Protein AF-A0A512B0L9-F1 (afdb_monomer)

Secondary structure (DSSP, 8-state):
-HHHHHH-TTPPPHHHHHHH--HHHHHHTTT-EE-TTS-SSS-EEEETTTTEEEEEESTT-GGG-EEE-SS-TTSEESHHHHHHHTBTTTB---TTS-HHHHHHHHHHHHHTS-HHHHHHHHHTS-HHHH--S------GGGGT-EES---HHHHHTT--HHHHHSTTTTTS-EEEEE--TTS-SPPEEEEEEEEEETTEEEEEEEEEEETTEEEE-TT--TTT-BEEPPPPSS--EEEEESSHHHHHHHHHHH--SSEEEEE-SSS--HHHHHHHHHHHHHS---TT-EEEE---SSHHHHHHHHHHHHHHHTTTS-EEEPP--TTEEEEEE--SS-PPTTPPPPHHHHHHHHHHHHHHHHHHHHHHHHHTSTT--HHHHHHHHHTS-EEEEETTEEEEEEESSHHHHHHHHHHHHHHHT-TTTEEE---SSSSHHHHHHHHHHHHH-HHHHHHHIIIII---TTPPPPHHHHHHHHTSTTHHHHHHHHHT-----HHHHHHHHHHHHHS----------------------------------

Structure (mmCIF, N/CA/C/O backbone):
data_AF-A0A512B0L9-F1
#
_entry.id   AF-A0A512B0L9-F1
#
loop_
_atom_site.group_PDB
_atom_site.id
_atom_site.type_symbol
_atom_site.label_atom_id
_atom_site.label_alt_id
_atom_site.label_comp_id
_atom_site.label_asym_id
_atom_site.label_entity_id
_atom_site.label_seq_id
_atom_site.pdbx_PDB_ins_code
_atom_site.Cartn_x
_atom_site.Cartn_y
_atom_site.Cartn_z
_atom_site.occupancy
_atom_site.B_iso_or_equiv
_atom_site.auth_seq_id
_atom_site.auth_comp_id
_atom_site.auth_asym_id
_atom_site.auth_atom_id
_atom_site.pdbx_PDB_model_num
ATOM 1 N N . MET A 1 1 ? -22.865 30.894 -20.272 1.00 49.97 1 MET A N 1
ATOM 2 C CA . MET A 1 1 ? -21.426 30.969 -20.637 1.00 49.97 1 MET A CA 1
ATOM 3 C C . MET A 1 1 ? -21.224 31.675 -21.973 1.00 49.97 1 MET A C 1
ATOM 5 O O . MET A 1 1 ? -20.306 32.483 -22.053 1.00 49.97 1 MET A O 1
ATOM 9 N N . GLU A 1 2 ? -22.095 31.464 -22.968 1.00 47.41 2 GLU A N 1
ATOM 10 C CA . GLU A 1 2 ? -22.137 32.279 -24.202 1.00 47.41 2 GLU A CA 1
ATOM 11 C C . GLU A 1 2 ? -22.220 33.789 -23.927 1.00 47.41 2 GLU A C 1
ATOM 13 O O . GLU A 1 2 ? -21.488 34.557 -24.539 1.00 47.41 2 GLU A O 1
ATOM 18 N N . ASP A 1 3 ? -22.974 34.211 -22.907 1.00 50.38 3 ASP A N 1
ATOM 19 C CA . ASP A 1 3 ? -23.111 35.629 -22.529 1.00 50.38 3 ASP A CA 1
ATOM 20 C C . ASP A 1 3 ? -21.803 36.345 -22.135 1.00 50.38 3 ASP A C 1
ATOM 22 O O . ASP A 1 3 ? -21.661 37.548 -22.354 1.00 50.38 3 ASP A O 1
ATOM 26 N N . ILE A 1 4 ? -20.820 35.632 -21.568 1.00 54.34 4 ILE A N 1
ATOM 27 C CA . ILE A 1 4 ? -19.539 36.237 -21.155 1.00 54.34 4 ILE A CA 1
ATOM 28 C C . ILE A 1 4 ? -18.563 36.302 -22.334 1.00 54.34 4 ILE A C 1
ATOM 30 O O . ILE A 1 4 ? -17.888 37.318 -22.486 1.00 54.34 4 ILE A O 1
ATOM 34 N N . LYS A 1 5 ? -18.515 35.274 -23.196 1.00 53.09 5 LYS A N 1
ATOM 35 C CA . LYS A 1 5 ? -17.700 35.301 -24.427 1.00 53.09 5 LYS A CA 1
ATOM 36 C C . LYS A 1 5 ? -18.230 36.333 -25.433 1.00 53.09 5 LYS A C 1
ATOM 38 O O . LYS A 1 5 ? -17.428 36.983 -26.093 1.00 53.09 5 LYS A O 1
ATOM 43 N N . ASN A 1 6 ? -19.546 36.565 -25.465 1.00 57.16 6 ASN A N 1
ATOM 44 C CA . ASN A 1 6 ? -20.160 37.617 -26.283 1.00 57.16 6 ASN A CA 1
ATOM 45 C C . ASN A 1 6 ? -19.832 39.035 -25.779 1.00 57.16 6 ASN A C 1
ATOM 47 O O . ASN A 1 6 ? -19.614 39.932 -26.589 1.00 57.16 6 ASN A O 1
ATOM 51 N N . LYS A 1 7 ? -19.751 39.251 -24.455 1.00 49.06 7 LYS A N 1
ATOM 52 C CA . LYS A 1 7 ? -19.350 40.549 -23.868 1.00 49.06 7 LYS A CA 1
ATOM 53 C C . LYS A 1 7 ? -17.838 40.782 -23.839 1.00 49.06 7 LYS A C 1
ATOM 55 O O . LYS A 1 7 ? -17.401 41.927 -23.907 1.00 49.06 7 LYS A O 1
ATOM 60 N N . PHE A 1 8 ? -17.040 39.723 -23.733 1.00 62.81 8 PHE A N 1
ATOM 61 C CA . PHE A 1 8 ? -15.581 39.787 -23.660 1.00 62.81 8 PHE A CA 1
ATOM 62 C C . PHE A 1 8 ? -14.972 38.711 -24.571 1.00 62.81 8 PHE A C 1
ATOM 64 O O . PHE A 1 8 ? -14.622 37.630 -24.095 1.00 62.81 8 PHE A O 1
ATOM 71 N N . PRO A 1 9 ? -14.783 39.004 -25.870 1.00 58.91 9 PRO A N 1
ATOM 72 C CA . PRO A 1 9 ? -14.313 38.027 -26.862 1.00 58.91 9 PRO A CA 1
ATOM 73 C C . PRO A 1 9 ? -12.939 37.421 -26.546 1.00 58.91 9 PRO A C 1
ATOM 75 O O . PRO A 1 9 ? -12.589 36.357 -27.041 1.00 58.91 9 PRO A O 1
ATOM 78 N N . GLN A 1 10 ? -12.153 38.107 -25.712 1.00 65.69 10 GLN A N 1
ATOM 79 C CA . GLN A 1 10 ? -10.810 37.703 -25.291 1.00 65.69 10 GLN A CA 1
ATOM 80 C C . GLN A 1 10 ? -10.796 36.940 -23.952 1.00 65.69 10 GLN A C 1
ATOM 82 O O . GLN A 1 10 ? -9.725 36.573 -23.466 1.00 65.69 10 GLN A O 1
ATOM 87 N N . ALA A 1 11 ? -11.958 36.727 -23.319 1.00 73.94 11 ALA A N 1
ATOM 88 C CA . ALA A 1 11 ? -12.053 36.035 -22.040 1.00 73.94 11 ALA A CA 1
ATOM 89 C C . ALA A 1 11 ? -11.874 34.521 -22.221 1.00 73.94 11 ALA A C 1
ATOM 91 O O . ALA A 1 11 ? -12.686 33.839 -22.848 1.00 73.94 11 ALA A O 1
ATOM 92 N N . ARG A 1 12 ? -10.803 33.997 -21.627 1.00 81.12 12 ARG A N 1
ATOM 93 C CA . ARG A 1 12 ? -10.446 32.578 -21.617 1.00 81.12 12 ARG A CA 1
ATOM 94 C C . ARG A 1 12 ? -10.885 31.906 -20.324 1.00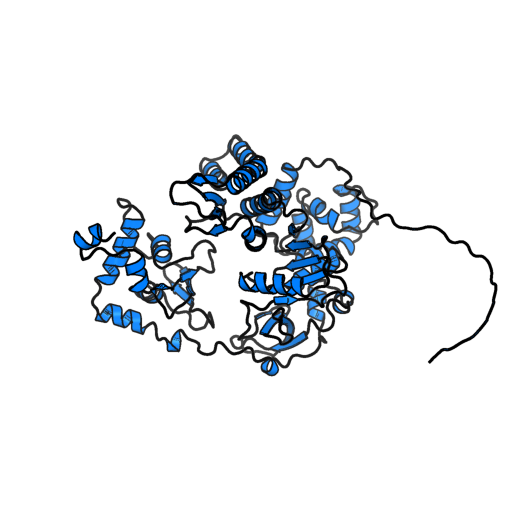 81.12 12 ARG A C 1
ATOM 96 O O . ARG A 1 12 ? -10.722 32.456 -19.234 1.00 81.12 12 ARG A O 1
ATOM 103 N N . THR A 1 13 ? -11.418 30.699 -20.453 1.00 86.88 13 THR A N 1
ATOM 104 C CA . THR A 1 13 ? -11.676 29.793 -19.331 1.00 86.88 13 THR A CA 1
ATOM 105 C C . THR A 1 13 ? -10.400 29.044 -18.939 1.00 86.88 13 THR A C 1
ATOM 107 O O . THR A 1 13 ? -9.437 28.978 -19.702 1.00 86.88 13 THR A O 1
ATOM 110 N N . PHE A 1 14 ? -10.385 28.423 -17.756 1.00 86.25 14 PHE A N 1
ATOM 111 C CA . PHE A 1 14 ? -9.288 27.523 -17.380 1.00 86.25 14 PHE A CA 1
ATOM 112 C C . PHE A 1 14 ? -9.139 26.331 -18.326 1.00 86.25 14 PHE A C 1
ATOM 114 O O . PHE A 1 14 ? -8.024 25.857 -18.515 1.00 86.25 14 PHE A O 1
ATOM 121 N N . GLU A 1 15 ? -10.227 25.879 -18.947 1.00 86.25 15 GLU A N 1
ATOM 122 C CA . GLU A 1 15 ? -10.161 24.823 -19.953 1.00 86.25 15 GLU A CA 1
ATOM 123 C C . GLU A 1 15 ? -9.513 25.327 -21.250 1.00 86.25 15 GLU A C 1
ATOM 125 O O . GLU A 1 15 ? -8.639 24.656 -21.793 1.00 86.25 15 GLU A O 1
ATOM 130 N N . ASP A 1 16 ? -9.842 26.550 -21.689 1.00 89.38 16 ASP A N 1
ATOM 131 C CA . ASP A 1 16 ? -9.174 27.188 -22.835 1.00 89.38 16 ASP A CA 1
ATOM 132 C C . ASP A 1 16 ? -7.658 27.308 -22.576 1.00 89.38 16 ASP A C 1
ATOM 134 O O . ASP A 1 16 ? -6.846 26.970 -23.433 1.00 89.38 16 ASP A O 1
ATOM 138 N N . PHE A 1 17 ? -7.257 27.713 -21.364 1.00 92.06 17 PHE A N 1
ATOM 139 C CA . PHE A 1 17 ? -5.841 27.762 -20.993 1.00 92.06 17 PHE A CA 1
ATOM 140 C C . PHE A 1 17 ? -5.167 26.394 -21.006 1.00 92.06 17 PHE A C 1
ATOM 142 O O . PHE A 1 17 ? -4.056 26.282 -21.509 1.00 92.06 17 PHE A O 1
ATOM 149 N N . ARG A 1 18 ? -5.812 25.358 -20.462 1.00 91.69 18 ARG A N 1
ATOM 150 C CA . ARG A 1 18 ? -5.246 24.002 -20.442 1.00 91.69 18 ARG A CA 1
ATOM 151 C C . ARG A 1 18 ? -5.049 23.440 -21.845 1.00 91.69 18 ARG A C 1
ATOM 153 O O . ARG A 1 18 ? -4.073 22.742 -22.078 1.00 91.69 18 ARG A O 1
ATOM 160 N N . ASN A 1 19 ? -5.952 23.749 -22.769 1.00 88.50 19 ASN A N 1
ATOM 161 C CA . ASN A 1 19 ? -5.841 23.288 -24.150 1.00 88.50 19 ASN A CA 1
ATOM 162 C C . ASN A 1 19 ? -4.757 24.034 -24.944 1.00 88.50 19 ASN A C 1
ATOM 164 O O . ASN A 1 19 ? -4.210 23.469 -25.888 1.00 88.50 19 ASN A O 1
ATOM 168 N N . GLU A 1 20 ? -4.417 25.268 -24.559 1.00 88.31 20 GLU A N 1
ATOM 169 C CA . GLU A 1 20 ? -3.460 26.108 -25.294 1.00 88.31 20 GLU A CA 1
ATOM 170 C C . GLU A 1 20 ? -2.066 26.208 -24.675 1.00 88.31 20 GLU A C 1
ATOM 172 O O . GLU A 1 20 ? -1.114 26.509 -25.405 1.00 88.31 20 GLU A O 1
ATOM 177 N N . ILE A 1 21 ? -1.953 25.993 -23.361 1.00 90.25 21 ILE A N 1
ATOM 178 C CA . ILE A 1 21 ? -0.710 26.142 -22.607 1.00 90.25 21 ILE A CA 1
ATOM 179 C C . ILE A 1 21 ? -0.272 24.796 -22.038 1.00 90.25 21 ILE A C 1
ATOM 181 O O . ILE A 1 21 ? -0.975 24.179 -21.237 1.00 90.25 21 ILE A O 1
ATOM 185 N N . SER A 1 22 ? 0.929 24.359 -22.405 1.00 88.75 22 SER A N 1
ATOM 186 C CA . SER A 1 22 ? 1.543 23.167 -21.816 1.00 88.75 22 SER A CA 1
ATOM 187 C C . SER A 1 22 ? 2.152 23.474 -20.435 1.00 88.75 22 SER A C 1
ATOM 189 O O . SER A 1 22 ? 2.729 24.531 -20.190 1.00 88.75 22 SER A O 1
ATOM 191 N N . ILE A 1 23 ? 2.079 22.519 -19.504 1.00 92.69 23 ILE A N 1
ATOM 192 C CA . ILE A 1 23 ? 2.835 22.592 -18.245 1.00 92.69 23 ILE A CA 1
ATOM 193 C C . ILE A 1 23 ? 4.337 22.626 -18.538 1.00 92.69 23 ILE A C 1
ATOM 195 O O . ILE A 1 23 ? 5.060 23.380 -17.898 1.00 92.69 23 ILE A O 1
ATOM 199 N N . ILE A 1 24 ? 4.794 21.847 -19.523 1.00 87.94 24 ILE A N 1
ATOM 200 C CA . ILE A 1 24 ? 6.208 21.761 -19.897 1.00 87.94 24 ILE A CA 1
ATOM 201 C C . ILE A 1 24 ? 6.706 23.113 -20.407 1.00 87.94 24 ILE A C 1
ATOM 203 O O . ILE A 1 24 ? 7.678 23.640 -19.874 1.00 87.94 24 ILE A O 1
ATOM 207 N N . GLU A 1 25 ? 6.013 23.703 -21.387 1.00 87.12 25 GLU A N 1
ATOM 208 C CA . GLU A 1 25 ? 6.439 24.981 -21.980 1.00 87.12 25 GLU A CA 1
ATOM 209 C C . GLU A 1 25 ? 6.473 26.106 -20.931 1.00 87.12 25 GLU A C 1
ATOM 211 O O . GLU A 1 25 ? 7.375 26.946 -20.944 1.00 87.12 25 GLU A O 1
ATOM 216 N N . LEU A 1 26 ? 5.514 26.111 -19.996 1.00 91.81 26 LEU A N 1
ATOM 217 C CA . LEU A 1 26 ? 5.441 27.118 -18.948 1.00 91.81 26 LEU A CA 1
ATOM 218 C C . LEU A 1 26 ? 6.514 26.884 -17.879 1.00 91.81 26 LEU A C 1
ATOM 220 O O . LEU A 1 26 ? 7.124 27.844 -17.413 1.00 91.81 26 LEU A O 1
ATOM 224 N N . ALA A 1 27 ? 6.772 25.632 -17.499 1.00 91.62 27 ALA A N 1
ATOM 225 C CA . ALA A 1 27 ? 7.819 25.283 -16.546 1.00 91.62 27 ALA A CA 1
ATOM 226 C C . ALA A 1 27 ? 9.204 25.658 -17.091 1.00 91.62 27 ALA A C 1
ATOM 228 O O . ALA A 1 27 ? 9.973 26.340 -16.413 1.00 91.62 27 ALA A O 1
ATOM 229 N N . THR A 1 28 ? 9.518 25.281 -18.330 1.00 86.81 28 THR A N 1
ATOM 230 C CA . THR A 1 28 ? 10.821 25.573 -18.942 1.00 86.81 28 THR A CA 1
ATOM 231 C C . THR A 1 28 ? 11.063 27.070 -19.099 1.00 86.81 28 THR A C 1
ATOM 233 O O . THR A 1 28 ? 12.139 27.551 -18.743 1.00 86.81 28 THR A O 1
ATOM 236 N N . ALA A 1 29 ? 10.040 27.834 -19.499 1.00 87.31 29 ALA A N 1
ATOM 237 C CA . ALA A 1 29 ? 10.114 29.296 -19.547 1.00 87.31 29 ALA A CA 1
ATOM 238 C C . ALA A 1 29 ? 10.416 29.945 -18.180 1.00 87.31 29 ALA A C 1
ATOM 240 O O . ALA A 1 29 ? 10.810 31.106 -18.127 1.00 87.31 29 ALA A O 1
ATOM 241 N N . ASN A 1 30 ? 10.237 29.206 -17.081 1.00 90.19 30 ASN A N 1
ATOM 242 C CA . ASN A 1 30 ? 10.464 29.668 -15.714 1.00 90.19 30 ASN A CA 1
ATOM 243 C C . ASN A 1 30 ? 11.555 28.851 -14.993 1.00 90.19 30 ASN A C 1
ATOM 245 O O . ASN A 1 30 ? 11.500 28.653 -13.779 1.00 90.19 30 ASN A O 1
ATOM 249 N N . GLY A 1 31 ? 12.559 28.377 -15.739 1.00 88.31 31 GLY A N 1
ATOM 250 C CA . GLY A 1 31 ? 13.809 27.852 -15.178 1.00 88.31 31 GLY A CA 1
ATOM 251 C C . GLY A 1 31 ? 13.827 26.355 -14.867 1.00 88.31 31 GLY A C 1
ATOM 252 O O . GLY A 1 31 ? 14.811 25.872 -14.309 1.00 88.31 31 GLY A O 1
ATOM 253 N N . TYR A 1 32 ? 12.785 25.605 -15.236 1.00 91.06 32 TYR A N 1
ATOM 254 C CA . TYR A 1 32 ? 12.811 24.146 -15.127 1.00 91.06 32 TYR A CA 1
ATOM 255 C C . TYR A 1 32 ? 13.616 23.509 -16.259 1.00 91.06 32 TYR A C 1
ATOM 257 O O . TYR A 1 32 ? 13.423 23.812 -17.436 1.00 91.06 32 TYR A O 1
ATOM 265 N N . GLN A 1 33 ? 14.466 22.557 -15.895 1.00 87.94 33 GLN A N 1
ATOM 266 C CA . GLN A 1 33 ? 15.336 21.811 -16.796 1.00 87.94 33 GLN A CA 1
ATOM 267 C C . GLN A 1 33 ? 14.905 20.343 -16.844 1.00 87.94 33 GLN A C 1
ATOM 269 O O . GLN A 1 33 ? 14.604 19.750 -15.809 1.00 87.94 33 GLN A O 1
ATOM 274 N N . HIS A 1 34 ? 14.869 19.753 -18.040 1.00 82.25 34 HIS A N 1
ATOM 275 C CA . HIS A 1 34 ? 14.519 18.344 -18.223 1.00 82.25 34 HIS A CA 1
ATOM 276 C C . HIS A 1 34 ? 15.654 17.435 -17.708 1.00 82.25 34 HIS A C 1
ATOM 278 O O . HIS A 1 34 ? 16.769 17.461 -18.229 1.00 82.25 34 HIS A O 1
ATOM 284 N N . GLU A 1 35 ? 15.380 16.604 -16.700 1.00 77.31 35 GLU A N 1
ATOM 285 C CA . GLU A 1 35 ? 16.300 15.584 -16.185 1.00 77.31 35 GLU A CA 1
ATOM 286 C C . GLU A 1 35 ? 16.236 14.316 -17.065 1.00 77.31 35 GLU A C 1
ATOM 288 O O . GLU A 1 35 ? 15.704 13.294 -16.644 1.00 77.31 35 GLU A O 1
ATOM 293 N N . ILE A 1 36 ? 16.816 14.356 -18.273 1.00 62.53 36 ILE A N 1
ATOM 294 C CA . ILE A 1 36 ? 16.735 13.292 -19.310 1.00 62.53 36 ILE A CA 1
ATOM 295 C C . ILE A 1 36 ? 17.040 11.872 -18.780 1.00 62.53 36 ILE A C 1
ATOM 297 O O . ILE A 1 36 ? 16.483 10.886 -19.254 1.00 62.53 36 ILE A O 1
ATOM 301 N N . LYS A 1 37 ? 17.916 11.743 -17.774 1.00 56.91 37 LYS A N 1
ATOM 302 C CA . LYS A 1 37 ? 18.311 10.448 -17.183 1.00 56.91 37 LYS A CA 1
ATOM 303 C C . LYS A 1 37 ? 17.301 9.878 -16.172 1.00 56.91 37 LYS A C 1
ATOM 305 O O . LYS A 1 37 ? 17.524 8.787 -15.653 1.00 56.91 37 LYS A O 1
ATOM 310 N N . LYS A 1 38 ? 16.225 10.599 -15.841 1.00 50.16 38 LYS A N 1
ATOM 311 C CA . LYS A 1 38 ? 15.201 10.186 -14.872 1.00 50.16 38 LYS A CA 1
ATOM 312 C C . LYS A 1 38 ? 13.826 10.176 -15.539 1.00 50.16 38 LYS A C 1
ATOM 314 O O . LYS A 1 38 ? 13.394 11.180 -16.082 1.00 50.16 38 LYS A O 1
ATOM 319 N N . GLY A 1 39 ? 13.118 9.050 -15.419 1.00 49.00 39 GLY A N 1
ATOM 320 C CA . GLY A 1 39 ? 11.742 8.887 -15.904 1.00 49.00 39 GLY A CA 1
ATOM 321 C C . GLY A 1 39 ? 11.662 8.347 -17.333 1.00 49.00 39 GLY A C 1
ATOM 322 O O . GLY A 1 39 ? 11.565 9.103 -18.288 1.00 49.00 39 GLY A O 1
ATOM 323 N N . SER A 1 40 ? 11.630 7.020 -17.482 1.00 50.50 40 SER A N 1
ATOM 324 C CA . SER A 1 40 ? 11.564 6.357 -18.796 1.00 50.50 40 SER A CA 1
ATOM 325 C C . SER A 1 40 ? 10.216 6.501 -19.519 1.00 50.50 40 SER A C 1
ATOM 327 O O . SER A 1 40 ? 10.158 6.310 -20.724 1.00 50.50 40 SER A O 1
ATOM 329 N N . ARG A 1 41 ? 9.127 6.852 -18.813 1.00 53.53 41 ARG A N 1
ATOM 330 C CA . ARG A 1 41 ? 7.767 7.010 -19.386 1.00 53.53 41 ARG A CA 1
ATOM 331 C C . ARG A 1 41 ? 7.143 8.397 -19.205 1.00 53.53 41 ARG A C 1
ATOM 333 O O . ARG A 1 41 ? 6.172 8.723 -19.881 1.00 53.53 41 ARG A O 1
ATOM 340 N N . THR A 1 42 ? 7.647 9.188 -18.263 1.00 68.19 42 THR A N 1
ATOM 341 C CA . THR A 1 42 ? 7.095 10.499 -17.892 1.00 68.19 42 THR A CA 1
ATOM 342 C C . THR A 1 42 ? 8.254 11.452 -17.633 1.00 68.19 42 THR A C 1
ATOM 344 O O . THR A 1 42 ? 9.058 11.153 -16.744 1.00 68.19 42 THR A O 1
ATOM 347 N N . PRO A 1 43 ? 8.358 12.567 -18.370 1.00 78.12 43 PRO A N 1
ATOM 348 C CA . PRO A 1 43 ? 9.518 13.438 -18.293 1.00 78.12 43 PRO A CA 1
ATOM 349 C C . PRO A 1 43 ? 9.560 14.159 -16.944 1.00 78.12 43 PRO A C 1
ATOM 351 O O . PRO A 1 43 ? 8.531 14.596 -16.410 1.00 78.12 43 PRO A O 1
ATOM 354 N N . VAL A 1 44 ? 10.767 14.251 -16.392 1.00 85.50 44 VAL A N 1
ATOM 355 C CA . VAL A 1 44 ? 11.043 14.836 -15.078 1.00 85.50 44 VAL A CA 1
ATOM 356 C C . VAL A 1 44 ? 11.705 16.189 -15.271 1.00 85.50 44 VAL A C 1
ATOM 358 O O . VAL A 1 44 ? 12.705 16.299 -15.969 1.00 85.50 44 VAL A O 1
ATOM 361 N N . PHE A 1 45 ? 11.169 17.222 -14.639 1.00 88.25 45 PHE A N 1
ATOM 362 C CA . PHE A 1 45 ? 11.689 18.578 -14.721 1.00 88.25 45 PHE A CA 1
ATOM 363 C C . PHE A 1 45 ? 12.118 19.061 -13.340 1.00 88.25 45 PHE A C 1
ATOM 365 O O . PHE A 1 45 ? 11.388 18.887 -12.365 1.00 88.25 45 PHE A O 1
ATOM 372 N N . PHE A 1 46 ? 13.286 19.690 -13.266 1.00 91.19 46 PHE A N 1
ATOM 373 C CA . PHE A 1 46 ? 13.868 20.205 -12.032 1.00 91.19 46 PHE A CA 1
ATOM 374 C C . PHE A 1 46 ? 14.208 21.689 -12.167 1.00 91.19 46 PHE A C 1
ATOM 376 O O . PHE A 1 46 ? 14.824 22.100 -13.150 1.00 91.19 46 PHE A O 1
ATOM 383 N N . ASN A 1 47 ? 13.820 22.493 -11.181 1.00 92.94 47 ASN A N 1
ATOM 384 C CA . ASN A 1 47 ? 14.195 23.896 -11.080 1.00 92.94 47 ASN A CA 1
ATOM 385 C C . ASN A 1 47 ? 15.301 24.058 -10.022 1.00 92.94 47 ASN A C 1
ATOM 387 O O . ASN A 1 47 ? 15.020 23.911 -8.830 1.00 92.94 47 ASN A O 1
ATOM 391 N N . PRO A 1 48 ? 16.544 24.388 -10.418 1.00 89.19 48 PRO A N 1
ATOM 392 C CA . PRO A 1 48 ? 17.666 24.491 -9.488 1.00 89.19 48 PRO A CA 1
ATOM 393 C C . PRO A 1 48 ? 17.579 25.702 -8.551 1.00 89.19 48 PRO A C 1
ATOM 395 O O . PRO A 1 48 ? 18.188 25.676 -7.487 1.00 89.19 48 PRO A O 1
ATOM 398 N N . GLN A 1 49 ? 16.832 26.752 -8.909 1.00 90.94 49 GLN A N 1
ATOM 399 C CA . GLN A 1 49 ? 16.706 27.953 -8.076 1.00 90.94 49 GLN A CA 1
ATOM 400 C C . GLN A 1 49 ? 15.750 27.731 -6.905 1.00 90.94 49 GLN A C 1
ATOM 402 O O . GLN A 1 49 ? 16.002 28.199 -5.799 1.00 90.94 49 GLN A O 1
ATOM 407 N N . THR A 1 50 ? 14.656 27.008 -7.145 1.00 89.88 50 THR A N 1
ATOM 408 C CA . THR A 1 50 ? 13.653 26.707 -6.114 1.00 89.88 50 THR A CA 1
ATOM 409 C C . THR A 1 50 ? 13.822 25.319 -5.502 1.00 89.88 50 THR A C 1
ATOM 411 O O . THR A 1 50 ? 13.065 24.970 -4.600 1.00 89.88 50 THR A O 1
ATOM 414 N N . ASN A 1 51 ? 14.780 24.525 -5.995 1.00 88.75 51 ASN A N 1
ATOM 415 C CA . ASN A 1 51 ? 14.953 23.108 -5.670 1.00 88.75 51 ASN A CA 1
ATOM 416 C C . ASN A 1 51 ? 13.640 22.306 -5.811 1.00 88.75 51 ASN A C 1
ATOM 418 O O . ASN A 1 51 ? 13.310 21.480 -4.965 1.00 88.75 51 ASN A O 1
ATOM 422 N N . ASP A 1 52 ? 12.868 22.590 -6.864 1.00 90.00 52 ASP A N 1
ATOM 423 C CA . ASP A 1 52 ? 11.543 21.999 -7.092 1.00 90.00 52 ASP A CA 1
ATOM 424 C C . ASP A 1 52 ? 11.593 20.973 -8.227 1.00 90.00 52 ASP A C 1
ATOM 426 O O . ASP A 1 52 ? 12.208 21.225 -9.267 1.00 90.00 52 ASP A O 1
ATOM 430 N N . ARG A 1 53 ? 10.943 19.820 -8.044 1.00 91.62 53 ARG A N 1
ATOM 431 C CA . ARG A 1 53 ? 10.892 18.733 -9.025 1.00 91.62 53 ARG A CA 1
ATOM 432 C C . ARG A 1 53 ? 9.446 18.405 -9.380 1.00 91.62 53 ARG A C 1
ATOM 434 O O . ARG A 1 53 ? 8.599 18.227 -8.513 1.00 91.62 53 ARG A O 1
ATOM 441 N N . ILE A 1 54 ? 9.175 18.255 -10.671 1.00 91.50 54 ILE A N 1
ATOM 442 C CA . ILE A 1 54 ? 7.866 17.851 -11.188 1.00 91.50 54 ILE A CA 1
ATOM 443 C C . ILE A 1 54 ? 8.006 16.736 -12.214 1.00 91.50 54 ILE A C 1
ATOM 445 O O . ILE A 1 54 ? 8.974 16.671 -12.968 1.00 91.50 54 ILE A O 1
ATOM 449 N N . ILE A 1 55 ? 7.006 15.868 -12.266 1.00 87.12 55 ILE A N 1
ATOM 450 C CA . ILE A 1 55 ? 6.907 14.770 -13.222 1.00 87.12 55 ILE A CA 1
ATOM 451 C C . ILE A 1 55 ? 5.636 14.978 -14.032 1.00 87.12 55 ILE A C 1
ATOM 453 O O . ILE A 1 55 ? 4.555 15.117 -13.457 1.00 87.12 55 ILE A O 1
ATOM 457 N N . ILE A 1 56 ? 5.758 15.013 -15.360 1.00 86.38 56 ILE A N 1
ATOM 458 C CA . ILE A 1 56 ? 4.647 15.362 -16.251 1.00 86.38 56 ILE A CA 1
ATOM 459 C C . ILE A 1 56 ? 3.949 14.106 -16.772 1.00 86.38 56 ILE A C 1
ATOM 461 O O . ILE A 1 56 ? 4.559 13.214 -17.358 1.00 86.38 56 ILE A O 1
ATOM 465 N N . MET A 1 57 ? 2.635 14.061 -16.586 1.00 83.12 57 MET A N 1
ATOM 466 C CA . MET A 1 57 ? 1.735 13.052 -17.136 1.00 83.12 57 MET A CA 1
ATOM 467 C C . MET A 1 57 ? 1.148 13.548 -18.457 1.00 83.12 57 MET A C 1
ATOM 469 O O . MET A 1 57 ? 0.856 14.736 -18.596 1.00 83.12 57 MET A O 1
ATOM 473 N N . ASN A 1 58 ? 0.917 12.632 -19.401 1.00 80.50 58 ASN A N 1
ATOM 474 C CA . ASN A 1 58 ? 0.402 12.932 -20.744 1.00 80.50 58 ASN A CA 1
ATOM 475 C C . ASN A 1 58 ? 1.197 14.044 -21.464 1.00 80.50 58 ASN A C 1
ATOM 477 O O . ASN A 1 58 ? 0.596 14.996 -21.965 1.00 80.50 58 ASN A O 1
ATOM 481 N N . PRO A 1 59 ? 2.542 13.960 -21.520 1.00 80.19 59 PRO A N 1
ATOM 482 C CA . PRO A 1 59 ? 3.400 15.064 -21.956 1.00 80.19 59 PRO A CA 1
ATOM 483 C C . PRO A 1 59 ? 3.138 15.527 -23.397 1.00 80.19 59 PRO A C 1
ATOM 485 O O . PRO A 1 59 ? 3.477 16.654 -23.732 1.00 80.19 59 PRO A O 1
ATOM 488 N N . THR A 1 60 ? 2.487 14.713 -24.229 1.00 76.94 60 THR A N 1
ATOM 489 C CA . THR A 1 60 ? 2.175 15.022 -25.632 1.00 76.94 60 THR A CA 1
ATOM 490 C C . THR A 1 60 ? 0.829 15.727 -25.846 1.00 76.94 60 THR A C 1
ATOM 492 O O . THR A 1 60 ? 0.523 16.102 -26.974 1.00 76.94 60 THR A O 1
ATOM 495 N N . ASN A 1 61 ? 0.002 15.914 -24.809 1.00 81.19 61 ASN A N 1
ATOM 496 C CA . ASN A 1 61 ? -1.326 16.527 -24.943 1.00 81.19 61 ASN A CA 1
ATOM 497 C C . ASN A 1 61 ? -1.559 17.610 -23.871 1.00 81.19 61 ASN A C 1
ATOM 499 O O . ASN A 1 61 ? -1.933 17.254 -22.752 1.00 81.19 61 ASN A O 1
ATOM 503 N N . PRO A 1 62 ? -1.402 18.910 -24.195 1.00 82.31 62 PRO A N 1
ATOM 504 C CA . PRO A 1 62 ? -1.553 20.014 -23.240 1.00 82.31 62 PRO A CA 1
ATOM 505 C C . PRO A 1 62 ? -2.865 19.987 -22.438 1.00 82.31 62 PRO A C 1
ATOM 507 O O . PRO A 1 62 ? -2.830 20.040 -21.209 1.00 82.31 62 PRO A O 1
ATOM 510 N N . GLY A 1 63 ? -4.013 19.769 -23.093 1.00 82.69 63 GLY A N 1
ATOM 511 C CA . GLY A 1 63 ? -5.326 19.730 -22.428 1.00 82.69 63 GLY A CA 1
ATOM 512 C C . GLY A 1 63 ? -5.438 18.649 -21.349 1.00 82.69 63 GLY A C 1
ATOM 513 O O . GLY A 1 63 ? -6.074 18.829 -20.301 1.00 82.69 63 GLY A O 1
ATOM 514 N N . LYS A 1 64 ? -4.750 17.524 -21.568 1.00 83.62 64 LYS A N 1
ATOM 515 C CA . LYS A 1 64 ? -4.707 16.375 -20.654 1.00 83.62 64 LYS A CA 1
ATOM 516 C C . LYS A 1 64 ? -3.442 16.321 -19.798 1.00 83.62 64 LYS A C 1
ATOM 518 O O . LYS A 1 64 ? -3.309 15.377 -19.014 1.00 83.62 64 LYS A O 1
ATOM 523 N N . GLN A 1 65 ? -2.533 17.291 -19.920 1.00 88.56 65 GLN A N 1
ATOM 524 C CA . GLN A 1 65 ? -1.318 17.308 -19.119 1.00 88.56 65 GLN A CA 1
ATOM 525 C C . GLN A 1 65 ? -1.665 17.472 -17.645 1.00 88.56 65 GLN A C 1
ATOM 527 O O . GLN A 1 65 ? -2.454 18.329 -17.232 1.00 88.56 65 GLN A O 1
ATOM 532 N N . GLY A 1 66 ? -1.027 16.629 -16.849 1.00 89.38 66 GLY A N 1
ATOM 533 C CA . GLY A 1 66 ? -0.976 16.783 -15.411 1.00 89.38 66 GLY A CA 1
ATOM 534 C C . GLY A 1 66 ? 0.465 16.758 -14.944 1.00 89.38 66 GLY A C 1
ATOM 535 O O . GLY A 1 66 ? 1.362 16.370 -15.687 1.00 89.38 66 GLY A O 1
ATOM 536 N N . TYR A 1 67 ? 0.687 17.140 -13.700 1.00 92.88 67 TYR A N 1
ATOM 537 C CA . TYR A 1 67 ? 1.973 16.968 -13.043 1.00 92.88 67 TYR A CA 1
ATOM 538 C C . TYR A 1 67 ? 1.779 16.386 -11.648 1.00 92.88 67 TYR A C 1
ATOM 540 O O . TYR A 1 67 ? 0.687 16.469 -11.076 1.00 92.88 67 TYR A O 1
ATOM 548 N N . TRP A 1 68 ? 2.848 15.828 -11.098 1.00 89.25 68 TRP A N 1
ATOM 549 C CA . TRP A 1 68 ? 2.979 15.571 -9.671 1.00 89.25 68 TRP A CA 1
ATOM 550 C C . TRP A 1 68 ? 4.410 15.833 -9.210 1.00 89.25 68 TRP A C 1
ATOM 552 O O . TRP A 1 68 ? 5.356 15.678 -9.982 1.00 89.25 68 TRP A O 1
ATOM 562 N N . ASN A 1 69 ? 4.548 16.252 -7.961 1.00 85.75 69 ASN A N 1
ATOM 563 C CA . ASN A 1 69 ? 5.818 16.453 -7.290 1.00 85.75 69 ASN A CA 1
ATOM 564 C C . ASN A 1 69 ? 6.205 15.166 -6.544 1.00 85.75 69 ASN A C 1
ATOM 566 O O . ASN A 1 69 ? 5.405 14.683 -5.739 1.00 85.75 69 ASN A O 1
ATOM 570 N N . PRO A 1 70 ? 7.388 14.583 -6.800 1.00 76.00 70 PRO A N 1
ATOM 571 C CA . PRO A 1 70 ? 7.814 13.368 -6.119 1.00 76.00 70 PRO A CA 1
ATOM 572 C C . PRO A 1 70 ? 8.144 13.553 -4.642 1.00 76.00 70 PRO A C 1
ATOM 574 O O . PRO A 1 70 ? 8.132 12.568 -3.905 1.00 76.00 70 PRO A O 1
ATOM 577 N N . ASP A 1 71 ? 8.390 14.791 -4.222 1.00 75.19 71 ASP A N 1
ATOM 578 C CA . 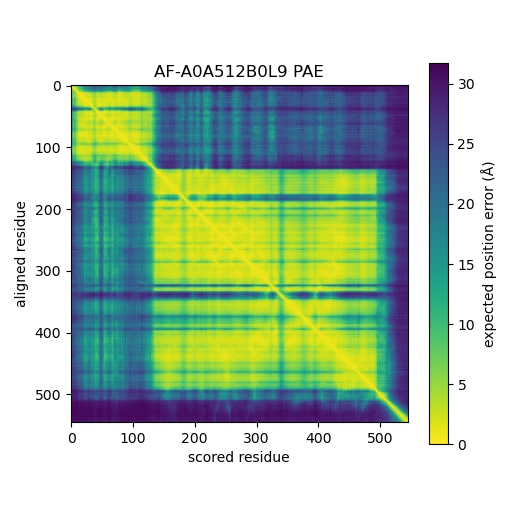ASP A 1 71 ? 8.787 15.139 -2.864 1.00 75.19 71 ASP A CA 1
ATOM 579 C C . ASP A 1 71 ? 7.588 15.665 -2.027 1.00 75.19 71 ASP A C 1
ATOM 581 O O . ASP A 1 71 ? 7.667 15.733 -0.803 1.00 75.19 71 ASP A O 1
ATOM 585 N N . ASP A 1 72 ? 6.438 15.973 -2.655 1.00 74.94 72 ASP A N 1
ATOM 586 C CA . ASP A 1 72 ? 5.172 16.357 -1.995 1.00 74.94 72 ASP A CA 1
ATOM 587 C C . ASP A 1 72 ? 3.958 15.730 -2.709 1.00 74.94 72 ASP A C 1
ATOM 589 O O . ASP A 1 72 ? 3.438 16.258 -3.695 1.00 74.94 72 ASP A O 1
ATOM 593 N N . ASP A 1 73 ? 3.417 14.641 -2.150 1.00 65.50 73 ASP A N 1
ATOM 594 C CA . ASP A 1 73 ? 2.259 13.912 -2.701 1.00 65.50 73 ASP A CA 1
ATOM 595 C C . ASP A 1 73 ? 0.966 14.749 -2.824 1.00 65.50 73 ASP A C 1
ATOM 597 O O . ASP A 1 73 ? -0.015 14.309 -3.455 1.00 65.50 73 ASP A O 1
ATOM 601 N N . THR A 1 74 ? 0.921 15.933 -2.203 1.00 73.69 74 THR A N 1
ATOM 602 C CA . THR A 1 74 ? -0.191 16.884 -2.301 1.00 73.69 74 THR A CA 1
ATOM 603 C C . THR A 1 74 ? -0.019 17.889 -3.440 1.00 73.69 74 THR A C 1
ATOM 605 O O . THR A 1 74 ? -1.016 18.508 -3.827 1.00 73.69 74 THR A O 1
ATOM 608 N N . ASP A 1 75 ? 1.193 18.067 -3.970 1.00 84.56 75 ASP A N 1
ATOM 609 C CA . ASP A 1 75 ? 1.525 18.975 -5.070 1.00 84.56 75 ASP A CA 1
ATOM 610 C C . ASP A 1 75 ? 1.409 18.250 -6.416 1.00 84.56 75 ASP A C 1
ATOM 612 O O . ASP A 1 75 ? 2.363 17.718 -6.977 1.00 84.56 75 ASP A O 1
ATOM 616 N N . LYS A 1 76 ? 0.179 18.189 -6.922 1.00 88.94 76 LYS A N 1
ATOM 617 C CA . LYS A 1 76 ? -0.151 17.566 -8.204 1.00 88.94 76 LYS A CA 1
ATOM 618 C C . LYS A 1 76 ? -1.432 18.136 -8.786 1.00 88.94 76 LYS A C 1
ATOM 620 O O . LYS A 1 76 ? -2.262 18.693 -8.062 1.00 88.94 76 LYS A O 1
ATOM 625 N N . GLY A 1 77 ? -1.631 17.948 -10.083 1.00 88.25 77 GLY A N 1
ATOM 626 C CA . GLY A 1 77 ? -2.872 18.308 -10.759 1.00 88.25 77 GLY A CA 1
ATOM 627 C C . GLY A 1 77 ? -2.647 18.842 -12.163 1.00 88.25 77 GLY A C 1
ATOM 628 O O . GLY A 1 77 ? -1.726 18.424 -12.853 1.00 88.25 77 GLY A O 1
ATOM 629 N N . SER A 1 78 ? -3.525 19.743 -12.589 1.00 93.88 78 SER A N 1
ATOM 630 C CA . SER A 1 78 ? -3.489 20.372 -13.915 1.00 93.88 78 SER A CA 1
ATOM 631 C C . SER A 1 78 ? -2.503 21.546 -13.982 1.00 93.88 78 SER A C 1
ATOM 633 O O . SER A 1 78 ? -1.932 21.947 -12.966 1.00 93.88 78 SER A O 1
ATOM 635 N N . LEU A 1 79 ? -2.392 22.176 -15.157 1.00 95.25 79 LEU A N 1
ATOM 636 C CA . LEU A 1 79 ? -1.719 23.468 -15.355 1.00 95.25 79 LEU A CA 1
ATOM 637 C C . LEU A 1 79 ? -2.104 24.517 -14.301 1.00 95.25 79 LEU A C 1
ATOM 639 O O . LEU A 1 79 ? -1.252 25.236 -13.784 1.00 95.25 79 LEU A O 1
ATOM 643 N N . ILE A 1 80 ? -3.387 24.580 -13.944 1.00 95.25 80 ILE A N 1
ATOM 644 C CA . ILE A 1 80 ? -3.895 25.553 -12.972 1.00 95.25 80 ILE A CA 1
ATOM 645 C C . ILE A 1 80 ? -3.307 25.271 -11.588 1.00 95.25 80 ILE A C 1
ATOM 647 O O . ILE A 1 80 ? -2.885 26.191 -10.891 1.00 95.25 80 ILE A O 1
ATOM 651 N N . ASN A 1 81 ? -3.236 23.992 -11.201 1.00 95.19 81 ASN A N 1
ATOM 652 C CA . ASN A 1 81 ? -2.627 23.576 -9.940 1.00 95.19 81 ASN A CA 1
ATOM 653 C C . ASN A 1 81 ? -1.126 23.875 -9.931 1.00 95.19 81 ASN A C 1
ATOM 655 O O . ASN A 1 81 ? -0.637 24.378 -8.925 1.00 95.19 81 ASN A O 1
ATOM 659 N N . PHE A 1 82 ? -0.441 23.634 -11.053 1.00 96.19 82 PHE A N 1
ATOM 660 C CA . PHE A 1 82 ? 0.991 23.879 -11.203 1.00 96.19 82 PHE A CA 1
ATOM 661 C C . PHE A 1 82 ? 1.334 25.341 -10.922 1.00 96.19 82 PHE A C 1
ATOM 663 O O . PHE A 1 82 ? 2.167 25.615 -10.057 1.00 96.19 82 PHE A O 1
ATOM 670 N N . VAL A 1 83 ? 0.628 26.266 -11.584 1.00 97.00 83 VAL A N 1
ATOM 671 C CA . VAL A 1 83 ? 0.805 27.709 -11.376 1.00 97.00 83 VAL A CA 1
ATOM 672 C C . VAL A 1 83 ? 0.450 28.095 -9.950 1.00 97.00 83 VAL A C 1
ATOM 674 O O . VAL A 1 83 ? 1.250 28.720 -9.260 1.00 97.00 83 VAL A O 1
ATOM 677 N N . LYS A 1 84 ? -0.731 27.679 -9.484 1.00 94.25 84 LYS A N 1
ATOM 678 C CA . LYS A 1 84 ? -1.236 27.998 -8.146 1.00 94.25 84 LYS A CA 1
ATOM 679 C C . LYS A 1 84 ? -0.257 27.597 -7.041 1.00 94.25 84 LYS A C 1
ATOM 681 O O . LYS A 1 84 ? -0.015 28.375 -6.128 1.00 94.25 84 LYS A O 1
ATOM 686 N N . ARG A 1 85 ? 0.328 26.401 -7.133 1.00 93.62 85 ARG A N 1
ATOM 687 C CA . ARG A 1 85 ? 1.261 25.854 -6.132 1.00 93.62 85 ARG A CA 1
ATOM 688 C C . ARG A 1 85 ? 2.627 26.533 -6.122 1.00 93.62 85 ARG A C 1
ATOM 690 O O . ARG A 1 85 ? 3.382 26.322 -5.179 1.00 93.62 85 ARG A O 1
ATOM 697 N N . ARG A 1 86 ? 2.923 27.338 -7.140 1.00 94.69 86 ARG A N 1
ATOM 698 C CA . ARG A 1 86 ? 4.208 28.015 -7.336 1.00 94.69 86 ARG A CA 1
ATOM 699 C C . ARG A 1 86 ? 4.084 29.540 -7.368 1.00 94.69 86 ARG A C 1
ATOM 701 O O . ARG A 1 86 ? 5.037 30.225 -7.732 1.00 94.69 86 ARG A O 1
ATOM 708 N N . LEU A 1 87 ? 2.926 30.085 -6.988 1.00 93.69 87 LEU A N 1
ATOM 709 C CA . LEU A 1 87 ? 2.776 31.512 -6.707 1.00 93.69 87 LEU A CA 1
ATOM 710 C C . LEU A 1 87 ? 3.667 31.895 -5.515 1.00 93.69 87 LEU A C 1
ATOM 712 O O . LEU A 1 87 ? 3.713 31.188 -4.512 1.00 93.69 87 LEU A O 1
ATOM 716 N N . GLY A 1 88 ? 4.401 32.996 -5.650 1.00 89.62 88 GLY A N 1
ATOM 717 C CA . GLY A 1 88 ? 5.344 33.490 -4.647 1.00 89.62 88 GLY A CA 1
ATOM 718 C C . GLY A 1 88 ? 6.712 32.801 -4.665 1.00 89.62 88 GLY A C 1
ATOM 719 O O . GLY A 1 88 ? 7.623 33.288 -4.002 1.00 89.62 88 GLY A O 1
ATOM 720 N N . THR A 1 89 ? 6.881 31.715 -5.427 1.00 91.00 89 THR A N 1
ATOM 721 C CA . THR A 1 89 ? 8.170 31.027 -5.599 1.00 91.00 89 THR A CA 1
ATOM 722 C C . THR A 1 89 ? 8.664 31.134 -7.038 1.00 91.00 89 THR A C 1
ATOM 724 O O . THR A 1 89 ? 9.562 31.918 -7.321 1.00 91.00 89 THR A O 1
ATOM 727 N N . THR A 1 90 ? 8.062 30.387 -7.965 1.00 92.06 90 THR A N 1
ATOM 728 C CA . THR A 1 90 ? 8.391 30.437 -9.399 1.00 92.06 90 THR A CA 1
ATOM 729 C C . THR A 1 90 ? 7.632 31.557 -10.107 1.00 92.06 90 THR A C 1
ATOM 731 O O . THR A 1 90 ? 8.165 32.200 -11.005 1.00 92.06 90 THR A O 1
ATOM 734 N N . PHE A 1 91 ? 6.378 31.793 -9.718 1.00 94.25 91 PHE A N 1
ATOM 735 C CA . PHE A 1 91 ? 5.501 32.773 -10.348 1.00 94.25 91 PHE A CA 1
ATOM 736 C C . PHE A 1 91 ? 5.239 33.962 -9.423 1.00 94.25 91 PHE A C 1
ATOM 738 O O . PHE A 1 91 ? 5.113 33.783 -8.211 1.00 94.25 91 PHE A O 1
ATOM 745 N N . PRO A 1 92 ? 5.080 35.178 -9.966 1.00 89.25 92 PRO A N 1
ATOM 746 C CA . PRO A 1 92 ? 4.769 36.346 -9.156 1.00 89.25 92 PRO A CA 1
ATOM 747 C C . PRO A 1 92 ? 3.397 36.209 -8.484 1.00 89.25 92 PRO A C 1
ATOM 749 O O . PRO A 1 92 ? 2.425 35.770 -9.100 1.00 89.25 92 PRO A O 1
ATOM 752 N N . GLN A 1 93 ? 3.310 36.645 -7.227 1.00 90.81 93 GLN A N 1
ATOM 753 C CA . GLN A 1 93 ? 2.068 36.706 -6.464 1.00 90.81 93 GLN A CA 1
ATOM 754 C C . GLN A 1 93 ? 1.781 38.142 -6.032 1.00 90.81 93 GLN A C 1
ATOM 756 O O . GLN A 1 93 ? 2.613 38.801 -5.414 1.00 90.81 93 GLN A O 1
ATOM 761 N N . ASN A 1 94 ? 0.574 38.617 -6.327 1.00 89.31 94 ASN A N 1
ATOM 762 C CA . ASN A 1 94 ? 0.048 39.875 -5.827 1.00 89.31 94 ASN A CA 1
ATOM 763 C C . ASN A 1 94 ? -0.972 39.604 -4.711 1.00 89.31 94 ASN A C 1
ATOM 765 O O . ASN A 1 94 ? -2.074 39.115 -4.972 1.00 89.31 94 ASN A O 1
ATOM 769 N N . ASN A 1 95 ? -0.618 39.982 -3.481 1.00 87.12 95 ASN A N 1
ATOM 770 C CA . ASN A 1 95 ? -1.425 39.747 -2.277 1.00 87.12 95 ASN A CA 1
ATOM 771 C C . ASN A 1 95 ? -2.722 40.572 -2.215 1.00 87.12 95 ASN A C 1
ATOM 773 O O . ASN A 1 95 ? -3.588 40.282 -1.399 1.00 87.12 95 ASN A O 1
ATOM 777 N N . THR A 1 96 ? -2.888 41.570 -3.089 1.00 86.19 96 THR A N 1
ATOM 778 C CA . THR A 1 96 ? -4.138 42.346 -3.213 1.00 86.19 96 THR A CA 1
ATOM 779 C C . THR A 1 96 ? -5.182 41.667 -4.104 1.00 86.19 96 THR A C 1
ATOM 781 O O . THR A 1 96 ? -6.315 42.132 -4.206 1.00 86.19 96 THR A O 1
ATOM 784 N N . ARG A 1 97 ? -4.817 40.566 -4.774 1.00 82.62 97 ARG A N 1
ATOM 785 C CA . ARG A 1 97 ? -5.692 39.800 -5.667 1.00 82.62 97 ARG A CA 1
ATOM 786 C C . ARG A 1 97 ? -5.944 38.414 -5.096 1.00 82.62 97 ARG A C 1
ATOM 788 O O . ARG A 1 97 ? -5.070 37.822 -4.469 1.00 82.62 97 ARG A O 1
ATOM 795 N N . ASN A 1 98 ? -7.121 37.856 -5.382 1.00 86.44 98 ASN A N 1
ATOM 796 C CA . ASN A 1 98 ? -7.372 36.454 -5.065 1.00 86.44 98 ASN A CA 1
ATOM 797 C C . ASN A 1 98 ? -6.465 35.527 -5.899 1.00 86.44 98 ASN A C 1
ATOM 799 O O . ASN A 1 98 ? -5.909 35.899 -6.934 1.00 86.44 98 ASN A O 1
ATOM 803 N N . GLU A 1 99 ? -6.303 34.298 -5.429 1.00 86.00 99 GLU A N 1
ATOM 804 C CA . GLU A 1 99 ? -5.382 33.320 -6.007 1.00 86.00 99 GLU A CA 1
ATOM 805 C C . GLU A 1 99 ? -5.701 32.991 -7.476 1.00 86.00 99 GLU A C 1
ATOM 807 O O . GLU A 1 99 ? -4.803 32.973 -8.313 1.00 86.00 99 GLU A O 1
ATOM 812 N N . ASN A 1 100 ? -6.980 32.833 -7.830 1.00 87.62 100 ASN A N 1
ATOM 813 C CA . ASN A 1 100 ? -7.393 32.577 -9.214 1.00 87.62 100 ASN A CA 1
ATOM 814 C C . ASN A 1 100 ? -7.062 33.753 -10.144 1.00 87.62 100 ASN A C 1
ATOM 816 O O . ASN A 1 100 ? -6.691 33.546 -11.297 1.00 87.62 100 ASN A O 1
ATOM 820 N N . ALA A 1 101 ? -7.160 34.989 -9.653 1.00 86.25 101 ALA A N 1
ATOM 821 C CA . ALA A 1 101 ? -6.761 36.175 -10.400 1.00 86.25 101 ALA A CA 1
ATOM 822 C C . ALA A 1 101 ? -5.239 36.237 -10.607 1.00 86.25 101 ALA A C 1
ATOM 824 O O . ALA A 1 101 ? -4.791 36.668 -11.669 1.00 86.25 101 ALA A O 1
ATOM 825 N N . ASN A 1 102 ? -4.448 35.766 -9.637 1.00 91.56 102 ASN A N 1
ATOM 826 C CA . ASN A 1 102 ? -3.002 35.602 -9.802 1.00 91.56 102 ASN A CA 1
ATOM 827 C C . ASN A 1 102 ? -2.675 34.525 -10.847 1.00 91.56 102 ASN A C 1
ATOM 829 O O . ASN A 1 102 ? -1.901 34.790 -11.764 1.00 91.56 102 ASN A O 1
ATOM 833 N N . VAL A 1 103 ? -3.328 33.359 -10.780 1.00 91.38 103 VAL A N 1
ATOM 834 C CA . VAL A 1 103 ? -3.163 32.293 -11.784 1.00 91.38 103 VAL A CA 1
ATOM 835 C C . VAL A 1 103 ? -3.510 32.799 -13.185 1.00 91.38 103 VAL A C 1
ATOM 837 O O . VAL A 1 103 ? -2.710 32.658 -14.105 1.00 91.38 103 VAL A O 1
ATOM 840 N N . ASN A 1 104 ? -4.661 33.457 -13.347 1.00 91.56 104 ASN A N 1
ATOM 841 C CA . ASN A 1 104 ? -5.055 34.052 -14.623 1.00 91.56 104 ASN A CA 1
ATOM 842 C C . ASN A 1 104 ? -4.010 35.048 -15.135 1.00 91.56 104 ASN A C 1
ATOM 844 O O . ASN A 1 104 ? -3.677 35.018 -16.316 1.00 91.56 104 ASN A O 1
ATOM 848 N N . ALA A 1 105 ? -3.474 35.913 -14.269 1.00 90.88 105 ALA A N 1
ATOM 849 C CA . ALA A 1 105 ? -2.460 36.884 -14.669 1.00 90.88 105 ALA A CA 1
ATOM 850 C C . ALA A 1 105 ? -1.201 36.202 -15.225 1.00 90.88 105 ALA A C 1
ATOM 852 O O . ALA A 1 105 ? -0.712 36.612 -16.275 1.00 90.88 105 ALA A O 1
ATOM 853 N N . VAL A 1 106 ? -0.721 35.137 -14.575 1.00 93.94 106 VAL A N 1
ATOM 854 C CA . VAL A 1 106 ? 0.421 34.345 -15.058 1.00 93.94 106 VAL A CA 1
ATOM 855 C C . VAL A 1 106 ? 0.132 33.757 -16.441 1.00 93.94 106 VAL A C 1
ATOM 857 O O . VAL A 1 106 ? 0.919 33.951 -17.366 1.00 93.94 106 VAL A O 1
ATOM 860 N N . LEU A 1 107 ? -1.017 33.097 -16.609 1.00 94.00 107 LEU A N 1
ATOM 861 C CA . LEU A 1 107 ? -1.376 32.427 -17.863 1.00 94.00 107 LEU A CA 1
ATOM 862 C C . LEU A 1 107 ? -1.586 33.422 -19.016 1.00 94.00 107 LEU A C 1
ATOM 864 O O . LEU A 1 107 ? -1.081 33.211 -20.117 1.00 94.00 107 LEU A O 1
ATOM 868 N N . TYR A 1 108 ? -2.261 34.549 -18.771 1.00 91.75 108 TYR A N 1
ATOM 869 C CA . TYR A 1 108 ? -2.401 35.611 -19.772 1.00 91.75 108 TYR A CA 1
ATOM 870 C C . TYR A 1 108 ? -1.059 36.249 -20.133 1.00 91.75 108 TYR A C 1
ATOM 872 O O . TYR A 1 108 ? -0.827 36.533 -21.306 1.00 91.75 108 TYR A O 1
ATOM 880 N N . ASN A 1 109 ? -0.176 36.483 -19.159 1.00 89.31 109 ASN A N 1
ATOM 881 C CA . ASN A 1 109 ? 1.150 37.039 -19.430 1.00 89.31 109 ASN A CA 1
ATOM 882 C C . ASN A 1 109 ? 1.978 36.095 -20.300 1.00 89.31 109 ASN A C 1
ATOM 884 O O . ASN A 1 109 ? 2.634 36.555 -21.230 1.00 89.31 109 ASN A O 1
ATOM 888 N N . TYR A 1 110 ? 1.880 34.787 -20.061 1.00 88.06 110 TYR A N 1
ATOM 889 C CA . TYR A 1 110 ? 2.510 33.802 -20.929 1.00 88.06 110 TYR A CA 1
ATOM 890 C C . TYR A 1 110 ? 1.961 33.870 -22.361 1.00 88.06 110 TYR A C 1
ATOM 892 O O . TYR A 1 110 ? 2.734 33.945 -23.310 1.00 88.06 110 TYR A O 1
ATOM 900 N N . LEU A 1 111 ? 0.636 33.939 -22.548 1.00 87.06 111 LEU A N 1
ATOM 901 C CA . LEU A 1 111 ? 0.038 34.057 -23.889 1.00 87.06 111 LEU A CA 1
ATOM 902 C C . LEU A 1 111 ? 0.397 35.355 -24.625 1.00 87.06 111 LEU A C 1
ATOM 904 O O . LEU A 1 111 ? 0.336 35.381 -25.855 1.00 87.06 111 LEU A O 1
ATOM 908 N N . LYS A 1 112 ? 0.767 36.416 -23.897 1.00 87.06 112 LYS A N 1
ATOM 909 C CA . LYS A 1 112 ? 1.246 37.683 -24.470 1.00 87.06 112 LYS A CA 1
ATOM 910 C C . LYS A 1 112 ? 2.684 37.612 -24.978 1.00 87.06 112 LYS A C 1
ATOM 912 O O . LYS A 1 112 ? 3.110 38.537 -25.667 1.00 87.06 112 LYS A O 1
ATOM 917 N N . LEU A 1 113 ? 3.432 36.555 -24.656 1.00 81.88 113 LEU A N 1
ATOM 918 C CA . LEU A 1 113 ? 4.766 36.371 -25.212 1.00 81.88 113 LEU A CA 1
ATOM 919 C C . LEU A 1 113 ? 4.693 36.271 -26.748 1.00 81.88 113 LEU A C 1
ATOM 921 O O . LEU A 1 113 ? 3.763 35.642 -27.281 1.00 81.88 113 LEU A O 1
ATOM 925 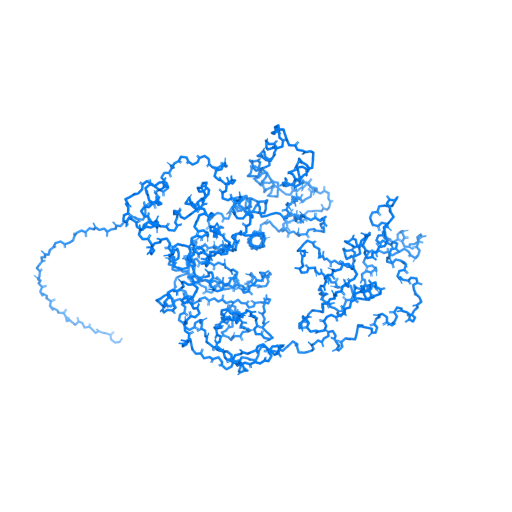N N . PRO A 1 114 ? 5.677 36.847 -27.468 1.00 81.31 114 PRO A N 1
ATOM 926 C CA . PRO A 1 114 ? 5.751 36.738 -28.919 1.00 81.31 114 PRO A CA 1
ATOM 927 C C . PRO A 1 114 ? 5.666 35.278 -29.379 1.00 81.31 114 PRO A C 1
ATOM 929 O O . PRO A 1 114 ? 6.243 34.389 -28.749 1.00 81.31 114 PRO A O 1
ATOM 932 N N . GLN A 1 115 ? 4.968 35.035 -30.494 1.00 77.94 115 GLN A N 1
ATOM 933 C CA . GLN A 1 115 ? 4.831 33.703 -31.108 1.00 77.94 115 GLN A CA 1
ATOM 934 C C . GLN A 1 115 ? 6.177 32.959 -31.224 1.00 77.94 115 GLN A C 1
ATOM 936 O O . GLN A 1 115 ? 6.233 31.831 -30.747 1.00 77.94 115 GLN A O 1
ATOM 941 N N . PRO A 1 116 ? 7.278 33.577 -31.705 1.00 78.50 116 PRO A N 1
ATOM 942 C CA . PRO A 1 116 ? 8.575 32.899 -31.794 1.00 78.50 116 PRO A CA 1
ATOM 943 C C . PRO A 1 116 ? 9.108 32.391 -30.448 1.00 78.50 116 PRO A C 1
ATOM 945 O O . PRO A 1 116 ? 9.655 31.299 -30.376 1.00 78.50 116 PRO A O 1
ATOM 948 N N . VAL A 1 117 ? 8.895 33.141 -29.362 1.00 75.31 117 VAL A N 1
ATOM 949 C CA . VAL A 1 117 ? 9.331 32.749 -28.009 1.00 75.31 117 VAL A CA 1
ATOM 950 C C . VAL A 1 117 ? 8.494 31.578 -27.493 1.00 75.31 117 VAL A C 1
ATOM 952 O O . VAL A 1 117 ? 9.022 30.631 -26.915 1.00 75.31 117 VAL A O 1
ATOM 955 N N . ARG A 1 118 ? 7.176 31.605 -27.728 1.00 76.88 118 ARG A N 1
ATOM 956 C CA . ARG A 1 118 ? 6.296 30.482 -27.369 1.00 76.88 118 ARG A CA 1
ATOM 957 C C . ARG A 1 118 ? 6.570 29.247 -28.222 1.00 76.88 118 ARG A C 1
ATOM 959 O O . ARG A 1 118 ? 6.544 28.143 -27.696 1.00 76.88 118 ARG A O 1
ATOM 966 N N . GLN A 1 119 ? 6.872 29.425 -29.504 1.00 72.81 119 GLN A N 1
ATOM 967 C CA . GLN A 1 119 ? 7.263 28.346 -30.402 1.00 72.81 119 GLN A CA 1
ATOM 968 C C . GLN A 1 119 ? 8.592 27.720 -29.970 1.00 72.81 119 GLN A C 1
ATOM 970 O O . GLN A 1 119 ? 8.651 26.506 -29.839 1.00 72.81 119 GLN A O 1
ATOM 975 N N . GLN A 1 120 ? 9.601 28.519 -29.619 1.00 72.75 120 GLN A N 1
ATOM 976 C CA . GLN A 1 120 ? 10.856 28.012 -29.061 1.00 72.75 120 GLN A CA 1
ATOM 977 C C . GLN A 1 120 ? 10.615 27.191 -27.783 1.00 72.75 120 GLN A C 1
ATOM 979 O O . GLN A 1 120 ? 11.127 26.084 -27.655 1.00 72.75 120 GLN A O 1
ATOM 984 N N . ASN A 1 121 ? 9.772 27.676 -26.863 1.00 70.88 121 ASN A N 1
ATOM 985 C CA . ASN A 1 121 ? 9.409 26.923 -25.655 1.00 70.88 121 ASN A CA 1
ATOM 986 C C . ASN A 1 121 ? 8.672 25.608 -25.965 1.00 70.88 121 ASN A C 1
ATOM 988 O O . ASN A 1 121 ? 8.831 24.635 -25.230 1.00 70.88 121 ASN A O 1
ATOM 992 N N . ARG A 1 122 ? 7.885 25.565 -27.047 1.00 69.88 122 ARG A N 1
ATOM 993 C CA . ARG A 1 122 ? 7.227 24.350 -27.555 1.00 69.88 122 ARG A CA 1
ATOM 994 C C . ARG A 1 122 ? 8.192 23.415 -28.272 1.00 69.88 122 ARG A C 1
ATOM 996 O O . ARG A 1 122 ? 8.000 22.215 -28.229 1.00 69.88 122 ARG A O 1
ATOM 1003 N N . GLU A 1 123 ? 9.236 23.920 -28.909 1.00 65.38 123 GLU A N 1
ATOM 1004 C CA . GLU A 1 123 ? 10.239 23.094 -29.592 1.00 65.38 123 GLU A CA 1
ATOM 1005 C C . GLU A 1 123 ? 11.222 22.443 -28.606 1.00 65.38 123 GLU A C 1
ATOM 1007 O O . GLU A 1 123 ? 11.753 21.368 -28.880 1.00 65.38 123 GLU A O 1
ATOM 1012 N N . LEU A 1 124 ? 11.375 23.008 -27.399 1.00 58.69 124 LEU A N 1
ATOM 1013 C CA . LEU A 1 124 ? 12.024 22.331 -26.263 1.00 58.69 124 LEU A CA 1
ATOM 1014 C C . LEU A 1 124 ? 11.256 21.066 -25.818 1.00 58.69 124 LEU A C 1
ATOM 1016 O O . LEU A 1 124 ? 11.809 20.206 -25.132 1.00 58.69 124 LEU A O 1
ATOM 1020 N N . VAL A 1 125 ? 9.997 20.930 -26.252 1.00 58.84 125 VAL A N 1
ATOM 1021 C CA . VAL A 1 125 ? 9.126 19.752 -26.132 1.00 58.84 125 VAL A CA 1
ATOM 1022 C C . VAL A 1 125 ? 9.310 18.893 -27.391 1.00 58.84 125 VAL A C 1
ATOM 1024 O O . VAL A 1 125 ? 8.353 18.621 -28.113 1.00 58.84 125 VAL A O 1
ATOM 1027 N N . ASN A 1 126 ? 10.543 18.475 -27.712 1.00 57.50 126 ASN A N 1
ATOM 1028 C CA . ASN A 1 126 ? 10.724 17.529 -28.814 1.00 57.50 126 ASN A CA 1
ATOM 1029 C C . ASN A 1 126 ? 9.999 16.227 -28.438 1.00 57.50 126 ASN A C 1
ATOM 1031 O O . ASN A 1 126 ? 10.346 15.555 -27.465 1.00 57.50 126 ASN A O 1
ATOM 1035 N N . SER A 1 127 ? 8.964 15.889 -29.205 1.00 54.00 127 SER A N 1
ATOM 1036 C CA . SER A 1 127 ? 8.131 14.709 -28.976 1.00 54.00 127 SER A CA 1
ATOM 1037 C C . SER A 1 127 ? 8.956 13.423 -29.011 1.00 54.00 127 SER A C 1
ATOM 1039 O O . SER A 1 127 ? 8.645 12.512 -28.260 1.00 54.00 127 SER A O 1
ATOM 1041 N N . GLU A 1 128 ? 10.039 13.380 -29.790 1.00 53.97 128 GLU A N 1
ATOM 1042 C CA . GLU A 1 128 ? 10.999 12.268 -29.856 1.00 53.97 128 GLU A CA 1
ATOM 1043 C C . GLU A 1 128 ? 11.968 12.230 -28.661 1.00 53.97 128 GLU A C 1
ATOM 1045 O O . GLU A 1 128 ? 12.555 11.196 -28.380 1.00 53.97 128 GLU A O 1
ATOM 1050 N N . VAL A 1 129 ? 12.140 13.342 -27.935 1.00 54.38 129 VAL A N 1
ATOM 1051 C CA . VAL A 1 129 ? 12.974 13.426 -26.715 1.00 54.38 129 VAL A CA 1
ATOM 1052 C C . VAL A 1 129 ? 12.139 13.189 -25.450 1.00 54.38 129 VAL A C 1
ATOM 1054 O O . VAL A 1 129 ? 12.650 12.705 -24.443 1.00 54.38 129 VAL A O 1
ATOM 1057 N N . LEU A 1 130 ? 10.845 13.530 -25.481 1.00 52.72 130 LEU A N 1
ATOM 1058 C CA . LEU A 1 130 ? 9.891 13.258 -24.397 1.00 52.72 130 LEU A CA 1
ATOM 1059 C C . LEU A 1 130 ? 9.276 11.867 -24.493 1.00 52.72 130 LEU A C 1
ATOM 1061 O O . LEU A 1 130 ? 8.894 11.285 -23.477 1.00 52.72 130 LEU A O 1
ATOM 1065 N N . GLN A 1 131 ? 9.176 11.337 -25.708 1.00 44.94 131 GLN A N 1
ATOM 1066 C CA . GLN A 1 131 ? 9.021 9.919 -25.917 1.00 44.94 131 GLN A CA 1
ATOM 1067 C C . GLN A 1 131 ? 10.423 9.311 -25.901 1.00 44.94 131 GLN A C 1
ATOM 1069 O O . GLN A 1 131 ? 11.074 9.203 -26.930 1.00 44.94 131 GLN A O 1
ATOM 1074 N N . ASN A 1 132 ? 10.851 8.785 -24.756 1.00 44.25 132 ASN A N 1
ATOM 1075 C CA . ASN A 1 132 ? 11.557 7.512 -24.852 1.00 44.25 132 ASN A CA 1
ATOM 1076 C C . ASN A 1 132 ? 10.533 6.530 -25.454 1.00 44.25 132 ASN A C 1
ATOM 1078 O O . ASN A 1 132 ? 9.741 5.927 -24.732 1.00 44.25 132 ASN A O 1
ATOM 1082 N N . ILE A 1 133 ? 10.477 6.459 -26.795 1.00 42.06 133 ILE A N 1
ATOM 1083 C CA . ILE A 1 133 ? 9.616 5.552 -27.581 1.00 42.06 133 ILE A CA 1
ATOM 1084 C C . ILE A 1 133 ? 9.910 4.095 -27.235 1.00 42.06 133 ILE A C 1
ATOM 1086 O O . ILE A 1 133 ? 9.120 3.211 -27.531 1.00 42.06 133 ILE A O 1
ATOM 1090 N N . GLU A 1 134 ? 10.960 3.820 -26.480 1.00 42.38 134 GLU A N 1
ATOM 1091 C CA . GLU A 1 134 ? 11.020 2.600 -25.713 1.00 42.38 134 GLU A CA 1
ATOM 1092 C C . GLU A 1 134 ? 10.274 2.789 -24.382 1.00 42.38 134 GLU A C 1
ATOM 1094 O O . GLU A 1 134 ? 10.827 2.725 -23.282 1.00 42.38 134 GLU A O 1
ATOM 1099 N N . ALA A 1 135 ? 8.939 2.809 -24.464 1.00 43.41 135 ALA A N 1
ATOM 1100 C CA . ALA A 1 135 ? 8.205 1.905 -23.593 1.00 43.41 135 ALA A CA 1
ATOM 1101 C C . ALA A 1 135 ? 8.708 0.507 -23.960 1.00 43.41 135 ALA A C 1
ATOM 1103 O O . ALA A 1 135 ? 8.054 -0.192 -24.730 1.00 43.41 135 ALA A O 1
ATOM 1104 N N . HIS A 1 136 ? 9.915 0.157 -23.494 1.00 51.72 136 HIS A N 1
ATOM 1105 C CA . HIS A 1 136 ? 10.522 -1.136 -23.712 1.00 51.72 136 HIS A CA 1
ATOM 1106 C C . HIS A 1 136 ? 9.407 -2.117 -23.411 1.00 51.72 136 HIS A C 1
ATOM 1108 O O . HIS A 1 136 ? 8.828 -2.106 -22.324 1.00 51.72 136 HIS A O 1
ATOM 1114 N N . LYS A 1 137 ? 8.972 -2.880 -24.408 1.00 65.88 137 LYS A N 1
ATOM 1115 C CA . LYS A 1 137 ? 8.112 -4.013 -24.110 1.00 65.88 137 LYS A CA 1
ATOM 1116 C C . LYS A 1 137 ? 8.887 -4.807 -23.068 1.00 65.88 137 LYS A C 1
ATOM 1118 O O . LYS A 1 137 ? 10.080 -5.006 -23.262 1.00 65.88 137 LYS A O 1
ATOM 1123 N N . PHE A 1 138 ? 8.276 -5.192 -21.952 1.00 82.75 138 PHE A N 1
ATOM 1124 C CA . PHE A 1 138 ? 8.995 -6.013 -20.985 1.00 82.75 138 PHE A CA 1
ATOM 1125 C C . PHE A 1 138 ? 9.514 -7.271 -21.705 1.00 82.75 138 PHE A C 1
ATOM 1127 O O . PHE A 1 138 ? 8.730 -8.107 -22.162 1.00 82.75 138 PHE A O 1
ATOM 1134 N N . LEU A 1 139 ? 10.835 -7.353 -21.881 1.00 80.75 139 LEU A N 1
ATOM 1135 C CA . LEU A 1 139 ? 11.495 -8.432 -22.608 1.00 80.75 139 LEU A CA 1
ATOM 1136 C C . LEU A 1 139 ? 11.944 -9.475 -21.595 1.00 80.75 139 LEU A C 1
ATOM 1138 O O . LEU A 1 139 ? 13.067 -9.433 -21.102 1.00 80.75 139 LEU A O 1
ATOM 1142 N N . VAL A 1 140 ? 11.056 -10.409 -21.268 1.00 83.81 140 VAL A N 1
ATOM 1143 C CA . VAL A 1 140 ? 11.325 -11.460 -20.274 1.00 83.81 140 VAL A CA 1
ATOM 1144 C C . VAL A 1 140 ? 12.644 -12.206 -20.544 1.00 83.81 140 VAL A C 1
ATOM 1146 O O . VAL A 1 140 ? 13.421 -12.432 -19.616 1.00 83.81 140 VAL A O 1
ATOM 1149 N N . ASP A 1 141 ? 12.951 -12.481 -21.817 1.00 82.38 141 ASP A N 1
ATOM 1150 C CA . ASP A 1 141 ? 14.157 -13.205 -22.239 1.00 82.38 141 ASP A CA 1
ATOM 1151 C C . ASP A 1 141 ? 15.451 -12.423 -21.973 1.00 82.38 141 ASP A C 1
ATOM 1153 O O . ASP A 1 141 ? 16.489 -13.020 -21.679 1.00 82.38 141 ASP A O 1
ATOM 1157 N N . TYR A 1 142 ? 15.392 -11.084 -21.995 1.00 83.06 142 TYR A N 1
ATOM 1158 C CA . TYR A 1 142 ? 16.537 -10.224 -21.683 1.00 83.06 142 TYR A CA 1
ATOM 1159 C C . TYR A 1 142 ? 17.035 -10.448 -20.249 1.00 83.06 142 TYR A C 1
ATOM 1161 O O . TYR A 1 142 ? 18.239 -10.463 -19.993 1.00 83.06 142 TYR A O 1
ATOM 1169 N N . TYR A 1 143 ? 16.113 -10.694 -19.315 1.00 85.19 143 TYR A N 1
ATOM 1170 C CA . TYR A 1 143 ? 16.424 -10.838 -17.893 1.00 85.19 143 TYR A CA 1
ATOM 1171 C C . TYR A 1 143 ? 16.984 -12.212 -17.507 1.00 85.19 143 TYR A C 1
ATOM 1173 O O . TYR A 1 143 ? 17.404 -12.380 -16.359 1.00 85.19 143 TYR A O 1
ATOM 1181 N N . LYS A 1 144 ? 17.011 -13.182 -18.439 1.00 85.31 144 LYS A N 1
ATOM 1182 C CA . LYS A 1 144 ? 17.562 -14.539 -18.244 1.00 85.31 144 LYS A CA 1
ATOM 1183 C C . LYS A 1 144 ? 17.158 -15.137 -16.891 1.00 85.31 144 LYS A C 1
ATOM 1185 O O . LYS A 1 144 ? 18.008 -15.558 -16.102 1.00 85.31 144 LYS A O 1
ATOM 1190 N N . ILE A 1 145 ? 15.856 -15.099 -16.610 1.00 92.62 145 ILE A N 1
ATOM 1191 C CA . ILE A 1 145 ? 15.270 -15.486 -15.325 1.00 92.62 145 ILE A CA 1
ATOM 1192 C C . ILE A 1 145 ? 15.604 -16.950 -15.023 1.00 92.62 145 ILE A C 1
ATOM 1194 O O . ILE A 1 145 ? 15.431 -17.826 -15.869 1.00 92.62 145 ILE A O 1
ATOM 1198 N N . LYS A 1 146 ? 16.072 -17.222 -13.804 1.00 95.06 146 LYS A N 1
ATOM 1199 C CA . LYS A 1 146 ? 16.386 -18.571 -13.316 1.00 95.06 146 LYS A CA 1
ATOM 1200 C C . LYS A 1 146 ? 15.563 -18.900 -12.071 1.00 95.06 146 LYS A C 1
ATOM 1202 O O . LYS A 1 146 ? 15.243 -17.980 -11.313 1.00 95.06 146 LYS A O 1
ATOM 1207 N N . PRO A 1 147 ? 15.256 -20.185 -11.809 1.00 96.19 147 PRO A N 1
ATOM 1208 C CA . PRO A 1 147 ? 14.697 -20.607 -10.526 1.00 96.19 147 PRO A CA 1
ATOM 1209 C C . PRO A 1 147 ? 15.504 -20.048 -9.349 1.00 96.19 147 PRO A C 1
ATOM 1211 O O . PRO A 1 147 ? 16.711 -19.848 -9.473 1.00 96.19 147 PRO A O 1
ATOM 1214 N N . LEU A 1 148 ? 14.854 -19.787 -8.215 1.00 96.62 148 LEU A N 1
ATOM 1215 C CA . LEU A 1 148 ? 15.525 -19.247 -7.033 1.00 96.62 148 LEU A CA 1
ATOM 1216 C C . LEU A 1 148 ? 16.581 -20.231 -6.492 1.00 96.62 148 LEU A C 1
ATOM 1218 O O . LEU A 1 148 ? 16.244 -21.216 -5.840 1.00 96.62 148 LEU A O 1
ATOM 1222 N N . PHE A 1 149 ? 17.860 -19.934 -6.722 1.00 93.94 149 PHE A N 1
ATOM 1223 C CA . PHE A 1 149 ? 19.006 -20.702 -6.222 1.00 93.94 149 PHE A CA 1
ATOM 1224 C C . PHE A 1 149 ? 19.820 -19.925 -5.177 1.00 93.94 149 PHE A C 1
ATOM 1226 O O . PHE A 1 149 ? 20.359 -20.521 -4.248 1.00 93.94 149 PHE A O 1
ATOM 1233 N N . LYS A 1 150 ? 19.888 -18.590 -5.279 1.00 92.31 150 LYS A N 1
ATOM 1234 C CA . LYS A 1 150 ? 20.581 -17.729 -4.312 1.00 92.31 150 LYS A CA 1
ATOM 1235 C C . LYS A 1 150 ? 19.575 -17.130 -3.332 1.00 92.31 150 LYS A C 1
ATOM 1237 O O . LYS A 1 150 ? 18.826 -16.221 -3.691 1.00 92.31 150 LYS A O 1
ATOM 1242 N N . LYS A 1 151 ? 19.578 -17.642 -2.095 1.00 93.31 151 LYS A N 1
ATOM 1243 C CA . LYS A 1 151 ? 18.584 -17.320 -1.053 1.00 93.31 151 LYS A CA 1
ATOM 1244 C C . LYS A 1 151 ? 19.105 -16.402 0.073 1.00 93.31 151 LYS A C 1
ATOM 1246 O O . LYS A 1 151 ? 18.322 -16.034 0.942 1.00 93.31 151 LYS A O 1
ATOM 1251 N N . ASP A 1 152 ? 20.381 -16.001 0.066 1.00 89.94 152 ASP A N 1
ATOM 1252 C CA . ASP A 1 152 ? 21.000 -15.245 1.180 1.00 89.94 152 ASP A CA 1
ATOM 1253 C C . ASP A 1 152 ? 20.300 -13.919 1.491 1.00 89.94 152 ASP A C 1
ATOM 1255 O O . ASP A 1 152 ? 20.103 -13.587 2.658 1.00 89.94 152 ASP A O 1
ATOM 1259 N N . PHE A 1 153 ? 19.806 -13.235 0.456 1.00 92.25 153 PHE A N 1
ATOM 1260 C CA . PHE A 1 153 ? 19.006 -12.020 0.600 1.00 92.25 153 PHE A CA 1
ATOM 1261 C C . PHE A 1 153 ? 17.836 -12.194 1.582 1.00 92.25 153 PHE A C 1
ATOM 1263 O O . PHE A 1 153 ? 17.558 -11.308 2.381 1.00 92.25 153 PHE A O 1
ATOM 1270 N N . PHE A 1 154 ? 17.164 -13.348 1.576 1.00 95.38 154 PHE A N 1
ATOM 1271 C CA . PHE A 1 154 ? 16.038 -13.603 2.475 1.00 95.38 154 PHE A CA 1
ATOM 1272 C C . PHE A 1 154 ? 16.479 -13.800 3.925 1.00 95.38 154 PHE A C 1
ATOM 1274 O O . PHE A 1 154 ? 15.792 -13.330 4.830 1.00 95.38 154 PHE A O 1
ATOM 1281 N N . ARG A 1 155 ? 17.653 -14.405 4.151 1.00 91.06 155 ARG A N 1
ATOM 1282 C CA . ARG A 1 155 ? 18.227 -14.571 5.496 1.00 91.06 155 ARG A CA 1
ATOM 1283 C C . ARG A 1 155 ? 18.537 -13.216 6.130 1.00 91.06 155 ARG A C 1
ATOM 1285 O O . ARG A 1 155 ? 18.190 -13.003 7.286 1.00 91.06 155 ARG A O 1
ATOM 1292 N N . GLU A 1 156 ? 19.098 -12.285 5.358 1.00 89.75 156 GLU A N 1
ATOM 1293 C CA . GLU A 1 156 ? 19.327 -10.892 5.783 1.00 89.75 156 GLU A CA 1
ATOM 1294 C C . GLU A 1 156 ? 18.016 -10.147 6.085 1.00 89.75 156 GLU A C 1
ATOM 1296 O O . GLU A 1 156 ? 17.960 -9.247 6.923 1.00 89.75 156 GLU A O 1
ATOM 1301 N N . ARG A 1 157 ? 16.926 -10.536 5.416 1.00 93.06 157 ARG A N 1
ATOM 1302 C CA . ARG A 1 157 ? 15.569 -10.038 5.679 1.00 93.06 157 ARG A CA 1
ATOM 1303 C C . ARG A 1 157 ? 14.828 -10.830 6.751 1.00 93.06 157 ARG A C 1
ATOM 1305 O O . ARG A 1 157 ? 13.630 -10.626 6.917 1.00 93.06 157 ARG A O 1
ATOM 1312 N N . SER A 1 158 ? 15.515 -11.705 7.485 1.00 95.06 158 SER A N 1
ATOM 1313 C CA . SER A 1 158 ? 14.933 -12.565 8.517 1.00 95.06 158 SER A CA 1
ATOM 1314 C C . SER A 1 158 ? 13.808 -13.481 8.021 1.00 95.06 158 SER A C 1
ATOM 1316 O O . SER A 1 158 ? 13.090 -14.042 8.843 1.00 95.06 158 SER A O 1
ATOM 1318 N N . ILE A 1 159 ? 13.678 -13.697 6.712 1.00 97.19 159 ILE A N 1
ATOM 1319 C CA . ILE A 1 159 ? 12.730 -14.638 6.107 1.00 97.19 159 ILE A CA 1
ATOM 1320 C C . ILE A 1 159 ? 13.396 -16.017 6.050 1.00 97.19 159 ILE A C 1
ATOM 1322 O O . ILE A 1 159 ? 14.515 -16.174 5.555 1.00 97.19 159 ILE A O 1
ATOM 1326 N N . SER A 1 160 ? 12.725 -17.019 6.615 1.00 96.31 160 SER A N 1
ATOM 1327 C CA . SER A 1 160 ? 13.207 -18.401 6.654 1.00 96.31 160 SER A CA 1
ATOM 1328 C C . SER A 1 160 ? 13.174 -19.053 5.272 1.00 96.31 160 SER A C 1
ATOM 1330 O O . SER A 1 160 ? 12.367 -18.699 4.412 1.00 96.31 160 SER A O 1
ATOM 1332 N N . LEU A 1 161 ? 14.057 -20.032 5.061 1.00 95.06 161 LEU A N 1
ATOM 1333 C CA . LEU A 1 161 ? 14.059 -20.810 3.823 1.00 95.06 161 LEU A CA 1
ATOM 1334 C C . LEU A 1 161 ? 12.806 -21.681 3.708 1.00 95.06 161 LEU A C 1
ATOM 1336 O O . LEU A 1 161 ? 12.248 -21.764 2.619 1.00 95.06 161 LEU A O 1
ATOM 1340 N N . ASP A 1 162 ? 12.320 -22.214 4.831 1.00 96.44 162 ASP A N 1
ATOM 1341 C CA . ASP A 1 162 ? 11.078 -22.986 4.915 1.00 96.44 162 ASP A CA 1
ATOM 1342 C C . ASP A 1 162 ? 9.892 -22.201 4.349 1.00 96.44 162 ASP A C 1
ATOM 1344 O O . ASP A 1 162 ? 9.078 -22.754 3.616 1.00 96.44 162 ASP A O 1
ATOM 1348 N N . THR A 1 163 ? 9.809 -20.890 4.616 1.00 97.31 163 THR A N 1
ATOM 1349 C CA . THR A 1 163 ? 8.773 -20.032 4.022 1.00 97.31 163 THR A CA 1
ATOM 1350 C C . THR A 1 163 ? 8.862 -19.999 2.501 1.00 97.31 163 THR A C 1
ATOM 1352 O O . THR A 1 163 ? 7.830 -20.065 1.844 1.00 97.31 163 THR A O 1
ATOM 1355 N N . LEU A 1 164 ? 10.062 -19.945 1.921 1.00 96.69 164 LEU A N 1
ATOM 1356 C CA . LEU A 1 164 ? 10.249 -19.923 0.463 1.00 96.69 164 LEU A CA 1
ATOM 1357 C C . LEU A 1 164 ? 9.871 -21.256 -0.202 1.00 96.69 164 LEU A C 1
ATOM 1359 O O . LEU A 1 164 ? 9.568 -21.280 -1.393 1.00 96.69 164 LEU A O 1
ATOM 1363 N N . GLU A 1 165 ? 9.907 -22.346 0.561 1.00 95.56 165 GLU A N 1
ATOM 1364 C CA . GLU A 1 165 ? 9.597 -23.710 0.117 1.00 95.56 165 GLU A CA 1
ATOM 1365 C C . GLU A 1 165 ? 8.123 -24.076 0.319 1.00 95.56 165 GLU A C 1
ATOM 1367 O O . GLU A 1 165 ? 7.674 -25.130 -0.133 1.00 95.56 165 GLU A O 1
ATOM 1372 N N . LYS A 1 166 ? 7.332 -23.188 0.936 1.00 96.50 166 LYS A N 1
ATOM 1373 C CA . LYS A 1 166 ? 5.891 -23.397 1.051 1.00 96.50 166 LYS A CA 1
ATOM 1374 C C . LYS A 1 166 ? 5.224 -23.424 -0.338 1.00 96.50 166 LYS A C 1
ATOM 1376 O O . LYS A 1 166 ? 5.660 -22.700 -1.250 1.00 96.50 166 LYS A O 1
ATOM 1381 N N . PRO A 1 167 ? 4.145 -24.213 -0.519 1.00 96.56 167 PRO A N 1
ATOM 1382 C CA . PRO A 1 167 ? 3.412 -24.290 -1.783 1.00 96.56 167 PRO A CA 1
ATOM 1383 C C . PRO A 1 167 ? 2.962 -22.926 -2.313 1.00 96.56 167 PRO A C 1
ATOM 1385 O O . PRO A 1 167 ? 2.924 -22.720 -3.521 1.00 96.56 167 PRO A O 1
ATOM 1388 N N . GLU A 1 168 ? 2.678 -21.967 -1.432 1.00 97.06 168 GLU A N 1
ATOM 1389 C CA . GLU A 1 168 ? 2.281 -20.608 -1.790 1.00 97.06 168 GLU A CA 1
ATOM 1390 C C . GLU A 1 168 ? 3.378 -19.855 -2.564 1.00 97.06 168 GLU A C 1
ATOM 1392 O O . GLU A 1 168 ? 3.062 -19.065 -3.449 1.00 97.06 168 GLU A O 1
ATOM 1397 N N . PHE A 1 169 ? 4.664 -20.090 -2.287 1.00 97.75 169 PHE A N 1
ATOM 1398 C CA . PHE A 1 169 ? 5.759 -19.276 -2.845 1.00 97.75 169 PHE A CA 1
ATOM 1399 C C . PHE A 1 169 ? 6.664 -20.022 -3.827 1.00 97.75 169 PHE A C 1
ATOM 1401 O O . PHE A 1 169 ? 7.413 -19.392 -4.582 1.00 97.75 169 PHE A O 1
ATOM 1408 N N . THR A 1 170 ? 6.562 -21.349 -3.880 1.00 95.69 170 THR A N 1
ATOM 1409 C CA . THR A 1 170 ? 7.313 -22.162 -4.840 1.00 95.69 170 THR A CA 1
ATOM 1410 C C . THR A 1 170 ? 6.989 -21.742 -6.279 1.00 95.69 170 THR A C 1
ATOM 1412 O O . THR A 1 170 ? 5.827 -21.641 -6.673 1.00 95.69 170 THR A O 1
ATOM 1415 N N . GLY A 1 171 ? 8.027 -21.461 -7.074 1.00 95.25 171 GLY A N 1
ATOM 1416 C CA . GLY A 1 171 ? 7.876 -21.003 -8.461 1.00 95.25 171 GLY A CA 1
ATOM 1417 C C . GLY A 1 171 ? 7.350 -19.568 -8.615 1.00 95.25 171 GLY A C 1
ATOM 1418 O O . GLY A 1 171 ? 6.965 -19.180 -9.715 1.00 95.25 171 GLY A O 1
ATOM 1419 N N . ARG A 1 172 ? 7.323 -18.768 -7.539 1.00 96.94 172 ARG A N 1
ATOM 1420 C CA . ARG A 1 172 ? 6.885 -17.355 -7.564 1.00 96.94 172 ARG A CA 1
ATOM 1421 C C . ARG A 1 172 ? 7.998 -16.350 -7.313 1.00 96.94 172 ARG A C 1
ATOM 1423 O O . ARG A 1 172 ? 7.757 -15.146 -7.361 1.00 96.94 172 ARG A O 1
ATOM 1430 N N . ILE A 1 173 ? 9.204 -16.831 -7.055 1.00 98.06 173 ILE A N 1
ATOM 1431 C CA . ILE A 1 173 ? 10.385 -16.029 -6.758 1.00 98.06 173 ILE A CA 1
ATOM 1432 C C . ILE A 1 173 ? 11.532 -16.603 -7.582 1.00 98.06 173 ILE A C 1
ATOM 1434 O O . ILE A 1 173 ? 11.690 -17.822 -7.672 1.00 98.06 173 ILE A O 1
ATOM 1438 N N . PHE A 1 174 ? 12.322 -15.727 -8.189 1.00 97.75 174 PHE A N 1
ATOM 1439 C CA . PHE A 1 174 ? 13.359 -16.105 -9.142 1.00 97.75 174 PHE A CA 1
ATOM 1440 C C . PHE A 1 174 ? 14.670 -15.383 -8.849 1.00 97.75 174 PHE A C 1
ATOM 1442 O O . PHE A 1 174 ? 14.717 -14.446 -8.051 1.00 97.75 174 PHE A O 1
ATOM 1449 N N . ASN A 1 175 ? 15.740 -15.799 -9.522 1.00 96.44 175 ASN A N 1
ATOM 1450 C CA . ASN A 1 175 ? 16.959 -15.013 -9.622 1.00 96.44 175 ASN A CA 1
ATOM 1451 C C . ASN A 1 175 ? 17.130 -14.426 -11.026 1.00 96.44 175 ASN A C 1
ATOM 1453 O O . ASN A 1 175 ? 16.843 -15.089 -12.021 1.00 96.44 175 ASN A O 1
ATOM 1457 N N . VAL A 1 176 ? 17.663 -13.204 -11.099 1.00 93.31 176 VAL A N 1
ATOM 1458 C CA . VAL A 1 176 ? 18.057 -12.545 -12.356 1.00 93.31 176 VAL A CA 1
ATOM 1459 C C . VAL A 1 176 ? 19.474 -12.000 -12.254 1.00 93.31 176 VAL A C 1
ATOM 1461 O O . VAL A 1 176 ? 19.871 -11.449 -11.223 1.00 93.31 176 VAL A O 1
ATOM 1464 N N . GLN A 1 177 ? 20.242 -12.150 -13.330 1.00 86.12 177 GLN A N 1
ATOM 1465 C CA . GLN A 1 177 ? 21.546 -11.512 -13.476 1.00 86.12 177 GLN A CA 1
ATOM 1466 C C . GLN A 1 177 ? 21.332 -10.172 -14.162 1.00 86.12 177 GLN A C 1
ATOM 1468 O O . GLN A 1 177 ? 21.172 -10.104 -15.376 1.00 86.12 177 GLN A O 1
ATOM 1473 N N . TYR A 1 178 ? 21.247 -9.120 -13.357 1.00 76.94 178 TYR A N 1
ATOM 1474 C CA . TYR A 1 178 ? 20.913 -7.787 -13.832 1.00 76.94 178 TYR A CA 1
ATOM 1475 C C . TYR A 1 178 ? 21.780 -6.756 -13.131 1.00 76.94 178 TYR A C 1
ATOM 1477 O O . TYR A 1 178 ? 22.110 -6.886 -11.947 1.00 76.94 178 TYR A O 1
ATOM 1485 N N . GLN A 1 179 ? 22.120 -5.724 -13.882 1.00 72.00 179 GLN A N 1
ATOM 1486 C CA . GLN A 1 179 ? 22.878 -4.590 -13.419 1.00 72.00 179 GLN A CA 1
ATOM 1487 C C . GLN A 1 179 ? 22.177 -3.314 -13.861 1.00 72.00 179 GLN A C 1
ATOM 1489 O O . GLN A 1 179 ? 21.688 -3.233 -14.983 1.00 72.00 179 GLN A O 1
ATOM 1494 N N . ASP A 1 180 ? 22.171 -2.321 -12.977 1.00 66.19 180 ASP A N 1
ATOM 1495 C CA . ASP A 1 180 ? 21.747 -0.969 -13.306 1.00 66.19 180 ASP A CA 1
ATOM 1496 C C . ASP A 1 180 ? 22.625 -0.393 -14.438 1.00 66.19 180 ASP A C 1
ATOM 1498 O O . ASP A 1 180 ? 23.821 -0.174 -14.215 1.00 66.19 180 ASP A O 1
ATOM 1502 N N . PRO A 1 181 ? 22.064 -0.109 -15.629 1.00 64.44 181 PRO A N 1
ATOM 1503 C CA . PRO A 1 181 ? 22.824 0.443 -16.752 1.00 64.44 181 PRO A CA 1
ATOM 1504 C C . PRO A 1 181 ? 23.468 1.796 -16.427 1.00 64.44 181 PRO A C 1
ATOM 1506 O O . PRO A 1 181 ? 24.466 2.176 -17.035 1.00 64.44 181 PRO A O 1
ATOM 1509 N N . THR A 1 182 ? 22.921 2.524 -15.447 1.00 59.94 182 THR A N 1
ATOM 1510 C CA . THR A 1 182 ? 23.433 3.828 -15.007 1.00 59.94 182 THR A CA 1
ATOM 1511 C C . THR A 1 182 ? 24.579 3.717 -13.997 1.00 59.94 182 THR A C 1
ATOM 1513 O O . THR A 1 182 ? 25.245 4.716 -13.720 1.00 59.94 182 THR A O 1
ATOM 1516 N N . LYS A 1 183 ? 24.837 2.512 -13.464 1.00 65.62 183 LYS A N 1
ATOM 1517 C CA . LYS A 1 183 ? 25.914 2.208 -12.509 1.00 65.62 183 LYS A CA 1
ATOM 1518 C C . LYS A 1 183 ? 26.729 0.993 -12.988 1.00 65.62 183 LYS A C 1
ATOM 1520 O O . LYS A 1 183 ? 26.595 -0.102 -12.426 1.00 65.62 183 LYS A O 1
ATOM 1525 N N . PRO A 1 184 ? 27.567 1.165 -14.030 1.00 62.94 184 PRO A N 1
ATOM 1526 C CA . PRO A 1 184 ? 28.466 0.115 -14.510 1.00 62.94 184 PRO A CA 1
ATOM 1527 C C . PRO A 1 184 ? 29.415 -0.375 -13.394 1.00 62.94 184 PRO A C 1
ATOM 1529 O O . PRO A 1 184 ? 29.742 0.362 -12.468 1.00 62.94 184 PRO A O 1
ATOM 1532 N N . GLY A 1 185 ? 29.811 -1.649 -13.441 1.00 70.06 185 GLY A N 1
ATOM 1533 C CA . GLY A 1 185 ? 30.203 -2.450 -12.264 1.00 70.06 185 GLY A CA 1
ATOM 1534 C C . GLY A 1 185 ? 29.937 -3.956 -12.475 1.00 70.06 185 GLY A C 1
ATOM 1535 O O . GLY A 1 185 ? 29.648 -4.344 -13.605 1.00 70.06 185 GLY A O 1
ATOM 1536 N N . PRO A 1 186 ? 30.015 -4.820 -11.450 1.00 72.94 186 PRO A N 1
ATOM 1537 C CA . PRO A 1 186 ? 29.781 -6.253 -11.623 1.00 72.94 186 PRO A CA 1
ATOM 1538 C C . PRO A 1 186 ? 28.288 -6.598 -11.762 1.00 72.94 186 PRO A C 1
ATOM 1540 O O . PRO A 1 186 ? 27.424 -5.991 -11.130 1.00 72.94 186 PRO A O 1
ATOM 1543 N N . ILE A 1 187 ? 27.984 -7.630 -12.557 1.00 76.00 187 ILE A N 1
ATOM 1544 C CA . ILE A 1 187 ? 26.627 -8.175 -12.676 1.00 76.00 187 ILE A CA 1
ATOM 1545 C C . ILE A 1 187 ? 26.283 -8.928 -11.392 1.00 76.00 187 ILE A C 1
ATOM 1547 O O . ILE A 1 187 ? 26.885 -9.954 -11.065 1.00 76.00 187 ILE A O 1
ATOM 1551 N N . TYR A 1 188 ? 25.277 -8.442 -10.671 1.00 81.38 188 TYR A N 1
ATOM 1552 C CA . TYR A 1 188 ? 24.807 -9.082 -9.450 1.00 81.38 188 TYR A CA 1
ATOM 1553 C C . TYR A 1 188 ? 23.730 -10.127 -9.752 1.00 81.38 188 TYR A C 1
ATOM 1555 O O . TYR A 1 188 ? 22.920 -9.989 -10.669 1.00 81.38 188 TYR A O 1
ATOM 1563 N N . THR A 1 189 ? 23.699 -11.181 -8.934 1.00 89.31 189 THR A N 1
ATOM 1564 C CA . THR A 1 189 ? 22.539 -12.077 -8.860 1.00 89.31 189 THR A CA 1
ATOM 1565 C C . THR A 1 189 ? 21.527 -11.458 -7.908 1.00 89.31 189 THR A C 1
ATOM 1567 O O . THR A 1 189 ? 21.774 -11.384 -6.705 1.00 89.31 189 THR A O 1
ATOM 1570 N N . ASN A 1 190 ? 20.404 -11.017 -8.459 1.00 92.88 190 ASN A N 1
ATOM 1571 C CA . ASN A 1 190 ? 19.307 -10.401 -7.729 1.00 92.88 190 ASN A CA 1
ATOM 1572 C C . ASN A 1 190 ? 18.184 -11.410 -7.516 1.00 92.88 190 ASN A C 1
ATOM 1574 O O . ASN A 1 190 ? 18.063 -12.386 -8.256 1.00 92.88 190 ASN A O 1
ATOM 1578 N N . VAL A 1 191 ? 17.340 -11.148 -6.530 1.00 96.50 191 VAL A N 1
ATOM 1579 C CA . VAL A 1 191 ? 16.017 -11.754 -6.408 1.00 96.50 191 VAL A CA 1
ATOM 1580 C C . VAL A 1 191 ? 15.051 -10.988 -7.307 1.00 96.50 191 VAL A C 1
ATOM 1582 O O . VAL A 1 191 ? 15.125 -9.763 -7.398 1.00 96.50 191 VAL A O 1
ATOM 1585 N N . ALA A 1 192 ? 14.156 -11.707 -7.975 1.00 97.00 192 ALA A N 1
ATOM 1586 C CA . ALA A 1 192 ? 13.118 -11.138 -8.816 1.00 97.00 192 ALA A CA 1
ATOM 1587 C C . ALA A 1 192 ? 11.732 -11.648 -8.412 1.00 97.00 192 ALA A C 1
ATOM 1589 O O . ALA A 1 192 ? 11.526 -12.854 -8.243 1.00 97.00 192 ALA A O 1
ATOM 1590 N N . PHE A 1 193 ? 10.785 -10.717 -8.312 1.00 98.12 193 PHE A N 1
ATOM 1591 C CA . PHE A 1 193 ? 9.369 -10.975 -8.077 1.00 98.12 193 PHE A CA 1
ATOM 1592 C C . PHE A 1 193 ? 8.587 -10.593 -9.343 1.00 98.12 193 PHE A C 1
ATOM 1594 O O . PHE A 1 193 ? 8.527 -9.413 -9.689 1.00 98.12 193 PHE A O 1
ATOM 1601 N N . PRO A 1 194 ? 8.036 -11.564 -10.086 1.0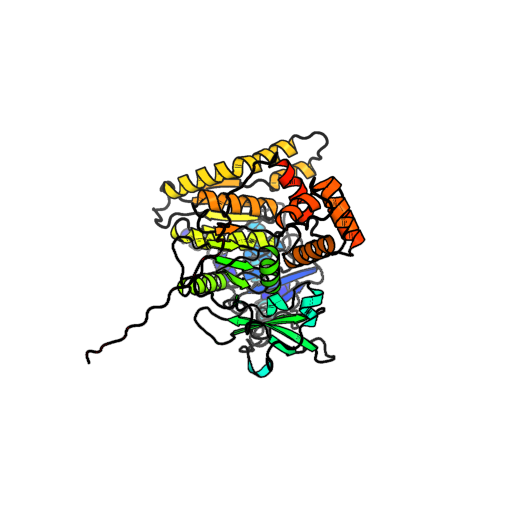0 97.31 194 PRO A N 1
ATOM 1602 C CA . PRO A 1 194 ? 7.389 -11.301 -11.363 1.00 97.31 194 PRO A CA 1
ATOM 1603 C C . PRO A 1 194 ? 5.978 -10.740 -11.227 1.00 97.31 194 PRO A C 1
ATOM 1605 O O . PRO A 1 194 ? 5.173 -11.223 -10.430 1.00 97.31 194 PRO A O 1
ATOM 1608 N N . TYR A 1 195 ? 5.662 -9.769 -12.077 1.00 97.81 195 TYR A N 1
ATOM 1609 C CA . TYR A 1 195 ? 4.324 -9.214 -12.208 1.00 97.81 195 TYR A CA 1
ATOM 1610 C C . TYR A 1 195 ? 3.510 -9.977 -13.241 1.00 97.81 195 TYR A C 1
ATOM 1612 O O . TYR A 1 195 ? 4.005 -10.286 -14.325 1.00 97.81 195 TYR A O 1
ATOM 1620 N N . HIS A 1 196 ? 2.248 -10.219 -12.912 1.00 96.19 196 HIS A N 1
ATOM 1621 C CA . HIS A 1 196 ? 1.270 -10.883 -13.761 1.00 96.19 196 HIS A CA 1
ATOM 1622 C C . HIS A 1 196 ? -0.031 -10.083 -13.789 1.00 96.19 196 HIS A C 1
ATOM 1624 O O . HIS A 1 196 ? -0.330 -9.312 -12.871 1.00 96.19 196 HIS A O 1
ATOM 1630 N N . LEU A 1 197 ? -0.809 -10.292 -14.846 1.00 95.12 197 LEU A N 1
ATOM 1631 C CA . LEU A 1 197 ? -2.213 -9.898 -14.891 1.00 95.12 197 LEU A CA 1
ATOM 1632 C C . LEU A 1 197 ? -3.059 -11.074 -14.405 1.00 95.12 197 LEU A C 1
ATOM 1634 O O . LEU A 1 197 ? -2.656 -12.227 -14.527 1.00 95.12 197 LEU A O 1
ATOM 1638 N N . ALA A 1 198 ? -4.272 -10.813 -13.923 1.00 92.25 198 ALA A N 1
ATOM 1639 C CA . ALA A 1 198 ? -5.145 -11.877 -13.432 1.00 92.25 198 ALA A CA 1
ATOM 1640 C C . ALA A 1 198 ? -5.419 -12.938 -14.507 1.00 92.25 198 ALA A C 1
ATOM 1642 O O . ALA A 1 198 ? -5.473 -14.134 -14.221 1.00 92.25 198 ALA A O 1
ATOM 1643 N N . ASN A 1 199 ? -5.583 -12.488 -15.754 1.00 86.38 199 ASN A N 1
ATOM 1644 C CA . ASN A 1 199 ? -5.939 -13.288 -16.923 1.00 86.38 199 ASN A CA 1
ATOM 1645 C C . ASN A 1 199 ? -4.763 -13.754 -17.780 1.00 86.38 199 ASN A C 1
ATOM 1647 O O . ASN A 1 199 ? -4.996 -14.350 -18.827 1.00 86.38 199 ASN A O 1
ATOM 1651 N N . ASP A 1 200 ? -3.527 -13.538 -17.333 1.00 85.81 200 ASP A N 1
ATOM 1652 C CA . ASP A 1 200 ? -2.344 -13.836 -18.131 1.00 85.81 200 ASP A CA 1
ATOM 1653 C C . ASP A 1 200 ? -1.259 -14.499 -17.282 1.00 85.81 200 ASP A C 1
ATOM 1655 O O . ASP A 1 200 ? -0.803 -13.952 -16.280 1.00 85.81 200 ASP A O 1
ATOM 1659 N N . THR A 1 201 ? -0.828 -15.688 -17.695 1.00 84.75 201 THR A N 1
ATOM 1660 C CA . THR A 1 201 ? 0.271 -16.407 -17.041 1.00 84.75 201 THR A CA 1
ATOM 1661 C C . THR A 1 201 ? 1.641 -15.873 -17.446 1.00 84.75 201 THR A C 1
ATOM 1663 O O . THR A 1 201 ? 2.646 -16.283 -16.869 1.00 84.75 201 THR A O 1
ATOM 1666 N N . ARG A 1 202 ? 1.718 -14.991 -18.449 1.00 90.00 202 ARG A N 1
ATOM 1667 C CA . ARG A 1 202 ? 2.968 -14.356 -18.868 1.00 90.00 202 ARG A CA 1
ATOM 1668 C C . ARG A 1 202 ? 3.386 -13.294 -17.858 1.00 90.00 202 ARG A C 1
ATOM 1670 O O . ARG A 1 202 ? 2.565 -12.536 -17.343 1.00 90.00 202 ARG A O 1
ATOM 1677 N N . MET A 1 203 ? 4.692 -13.203 -17.637 1.00 94.25 203 MET A N 1
ATOM 1678 C CA . MET A 1 203 ? 5.275 -12.118 -16.858 1.00 94.25 203 MET A CA 1
ATOM 1679 C C . MET A 1 203 ? 5.177 -10.816 -17.660 1.00 94.25 203 MET A C 1
ATOM 1681 O O . MET A 1 203 ? 5.639 -10.755 -18.799 1.00 94.25 203 MET A O 1
ATOM 1685 N N . VAL A 1 204 ? 4.598 -9.776 -17.062 1.00 92.31 204 VAL A N 1
ATOM 1686 C CA . VAL A 1 204 ? 4.480 -8.427 -17.652 1.00 92.31 204 VAL A CA 1
ATOM 1687 C C . VAL A 1 204 ? 5.456 -7.426 -17.030 1.00 92.31 204 VAL A C 1
ATOM 1689 O O . VAL A 1 204 ? 5.475 -6.252 -17.394 1.00 92.31 204 VAL A O 1
ATOM 1692 N N . GLY A 1 205 ? 6.278 -7.876 -16.085 1.00 93.69 205 GLY A N 1
ATOM 1693 C CA . GLY A 1 205 ? 7.299 -7.074 -15.426 1.00 93.69 205 GLY A CA 1
ATOM 1694 C C . GLY A 1 205 ? 7.990 -7.832 -14.300 1.00 93.69 205 GLY A C 1
ATOM 1695 O O . GLY A 1 205 ? 7.607 -8.956 -13.979 1.00 93.69 205 GLY A O 1
ATOM 1696 N N . LEU A 1 206 ? 8.990 -7.203 -13.683 1.00 94.56 206 LEU A N 1
ATOM 1697 C CA . LEU A 1 206 ? 9.692 -7.731 -12.509 1.00 94.56 206 LEU A CA 1
ATOM 1698 C C . LEU A 1 206 ? 9.957 -6.615 -11.502 1.00 94.56 206 LEU A C 1
ATOM 1700 O O . LEU A 1 206 ? 10.428 -5.538 -11.867 1.00 94.56 206 LEU A O 1
ATOM 1704 N N . GLU A 1 207 ? 9.764 -6.902 -10.225 1.00 96.12 207 GLU A N 1
ATOM 1705 C CA . GLU A 1 207 ? 10.484 -6.227 -9.150 1.00 96.12 207 GLU A CA 1
ATOM 1706 C C . GLU A 1 207 ? 11.837 -6.918 -8.951 1.00 96.12 207 GLU A C 1
ATOM 1708 O O . GLU A 1 207 ? 11.891 -8.141 -8.846 1.00 96.12 207 GLU A O 1
ATOM 1713 N N . ILE A 1 208 ? 12.931 -6.158 -8.890 1.00 93.75 208 ILE A N 1
ATOM 1714 C CA . ILE A 1 208 ? 14.297 -6.671 -8.735 1.00 93.75 208 ILE A CA 1
ATOM 1715 C C . ILE A 1 208 ? 14.878 -6.152 -7.421 1.00 93.75 208 ILE A C 1
ATOM 1717 O O . ILE A 1 208 ? 14.868 -4.946 -7.153 1.00 93.75 208 ILE A O 1
ATOM 1721 N N . ARG A 1 209 ? 15.399 -7.068 -6.601 1.00 92.62 209 ARG A N 1
ATOM 1722 C CA . ARG A 1 209 ? 15.907 -6.787 -5.257 1.00 92.62 209 ARG A CA 1
ATOM 1723 C C . ARG A 1 209 ? 17.235 -7.486 -4.977 1.00 92.62 209 ARG A C 1
ATOM 1725 O O . ARG A 1 209 ? 17.409 -8.667 -5.266 1.00 92.62 209 ARG A O 1
ATOM 1732 N N . ASN A 1 210 ? 18.142 -6.772 -4.329 1.00 89.00 210 ASN A N 1
ATOM 1733 C CA . ASN A 1 210 ? 19.216 -7.342 -3.520 1.00 89.00 210 ASN A CA 1
ATOM 1734 C C . ASN A 1 210 ? 19.444 -6.432 -2.295 1.00 89.00 210 ASN A C 1
ATOM 1736 O O . ASN A 1 210 ? 18.679 -5.489 -2.076 1.00 89.00 210 ASN A O 1
ATOM 1740 N N . SER A 1 211 ? 20.461 -6.703 -1.479 1.00 85.75 211 SER A N 1
ATOM 1741 C CA . SER A 1 211 ? 20.743 -5.949 -0.247 1.00 85.75 211 SER A CA 1
ATOM 1742 C C . SER A 1 211 ? 20.964 -4.448 -0.487 1.00 85.75 211 SER A C 1
ATOM 1744 O O . SER A 1 211 ? 20.550 -3.635 0.332 1.00 85.75 211 SER A O 1
ATOM 1746 N N . ASN A 1 212 ? 21.516 -4.082 -1.647 1.00 82.38 212 ASN A N 1
ATOM 1747 C CA . ASN A 1 212 ? 21.898 -2.720 -2.032 1.00 82.38 212 ASN A CA 1
ATOM 1748 C C . ASN A 1 212 ? 21.159 -2.207 -3.283 1.00 82.38 212 ASN A C 1
ATOM 1750 O O . ASN A 1 212 ? 21.505 -1.156 -3.824 1.00 82.38 212 ASN A O 1
ATOM 1754 N N . TYR A 1 213 ? 20.167 -2.949 -3.781 1.00 84.56 213 TYR A N 1
ATOM 1755 C CA . TYR A 1 213 ? 19.491 -2.643 -5.037 1.00 84.56 213 TYR A CA 1
ATOM 1756 C C . TYR A 1 213 ? 17.986 -2.881 -4.949 1.00 84.56 213 TYR A C 1
ATOM 1758 O O . TYR A 1 213 ? 17.525 -3.943 -4.527 1.00 84.56 213 TYR A O 1
ATOM 1766 N N . LYS A 1 214 ? 17.220 -1.888 -5.402 1.00 89.00 214 LYS A N 1
ATOM 1767 C CA . LYS A 1 214 ? 15.770 -1.948 -5.584 1.00 89.00 214 LYS A CA 1
ATOM 1768 C C . LYS A 1 214 ? 15.437 -1.278 -6.906 1.00 89.00 214 LYS A C 1
ATOM 1770 O O . LYS A 1 214 ? 15.708 -0.092 -7.071 1.00 89.00 214 LYS A O 1
ATOM 1775 N N . ALA A 1 215 ? 14.809 -2.017 -7.809 1.00 88.12 215 ALA A N 1
ATOM 1776 C CA . ALA A 1 215 ? 14.282 -1.461 -9.043 1.00 88.12 215 ALA A CA 1
ATOM 1777 C C . ALA A 1 215 ? 13.120 -2.293 -9.574 1.00 88.12 215 ALA A C 1
ATOM 1779 O O . ALA A 1 215 ? 12.789 -3.357 -9.052 1.00 88.12 215 ALA A O 1
ATOM 1780 N N . HIS A 1 216 ? 12.533 -1.805 -10.656 1.00 90.50 216 HIS A N 1
ATOM 1781 C CA . HIS A 1 216 ? 11.685 -2.607 -11.518 1.00 90.50 216 HIS A CA 1
ATOM 1782 C C . HIS A 1 216 ? 12.430 -2.848 -12.821 1.00 90.50 216 HIS A C 1
ATOM 1784 O O . HIS A 1 216 ? 13.151 -1.960 -13.279 1.00 90.50 216 HIS A O 1
ATOM 1790 N N . ALA A 1 217 ? 12.242 -4.024 -13.414 1.00 88.25 217 ALA A N 1
ATOM 1791 C CA . ALA A 1 217 ? 12.695 -4.279 -14.768 1.00 88.25 217 ALA A CA 1
ATOM 1792 C C . ALA A 1 217 ? 12.150 -3.197 -15.705 1.00 88.25 217 ALA A C 1
ATOM 1794 O O . ALA A 1 217 ? 10.983 -2.793 -15.619 1.00 88.25 217 ALA A O 1
ATOM 1795 N N . GLU A 1 218 ? 13.004 -2.743 -16.604 1.00 83.81 218 GLU A N 1
ATOM 1796 C CA . GLU A 1 218 ? 12.636 -1.841 -17.670 1.00 83.81 218 GLU A CA 1
ATOM 1797 C C . GLU A 1 218 ? 11.487 -2.434 -18.493 1.00 83.81 218 GLU A C 1
ATOM 1799 O O . GLU A 1 218 ? 11.385 -3.644 -18.709 1.00 83.81 218 GLU A O 1
ATOM 1804 N N . GLY A 1 219 ? 10.541 -1.573 -18.858 1.00 77.81 219 GLY A N 1
ATOM 1805 C CA . GLY A 1 219 ? 9.354 -1.992 -19.586 1.00 77.81 219 GLY A CA 1
ATOM 1806 C C . GLY A 1 219 ? 8.229 -2.624 -18.772 1.00 77.81 219 GLY A C 1
ATOM 1807 O O . GLY A 1 219 ? 7.135 -2.801 -19.308 1.00 77.81 219 GLY A O 1
ATOM 1808 N N . SER A 1 220 ? 8.447 -2.903 -17.481 1.00 88.56 220 SER A N 1
ATOM 1809 C CA . SER A 1 220 ? 7.431 -3.516 -16.615 1.00 88.56 220 SER A CA 1
ATOM 1810 C C . SER A 1 220 ? 6.089 -2.772 -16.659 1.00 88.56 220 SER A C 1
ATOM 1812 O O . SER A 1 220 ? 6.021 -1.544 -16.500 1.00 88.56 220 SER A O 1
ATOM 1814 N N . ASP A 1 221 ? 4.995 -3.515 -16.807 1.00 87.88 221 ASP A N 1
ATOM 1815 C CA . ASP A 1 221 ? 3.638 -3.007 -16.625 1.00 87.88 221 ASP A CA 1
ATOM 1816 C C . ASP A 1 221 ? 3.294 -2.915 -15.133 1.00 87.88 221 ASP A C 1
ATOM 1818 O O . ASP A 1 221 ? 2.648 -3.779 -14.546 1.00 87.88 221 ASP A O 1
ATOM 1822 N N . ARG A 1 222 ? 3.761 -1.832 -14.511 1.00 89.62 222 ARG A N 1
ATOM 1823 C CA . ARG A 1 222 ? 3.524 -1.511 -13.096 1.00 89.62 222 ARG A CA 1
ATOM 1824 C C . ARG A 1 222 ? 2.142 -0.916 -12.833 1.00 89.62 222 ARG A C 1
ATOM 1826 O O . ARG A 1 222 ? 1.793 -0.694 -11.682 1.00 89.62 222 ARG A O 1
ATOM 1833 N N . SER A 1 223 ? 1.401 -0.580 -13.885 1.00 86.38 223 SER A N 1
ATOM 1834 C CA . SER A 1 223 ? 0.070 0.005 -13.755 1.00 86.38 223 SER A CA 1
ATOM 1835 C C . SER A 1 223 ? -0.998 -1.073 -13.703 1.00 86.38 223 SER A C 1
ATOM 1837 O O . SER A 1 223 ? -2.018 -0.851 -13.078 1.00 86.38 223 SER A O 1
ATOM 1839 N N . ASN A 1 224 ? -0.784 -2.235 -14.317 1.00 90.19 224 ASN A N 1
ATOM 1840 C CA . ASN A 1 224 ? -1.765 -3.321 -14.293 1.00 90.19 224 ASN A CA 1
ATOM 1841 C C . ASN A 1 224 ? -1.237 -4.570 -13.573 1.00 90.19 224 ASN A C 1
ATOM 1843 O O . ASN A 1 224 ? -2.011 -5.286 -12.935 1.00 90.19 224 ASN A O 1
ATOM 1847 N N . GLY A 1 225 ? 0.068 -4.834 -13.664 1.00 95.62 225 GLY A N 1
ATOM 1848 C CA . GLY A 1 225 ? 0.694 -6.033 -13.121 1.00 95.62 225 GLY A CA 1
ATOM 1849 C C . GLY A 1 225 ? 0.853 -6.004 -11.602 1.00 95.62 225 GLY A C 1
ATOM 1850 O O . GLY A 1 225 ? 1.187 -4.975 -11.012 1.00 95.62 225 GLY A O 1
ATOM 1851 N N . VAL A 1 226 ? 0.657 -7.165 -10.978 1.00 98.44 226 VAL A N 1
ATOM 1852 C CA . VAL A 1 226 ? 0.917 -7.409 -9.551 1.00 98.44 226 VAL A CA 1
ATOM 1853 C C . VAL A 1 226 ? 1.769 -8.662 -9.390 1.00 98.44 226 VAL A C 1
ATOM 1855 O O . VAL A 1 226 ? 1.674 -9.593 -10.192 1.00 98.44 226 VAL A O 1
ATOM 1858 N N . TRP A 1 227 ? 2.596 -8.716 -8.352 1.00 98.62 227 TRP A N 1
ATOM 1859 C CA . TRP A 1 227 ? 3.148 -9.989 -7.901 1.00 98.62 227 TRP A CA 1
ATOM 1860 C C . TRP A 1 227 ? 2.109 -10.693 -7.033 1.00 98.62 227 TRP A C 1
ATOM 1862 O O . TRP A 1 227 ? 1.427 -10.046 -6.241 1.00 98.62 227 TRP A O 1
ATOM 1872 N N . HIS A 1 228 ? 1.993 -12.012 -7.144 1.00 98.50 228 HIS A N 1
ATOM 1873 C CA . HIS A 1 228 ? 1.137 -12.782 -6.251 1.00 98.50 228 HIS A CA 1
ATOM 1874 C C . HIS A 1 228 ? 1.705 -14.177 -5.968 1.00 98.50 228 HIS A C 1
ATOM 1876 O O . HIS A 1 228 ? 2.427 -14.752 -6.789 1.00 98.50 228 HIS A O 1
ATOM 1882 N N . SER A 1 229 ? 1.354 -14.734 -4.808 1.00 98.44 229 SER A N 1
ATOM 1883 C CA . SER A 1 229 ? 1.631 -16.129 -4.455 1.00 98.44 229 SER A CA 1
ATOM 1884 C C . SER A 1 229 ? 0.807 -17.097 -5.318 1.00 98.44 229 SER A C 1
ATOM 1886 O O . SER A 1 229 ? -0.060 -16.694 -6.097 1.00 98.44 229 SER A O 1
ATOM 1888 N N . ASN A 1 230 ? 1.048 -18.400 -5.203 1.00 97.81 230 ASN A N 1
ATOM 1889 C CA . ASN A 1 230 ? 0.166 -19.401 -5.793 1.00 97.81 230 ASN A CA 1
ATOM 1890 C C . ASN A 1 230 ? -1.246 -19.280 -5.209 1.00 97.81 230 ASN A C 1
ATOM 1892 O O . ASN A 1 230 ? -1.417 -19.040 -4.012 1.00 97.81 230 ASN A O 1
ATOM 1896 N N . MET A 1 231 ? -2.244 -19.440 -6.081 1.00 97.12 231 MET A N 1
ATOM 1897 C CA . MET A 1 231 ? -3.649 -19.476 -5.693 1.00 97.12 231 MET A CA 1
ATOM 1898 C C . MET A 1 231 ? -3.904 -20.739 -4.858 1.00 97.12 231 MET A C 1
ATOM 1900 O O . MET A 1 231 ? -3.598 -21.833 -5.340 1.00 97.12 231 MET A O 1
ATOM 1904 N N . PRO A 1 232 ? -4.439 -20.623 -3.632 1.00 97.19 232 PRO A N 1
ATOM 1905 C CA . PRO A 1 232 ? -4.804 -21.793 -2.843 1.00 97.19 232 PRO A CA 1
ATOM 1906 C C . PRO A 1 232 ? -6.036 -22.507 -3.445 1.00 97.19 232 PRO A C 1
ATOM 1908 O O . PRO A 1 232 ? -6.844 -21.862 -4.118 1.00 97.19 232 PRO A O 1
ATOM 1911 N N . PRO A 1 233 ? -6.232 -23.818 -3.189 1.00 96.81 233 PRO A N 1
ATOM 1912 C CA . PRO A 1 233 ? -7.398 -24.565 -3.685 1.00 96.81 233 PRO A CA 1
ATOM 1913 C C . PRO A 1 233 ? -8.747 -24.006 -3.214 1.00 96.81 233 PRO A C 1
ATOM 1915 O O . PRO A 1 233 ? -9.737 -24.052 -3.944 1.00 96.81 233 PRO A O 1
ATOM 1918 N N . LYS A 1 234 ? -8.773 -23.473 -1.989 1.00 97.50 234 LYS A N 1
ATOM 1919 C CA . LYS A 1 234 ? -9.843 -22.641 -1.445 1.00 97.50 234 LYS A CA 1
ATOM 1920 C C . LYS A 1 234 ? -9.244 -21.283 -1.115 1.00 97.50 234 LYS A C 1
ATOM 1922 O O . LYS A 1 234 ? -8.193 -21.218 -0.480 1.00 97.50 234 LYS A O 1
ATOM 1927 N N . LEU A 1 235 ? -9.896 -20.216 -1.547 1.00 98.25 235 LEU A N 1
ATOM 1928 C CA . LEU A 1 235 ? -9.466 -18.853 -1.303 1.00 98.25 235 LEU A CA 1
ATOM 1929 C C . LEU A 1 235 ? -10.390 -18.204 -0.269 1.00 98.25 235 LEU A C 1
ATOM 1931 O O . LEU A 1 235 ? -11.467 -17.719 -0.604 1.00 98.25 235 LEU A O 1
ATOM 1935 N N . ASP A 1 236 ? -9.928 -18.152 0.977 1.00 97.81 236 ASP A N 1
ATOM 1936 C CA . ASP A 1 236 ? -10.640 -17.490 2.077 1.00 97.81 236 ASP A CA 1
ATOM 1937 C C . ASP A 1 236 ? -10.204 -16.028 2.224 1.00 97.81 236 ASP A C 1
ATOM 1939 O O . ASP A 1 236 ? -10.931 -15.195 2.770 1.00 97.81 236 ASP A O 1
ATOM 1943 N N . LYS A 1 237 ? -8.988 -15.698 1.771 1.00 98.00 237 LYS A N 1
ATOM 1944 C CA . LYS A 1 237 ? -8.393 -14.392 2.040 1.00 98.00 237 LYS A CA 1
ATOM 1945 C C . LYS A 1 237 ? -7.438 -13.917 0.959 1.00 98.00 237 LYS A C 1
ATOM 1947 O O . LYS A 1 237 ? -6.638 -14.692 0.441 1.00 98.00 237 LYS A O 1
ATOM 1952 N N . MET A 1 238 ? -7.446 -12.613 0.703 1.00 98.81 238 MET A N 1
ATOM 1953 C CA . MET A 1 238 ? -6.365 -11.928 -0.006 1.00 98.81 238 MET A CA 1
ATOM 1954 C C . MET A 1 238 ? -5.649 -10.946 0.906 1.00 98.81 238 MET A C 1
ATOM 1956 O O . MET A 1 238 ? -6.280 -10.024 1.410 1.00 98.81 238 MET A O 1
ATOM 1960 N N . VAL A 1 239 ? -4.341 -11.116 1.082 1.00 98.88 239 VAL A N 1
ATOM 1961 C CA . VAL A 1 239 ? -3.484 -10.166 1.806 1.00 98.88 239 VAL A CA 1
ATOM 1962 C C . VAL A 1 239 ? -2.793 -9.261 0.788 1.00 98.88 239 VAL A C 1
ATOM 1964 O O . VAL A 1 239 ? -2.062 -9.750 -0.072 1.00 98.88 239 VAL A O 1
ATOM 1967 N N . LEU A 1 240 ? -3.051 -7.956 0.875 1.00 98.81 240 LEU A N 1
ATOM 1968 C CA . LEU A 1 240 ? -2.589 -6.930 -0.061 1.00 98.81 240 LEU A CA 1
ATOM 1969 C C . LEU A 1 240 ? -1.473 -6.110 0.588 1.00 98.81 240 LEU A C 1
ATOM 1971 O O . LEU A 1 240 ? -1.705 -5.514 1.635 1.00 98.81 240 LEU A O 1
ATOM 1975 N N . VAL A 1 241 ? -0.290 -6.078 -0.021 1.00 98.62 241 VAL A N 1
ATOM 1976 C CA . VAL A 1 241 ? 0.923 -5.467 0.554 1.00 98.62 241 VAL A CA 1
ATOM 1977 C C . VAL A 1 241 ? 1.681 -4.610 -0.464 1.00 98.62 241 VAL A C 1
ATOM 1979 O O . VAL A 1 241 ? 1.576 -4.818 -1.676 1.00 98.62 241 VAL A O 1
ATOM 1982 N N . GLU A 1 242 ? 2.517 -3.687 0.012 1.00 96.88 242 GLU A N 1
ATOM 1983 C CA . GLU A 1 242 ? 3.343 -2.826 -0.850 1.00 96.88 242 GLU A CA 1
ATOM 1984 C C . GLU A 1 242 ? 4.454 -3.591 -1.568 1.00 96.88 242 GLU A C 1
ATOM 1986 O O . GLU A 1 242 ? 4.723 -3.340 -2.748 1.00 96.88 242 GLU A O 1
ATOM 1991 N N . SER A 1 243 ? 5.070 -4.568 -0.893 1.00 96.50 243 SER A N 1
ATOM 1992 C CA . SER A 1 243 ? 6.170 -5.362 -1.443 1.00 96.50 243 SER A CA 1
ATOM 1993 C C . SER A 1 243 ? 5.995 -6.866 -1.226 1.00 96.50 243 SER A C 1
ATOM 1995 O O . SER A 1 243 ? 5.369 -7.321 -0.270 1.00 96.50 243 SER A O 1
ATOM 1997 N N . ALA A 1 244 ? 6.590 -7.676 -2.104 1.00 97.44 244 ALA A N 1
ATOM 1998 C CA . ALA A 1 244 ? 6.571 -9.131 -1.947 1.00 97.44 244 ALA A CA 1
ATOM 1999 C C . ALA A 1 244 ? 7.313 -9.608 -0.680 1.00 97.44 244 ALA A C 1
ATOM 2001 O O . ALA A 1 244 ? 7.046 -10.700 -0.179 1.00 97.44 244 ALA A O 1
ATOM 2002 N N . LEU A 1 245 ? 8.224 -8.794 -0.130 1.00 96.88 245 LEU A N 1
ATOM 2003 C CA . LEU A 1 245 ? 8.869 -9.087 1.151 1.00 96.88 245 LEU A CA 1
ATOM 2004 C C . LEU A 1 245 ? 7.878 -9.001 2.308 1.00 96.88 245 LEU A C 1
ATOM 2006 O O . LEU A 1 245 ? 7.887 -9.884 3.161 1.00 96.88 245 LEU A O 1
ATOM 2010 N N . ASP A 1 246 ? 6.988 -8.011 2.294 1.00 98.19 246 ASP A N 1
ATOM 2011 C CA . ASP A 1 246 ? 5.957 -7.863 3.323 1.00 98.19 246 ASP A CA 1
ATOM 2012 C C . ASP A 1 246 ? 4.959 -9.014 3.278 1.00 98.19 246 ASP A C 1
ATOM 2014 O O . ASP A 1 246 ? 4.536 -9.493 4.322 1.00 98.19 246 ASP A O 1
ATOM 2018 N N . ALA A 1 247 ? 4.657 -9.554 2.094 1.00 98.44 247 ALA A N 1
ATOM 2019 C CA . ALA A 1 247 ? 3.851 -10.769 1.969 1.00 98.44 247 ALA A CA 1
ATOM 2020 C C . ALA A 1 247 ? 4.505 -11.977 2.662 1.00 98.44 247 ALA A C 1
ATOM 2022 O O . ALA A 1 247 ? 3.850 -12.699 3.419 1.00 98.44 247 ALA A O 1
ATOM 2023 N N . LEU A 1 248 ? 5.802 -12.195 2.421 1.00 98.56 248 LEU A N 1
ATOM 2024 C CA . LEU A 1 248 ? 6.560 -13.281 3.050 1.00 98.56 248 LEU A CA 1
ATOM 2025 C C . LEU A 1 248 ? 6.652 -13.080 4.566 1.00 98.56 248 LEU A C 1
ATOM 2027 O O . LEU A 1 248 ? 6.439 -14.022 5.332 1.00 98.56 248 LEU A O 1
ATOM 2031 N N . SER A 1 249 ? 6.914 -11.849 5.005 1.00 98.56 249 SER A N 1
ATOM 2032 C CA . SER A 1 249 ? 6.975 -11.509 6.421 1.00 98.56 249 SER A CA 1
ATOM 2033 C C . SER A 1 249 ? 5.620 -11.647 7.113 1.00 98.56 249 SER A C 1
ATOM 2035 O O . SER A 1 249 ? 5.551 -12.243 8.186 1.00 98.56 249 SER A O 1
ATOM 2037 N N . TYR A 1 250 ? 4.529 -11.231 6.467 1.00 98.50 250 TYR A N 1
ATOM 2038 C CA . TYR A 1 250 ? 3.168 -11.444 6.952 1.00 98.50 250 TYR A CA 1
ATOM 2039 C C . TYR A 1 250 ? 2.866 -12.937 7.119 1.00 98.50 250 TYR A C 1
ATOM 2041 O O . TYR A 1 250 ? 2.310 -13.337 8.144 1.00 98.50 250 TYR A O 1
ATOM 2049 N N . LYS A 1 251 ? 3.256 -13.794 6.158 1.00 98.00 251 LYS A N 1
ATOM 2050 C CA . LYS A 1 251 ? 3.077 -15.250 6.299 1.00 98.00 251 LYS A CA 1
ATOM 2051 C C . LYS A 1 251 ? 3.793 -15.789 7.535 1.00 98.00 251 LYS A C 1
ATOM 2053 O O . LYS A 1 251 ? 3.225 -16.639 8.211 1.00 98.00 251 LYS A O 1
ATOM 2058 N N . GLU A 1 252 ? 5.001 -15.336 7.850 1.00 97.69 252 GLU A N 1
ATOM 2059 C CA . GLU A 1 252 ? 5.707 -15.815 9.048 1.00 97.69 252 GLU A CA 1
ATOM 2060 C C . GLU A 1 252 ? 5.116 -15.286 10.352 1.00 97.69 252 GLU A C 1
ATOM 2062 O O . GLU A 1 252 ? 5.048 -16.019 11.335 1.00 97.69 252 GLU A O 1
ATOM 2067 N N . LEU A 1 253 ? 4.666 -14.035 10.350 1.00 97.62 253 LEU A N 1
ATOM 2068 C CA . LEU A 1 253 ? 4.132 -13.364 11.530 1.00 97.62 253 LEU A CA 1
ATOM 2069 C C . LEU A 1 253 ? 2.703 -13.799 11.884 1.00 97.62 253 LEU A C 1
ATOM 2071 O O . LEU A 1 253 ? 2.336 -13.836 13.058 1.00 97.62 253 LEU A O 1
ATOM 2075 N N . ARG A 1 254 ? 1.875 -14.095 10.875 1.00 95.94 254 ARG A N 1
ATOM 2076 C CA . ARG A 1 254 ? 0.438 -14.385 11.037 1.00 95.94 254 ARG A CA 1
ATOM 2077 C C . ARG A 1 254 ? 0.046 -15.810 10.645 1.00 95.94 254 ARG A C 1
ATOM 2079 O O . ARG A 1 254 ? -1.015 -16.262 11.054 1.00 95.94 254 ARG A O 1
ATOM 2086 N N . ASN A 1 255 ? 0.858 -16.483 9.827 1.00 94.94 255 ASN A N 1
ATOM 2087 C CA . ASN A 1 255 ? 0.637 -17.829 9.284 1.00 94.94 255 ASN A CA 1
ATOM 2088 C C . ASN A 1 255 ? -0.813 -18.136 8.849 1.00 94.94 255 ASN A C 1
ATOM 2090 O O . ASN A 1 255 ? -1.346 -19.179 9.224 1.00 94.94 255 ASN A O 1
ATOM 2094 N N . PRO A 1 256 ? -1.475 -17.267 8.057 1.00 95.31 256 PRO A N 1
ATOM 2095 C CA . PRO A 1 256 ? -2.845 -17.530 7.641 1.00 95.31 256 PRO A CA 1
ATOM 2096 C C . PRO A 1 256 ? -2.900 -18.690 6.634 1.00 95.31 256 PRO A C 1
ATOM 2098 O O . PRO A 1 256 ? -1.991 -18.865 5.811 1.00 95.31 256 PRO A O 1
ATOM 2101 N N . GLU A 1 257 ? -3.979 -19.463 6.688 1.00 94.75 257 GLU A N 1
ATOM 2102 C CA . GLU A 1 257 ? -4.307 -20.517 5.722 1.00 94.75 257 GLU A CA 1
ATOM 2103 C C . GLU A 1 257 ? -5.163 -19.966 4.572 1.00 94.75 257 GLU A C 1
ATOM 2105 O O . GLU A 1 257 ? -5.671 -18.845 4.662 1.00 94.75 257 GLU A O 1
ATOM 2110 N N . ASN A 1 258 ? -5.294 -20.727 3.476 1.00 97.38 258 ASN A N 1
ATOM 2111 C CA . ASN A 1 258 ? -6.186 -20.415 2.343 1.00 97.38 258 ASN A CA 1
ATOM 2112 C C . ASN A 1 258 ? -6.078 -18.963 1.841 1.00 97.38 258 ASN A C 1
ATOM 2114 O O . ASN A 1 258 ? -7.071 -18.301 1.529 1.00 97.38 258 ASN A O 1
ATOM 2118 N N . THR A 1 259 ? -4.848 -18.448 1.811 1.00 98.50 259 THR A N 1
ATOM 2119 C CA . THR A 1 259 ? -4.558 -17.033 1.575 1.00 98.50 259 THR A CA 1
ATOM 2120 C C . THR A 1 259 ? -3.765 -16.851 0.289 1.00 98.50 259 THR A C 1
ATOM 2122 O O . THR A 1 259 ? -2.718 -17.472 0.110 1.00 98.50 259 THR A O 1
ATOM 2125 N N . LEU A 1 260 ? -4.233 -15.953 -0.576 1.00 98.81 260 LEU A N 1
ATOM 2126 C CA . LEU A 1 260 ? -3.435 -15.405 -1.668 1.00 98.81 260 LEU A CA 1
ATOM 2127 C C . LEU A 1 260 ? -2.747 -14.124 -1.185 1.00 98.81 260 LEU A C 1
ATOM 2129 O O . LEU A 1 260 ? -3.403 -13.190 -0.726 1.00 98.81 260 LEU A O 1
ATOM 2133 N N . PHE A 1 261 ? -1.429 -14.063 -1.319 1.00 98.88 261 PHE A N 1
ATOM 2134 C CA . PHE A 1 261 ? -0.661 -12.849 -1.068 1.00 98.88 261 PHE A CA 1
ATOM 2135 C C . PHE A 1 261 ? -0.484 -12.088 -2.373 1.00 98.88 261 PHE A C 1
ATOM 2137 O O . PHE A 1 261 ? -0.104 -12.690 -3.376 1.00 98.88 261 PHE A O 1
ATOM 2144 N N . VAL A 1 262 ? -0.734 -10.781 -2.363 1.00 98.81 262 VAL A N 1
ATOM 2145 C CA . VAL A 1 262 ? -0.613 -9.922 -3.542 1.00 98.81 262 VAL A CA 1
ATOM 2146 C C . VAL A 1 262 ? 0.191 -8.680 -3.191 1.00 98.81 262 VAL A C 1
ATOM 2148 O O . VAL A 1 262 ? -0.149 -7.957 -2.259 1.00 98.81 262 VAL A O 1
ATOM 2151 N N . SER A 1 263 ? 1.236 -8.418 -3.971 1.00 98.62 263 SER A N 1
ATOM 2152 C CA . SER A 1 263 ? 2.008 -7.186 -3.906 1.00 98.62 263 SER A CA 1
ATOM 2153 C C . SER A 1 263 ? 1.821 -6.362 -5.170 1.00 98.62 263 SER A C 1
ATOM 2155 O O . SER A 1 263 ? 1.972 -6.865 -6.284 1.00 98.62 263 SER A O 1
ATOM 2157 N N . TYR A 1 264 ? 1.547 -5.073 -4.998 1.00 96.88 264 TYR A N 1
ATOM 2158 C CA . TYR A 1 264 ? 1.493 -4.117 -6.106 1.00 96.88 264 TYR A CA 1
ATOM 2159 C C . TYR A 1 264 ? 2.860 -3.487 -6.432 1.00 96.88 264 TYR A C 1
ATOM 2161 O O . TYR A 1 264 ? 2.962 -2.692 -7.368 1.00 96.88 264 TYR A O 1
ATOM 2169 N N . GLY A 1 265 ? 3.926 -3.878 -5.724 1.00 93.94 265 GLY A N 1
ATOM 2170 C CA . GLY A 1 265 ? 5.305 -3.572 -6.091 1.00 93.94 265 GLY A CA 1
ATOM 2171 C C . GLY A 1 265 ? 5.614 -2.074 -6.119 1.00 93.94 265 GLY A C 1
ATOM 2172 O O . GLY A 1 265 ? 6.171 -1.566 -7.097 1.00 93.94 265 GLY A O 1
ATOM 2173 N N . GLY A 1 266 ? 5.233 -1.349 -5.066 1.00 88.94 266 GLY A N 1
ATOM 2174 C CA . GLY A 1 266 ? 5.401 0.102 -4.962 1.00 88.94 266 GLY A CA 1
ATOM 2175 C C . GLY A 1 266 ? 4.072 0.832 -4.827 1.00 88.94 266 GLY A C 1
ATOM 2176 O O . GLY A 1 266 ? 3.358 0.596 -3.873 1.00 88.94 266 GLY A O 1
ATOM 2177 N N . ASN A 1 267 ? 3.744 1.749 -5.739 1.00 88.56 267 ASN A N 1
ATOM 2178 C CA . ASN A 1 267 ? 2.519 2.545 -5.617 1.00 88.56 267 ASN A CA 1
ATOM 2179 C C . ASN A 1 267 ? 1.298 1.774 -6.127 1.00 88.56 267 ASN A C 1
ATOM 2181 O O . ASN A 1 267 ? 1.308 1.330 -7.275 1.00 88.56 267 ASN A O 1
ATOM 2185 N N . LEU A 1 268 ? 0.228 1.708 -5.329 1.00 92.44 268 LEU A N 1
ATOM 2186 C CA . LEU A 1 268 ? -1.044 1.129 -5.759 1.00 92.44 268 LEU A CA 1
ATOM 2187 C C . LEU A 1 268 ? -1.713 1.997 -6.834 1.00 92.44 268 LEU A C 1
ATOM 2189 O O . LEU A 1 268 ? -1.844 3.216 -6.695 1.00 92.44 268 LEU A O 1
ATOM 2193 N N . THR A 1 269 ? -2.201 1.354 -7.890 1.00 87.69 269 THR A N 1
ATOM 2194 C CA . THR A 1 269 ? -2.965 1.989 -8.972 1.00 87.69 269 THR A CA 1
ATOM 2195 C C . THR A 1 269 ? -4.381 1.413 -9.073 1.00 87.69 269 THR A C 1
ATOM 2197 O O . THR A 1 269 ? -4.630 0.282 -8.664 1.00 87.69 269 THR A O 1
ATOM 2200 N N . ILE A 1 270 ? -5.322 2.169 -9.652 1.00 83.69 270 ILE A N 1
ATOM 2201 C CA . ILE A 1 270 ? -6.716 1.713 -9.843 1.00 83.69 270 ILE A CA 1
ATOM 2202 C C . ILE A 1 270 ? -6.772 0.443 -10.707 1.00 83.69 270 ILE A C 1
ATOM 2204 O O . ILE A 1 270 ? -7.520 -0.484 -10.410 1.00 83.69 270 ILE A O 1
ATOM 2208 N N . ASN A 1 271 ? -5.933 0.356 -11.736 1.00 88.38 271 ASN A N 1
ATOM 2209 C CA . ASN A 1 271 ? -5.894 -0.813 -12.607 1.00 88.38 271 ASN A CA 1
ATOM 2210 C C . ASN A 1 271 ? -5.366 -2.067 -11.882 1.00 88.38 271 ASN A C 1
ATOM 2212 O O . ASN A 1 271 ? -5.888 -3.155 -12.099 1.00 88.38 271 ASN A O 1
ATOM 2216 N N . GLN A 1 272 ? -4.401 -1.938 -10.963 1.00 96.81 272 GLN A N 1
ATOM 2217 C CA . GLN A 1 272 ? -4.003 -3.058 -10.099 1.00 96.81 272 GLN A CA 1
ATOM 2218 C C . GLN A 1 272 ? -5.127 -3.493 -9.151 1.00 96.81 272 GLN A C 1
ATOM 2220 O O . GLN A 1 272 ? -5.266 -4.688 -8.900 1.00 96.81 272 GLN A O 1
ATOM 2225 N N . ILE A 1 273 ? -5.957 -2.564 -8.654 1.00 96.56 273 ILE A N 1
ATOM 2226 C CA . ILE A 1 273 ? -7.161 -2.916 -7.878 1.00 96.56 273 ILE A CA 1
ATOM 2227 C C . ILE A 1 273 ? -8.094 -3.785 -8.728 1.00 96.56 273 ILE A C 1
ATOM 2229 O O . ILE A 1 273 ? -8.609 -4.788 -8.231 1.00 96.56 273 ILE A O 1
ATOM 2233 N N . GLN A 1 274 ? -8.260 -3.462 -10.015 1.00 94.31 274 GLN A N 1
ATOM 2234 C CA . GLN A 1 274 ? -9.029 -4.306 -10.928 1.00 94.31 274 GLN A CA 1
ATOM 2235 C C . GLN A 1 274 ? -8.381 -5.684 -11.113 1.00 94.31 274 GLN A C 1
ATOM 2237 O O . GLN A 1 274 ? -9.061 -6.693 -10.954 1.00 94.31 274 GLN A O 1
ATOM 2242 N N . THR A 1 275 ? -7.063 -5.755 -11.330 1.00 97.94 275 THR A N 1
ATOM 2243 C CA . THR A 1 275 ? -6.329 -7.031 -11.381 1.00 97.94 275 THR A CA 1
ATOM 2244 C C . THR A 1 275 ? -6.543 -7.869 -10.110 1.00 97.94 275 THR A C 1
ATOM 2246 O O . THR A 1 275 ? -6.742 -9.079 -10.190 1.00 97.94 275 THR A O 1
ATOM 2249 N N . ILE A 1 276 ? -6.553 -7.248 -8.928 1.00 98.50 276 ILE A N 1
ATOM 2250 C CA . ILE A 1 276 ? -6.823 -7.920 -7.646 1.00 98.50 276 ILE A CA 1
ATOM 2251 C C . ILE A 1 276 ? -8.263 -8.458 -7.588 1.00 98.50 276 ILE A C 1
ATOM 2253 O O . ILE A 1 276 ? -8.483 -9.595 -7.161 1.00 98.50 276 ILE A O 1
ATOM 2257 N N . LYS A 1 277 ? -9.254 -7.672 -8.028 1.00 97.50 277 LYS A N 1
ATOM 2258 C CA . LYS A 1 277 ? -10.659 -8.111 -8.115 1.00 97.50 277 LYS A CA 1
ATOM 2259 C C . LYS A 1 277 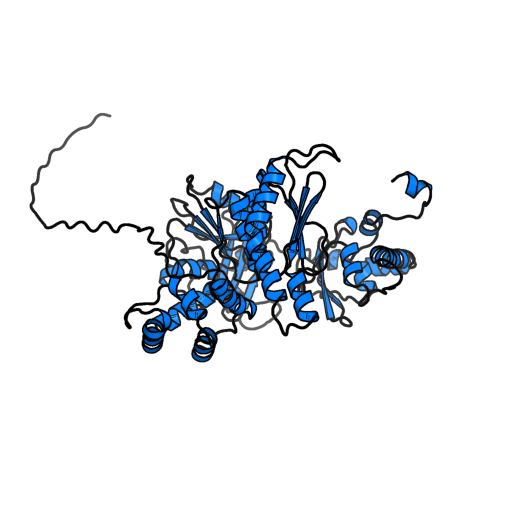? -10.824 -9.282 -9.090 1.00 97.50 277 LYS A C 1
ATOM 2261 O O . LYS A 1 277 ? -11.496 -10.258 -8.756 1.00 97.50 277 LYS A O 1
ATOM 2266 N N . ASP A 1 278 ? -10.146 -9.244 -10.231 1.00 97.75 278 ASP A N 1
ATOM 2267 C CA . ASP A 1 278 ? -10.159 -10.324 -11.220 1.00 97.75 278 ASP A CA 1
ATOM 2268 C C . ASP A 1 278 ? -9.493 -11.602 -10.678 1.00 97.75 278 ASP A C 1
ATOM 2270 O O . ASP A 1 278 ? -9.995 -12.705 -10.894 1.00 97.75 278 ASP A O 1
ATOM 2274 N N . LEU A 1 279 ? -8.396 -11.481 -9.915 1.00 98.06 279 LEU A N 1
ATOM 2275 C CA . LEU A 1 279 ? -7.790 -12.619 -9.212 1.00 98.06 279 LEU A CA 1
ATOM 2276 C C . LEU A 1 279 ? -8.776 -13.251 -8.218 1.00 98.06 279 LEU A C 1
ATOM 2278 O O . LEU A 1 279 ? -8.831 -14.477 -8.123 1.00 98.06 279 LEU A O 1
ATOM 2282 N N . LYS A 1 280 ? -9.582 -12.447 -7.507 1.00 97.75 280 LYS A N 1
ATOM 2283 C CA . LYS A 1 280 ? -10.640 -12.965 -6.619 1.00 97.75 280 LYS A CA 1
ATOM 2284 C C . LYS A 1 280 ? -11.701 -13.717 -7.398 1.00 97.75 280 LYS A C 1
ATOM 2286 O O . LYS A 1 280 ? -12.077 -14.802 -6.972 1.00 97.75 280 LYS A O 1
ATOM 2291 N N . ALA A 1 281 ? -12.157 -13.174 -8.524 1.00 96.56 281 ALA A N 1
ATOM 2292 C CA . ALA A 1 281 ? -13.171 -13.819 -9.355 1.00 96.56 281 ALA A CA 1
ATOM 2293 C C . ALA A 1 281 ? -12.727 -15.199 -9.880 1.00 96.56 281 ALA A C 1
ATOM 2295 O O . ALA A 1 281 ? -13.563 -16.065 -10.115 1.00 96.56 281 ALA A O 1
ATOM 2296 N N . LYS A 1 282 ? -11.415 -15.420 -10.032 1.00 95.56 282 LYS A N 1
ATOM 2297 C CA . LYS A 1 282 ? -10.836 -16.721 -10.405 1.00 95.56 282 LYS A CA 1
ATOM 2298 C C . LYS A 1 282 ? -10.673 -17.701 -9.257 1.00 95.56 282 LYS A C 1
ATOM 2300 O O . LYS A 1 282 ? -10.579 -18.903 -9.494 1.00 95.56 282 LYS A O 1
ATOM 2305 N N . GLY A 1 283 ? -10.516 -17.189 -8.042 1.00 95.88 283 GLY A N 1
ATOM 2306 C CA . GLY A 1 283 ? -10.330 -18.016 -6.866 1.00 95.88 283 GLY A CA 1
ATOM 2307 C C . GLY A 1 283 ? -11.616 -18.753 -6.509 1.00 95.88 283 GLY A C 1
ATOM 2308 O O . GLY A 1 283 ? -12.719 -18.230 -6.665 1.00 95.88 283 GLY A O 1
ATOM 2309 N N . ASN A 1 284 ? -11.470 -19.958 -5.969 1.00 96.94 284 ASN A N 1
ATOM 2310 C CA . ASN A 1 284 ? -12.574 -20.675 -5.345 1.00 96.94 284 ASN A CA 1
ATOM 2311 C C . ASN A 1 284 ? -12.911 -20.007 -4.001 1.00 96.94 284 ASN A C 1
ATOM 2313 O O . ASN A 1 284 ? -12.306 -20.332 -2.979 1.00 96.94 284 ASN A O 1
ATOM 2317 N N . THR A 1 285 ? -13.802 -19.016 -4.035 1.00 95.69 285 THR A N 1
ATOM 2318 C CA . THR A 1 285 ? -14.192 -18.190 -2.880 1.00 95.69 285 THR A CA 1
ATOM 2319 C C . THR A 1 285 ? -15.597 -18.537 -2.397 1.00 95.69 285 THR A C 1
ATOM 2321 O O . THR A 1 285 ? -16.434 -18.983 -3.180 1.00 95.69 285 THR A O 1
ATOM 2324 N N . ASP A 1 286 ? -15.868 -18.301 -1.113 1.00 91.81 286 ASP A N 1
ATOM 2325 C CA . ASP A 1 286 ? -17.210 -18.381 -0.530 1.00 91.81 286 ASP A CA 1
ATOM 2326 C C . ASP A 1 286 ? -17.655 -17.018 0.042 1.00 91.81 286 ASP A C 1
ATOM 2328 O O . ASP A 1 286 ? -16.969 -15.999 -0.102 1.00 91.81 286 ASP A O 1
ATOM 2332 N N . ALA A 1 287 ? -18.829 -16.988 0.678 1.00 89.88 287 ALA A N 1
ATOM 2333 C CA . ALA A 1 287 ? -19.394 -15.774 1.267 1.00 89.88 287 ALA A CA 1
ATOM 2334 C C . ALA A 1 287 ? -18.560 -15.191 2.429 1.00 89.88 287 ALA A C 1
ATOM 2336 O O . ALA A 1 287 ? -18.751 -14.029 2.778 1.00 89.88 287 ALA A O 1
ATOM 2337 N N . ASN A 1 288 ? -17.634 -15.963 3.010 1.00 93.06 288 ASN A N 1
ATOM 2338 C CA . ASN A 1 288 ? -16.770 -15.543 4.115 1.00 93.06 288 ASN A CA 1
ATOM 2339 C C . ASN A 1 288 ? -15.414 -14.994 3.644 1.00 93.06 288 ASN A C 1
ATOM 2341 O O . ASN A 1 288 ? -14.558 -14.699 4.482 1.00 93.06 288 ASN A O 1
ATOM 2345 N N . PHE A 1 289 ? -15.197 -14.865 2.329 1.00 97.94 289 PHE A N 1
ATOM 2346 C CA . PHE A 1 289 ? -13.966 -14.308 1.776 1.00 97.94 289 PHE A CA 1
ATOM 2347 C C . PHE A 1 289 ? -13.657 -12.912 2.343 1.00 97.94 289 PHE A C 1
ATOM 2349 O O . PHE A 1 289 ? -14.530 -12.043 2.372 1.00 97.94 289 PHE A O 1
ATOM 2356 N N . LYS A 1 290 ? -12.385 -12.656 2.688 1.00 98.06 290 LYS A N 1
ATOM 2357 C CA . LYS A 1 290 ? -11.925 -11.339 3.163 1.00 98.06 290 LYS A CA 1
ATOM 2358 C C . LYS A 1 290 ? -10.728 -10.785 2.397 1.00 98.06 290 LYS A C 1
ATOM 2360 O O . LYS A 1 290 ? -9.708 -11.450 2.223 1.00 98.06 290 LYS A O 1
ATOM 2365 N N . TYR A 1 291 ? -10.792 -9.505 2.053 1.00 98.69 291 TYR A N 1
ATOM 2366 C CA . TYR A 1 291 ? -9.599 -8.713 1.775 1.00 98.69 291 TYR A CA 1
ATOM 2367 C C . TYR A 1 291 ? -8.916 -8.317 3.089 1.00 98.69 291 TYR A C 1
ATOM 2369 O O . TYR A 1 291 ? -9.571 -7.992 4.078 1.00 98.69 291 TYR A O 1
ATOM 2377 N N . VAL A 1 292 ? -7.591 -8.314 3.105 1.00 98.69 292 VAL A N 1
ATOM 2378 C CA . VAL A 1 292 ? -6.780 -7.766 4.190 1.00 98.69 292 VAL A CA 1
ATOM 2379 C C . VAL A 1 292 ? -5.811 -6.771 3.582 1.00 98.69 292 VAL A C 1
ATOM 2381 O O . VAL A 1 292 ? -4.912 -7.173 2.847 1.00 98.69 292 VAL A O 1
ATOM 2384 N N . THR A 1 293 ? -5.993 -5.482 3.864 1.00 98.19 293 THR A N 1
ATOM 2385 C CA . THR A 1 293 ? -5.002 -4.476 3.477 1.00 98.19 293 THR A CA 1
ATOM 2386 C C . THR A 1 293 ? -3.918 -4.442 4.543 1.00 98.19 293 THR A C 1
ATOM 2388 O O . THR A 1 293 ? -4.177 -4.127 5.702 1.00 98.19 293 THR A O 1
ATOM 2391 N N . ALA A 1 294 ? -2.721 -4.845 4.134 1.00 97.94 294 ALA A N 1
ATOM 2392 C CA . ALA A 1 294 ? -1.527 -5.032 4.944 1.00 97.94 294 ALA A CA 1
ATOM 2393 C C . ALA A 1 294 ? -0.409 -4.095 4.459 1.00 97.94 294 ALA A C 1
ATOM 2395 O O . ALA A 1 294 ? 0.728 -4.499 4.240 1.00 97.94 294 ALA A O 1
ATOM 2396 N N . ASN A 1 295 ? -0.775 -2.835 4.230 1.00 97.19 295 ASN A N 1
ATOM 2397 C CA . ASN A 1 295 ? 0.138 -1.799 3.751 1.00 97.19 295 ASN A CA 1
ATOM 2398 C C . ASN A 1 295 ? 0.957 -1.215 4.904 1.00 97.19 295 ASN A C 1
ATOM 2400 O O . ASN A 1 295 ? 0.562 -1.360 6.068 1.00 97.19 295 ASN A O 1
ATOM 2404 N N . ASP A 1 296 ? 2.012 -0.479 4.570 1.00 95.31 296 ASP A N 1
ATOM 2405 C CA . ASP A 1 296 ? 2.934 0.097 5.543 1.00 95.31 296 ASP A CA 1
ATOM 2406 C C . ASP A 1 296 ? 2.185 0.987 6.552 1.00 95.31 296 ASP A C 1
ATOM 2408 O O . ASP A 1 296 ? 1.104 1.550 6.294 1.00 95.31 296 ASP A O 1
ATOM 2412 N N . ASN A 1 297 ? 2.739 1.076 7.755 1.00 93.56 297 ASN A N 1
ATOM 2413 C CA . ASN A 1 297 ? 2.222 1.882 8.856 1.00 93.56 297 ASN A CA 1
ATOM 2414 C C . ASN A 1 297 ? 2.687 3.340 8.720 1.00 93.56 297 ASN A C 1
ATOM 2416 O O . ASN A 1 297 ? 3.260 3.937 9.635 1.00 93.56 297 ASN A O 1
ATOM 2420 N N . ASP A 1 298 ? 2.467 3.893 7.531 1.00 90.50 298 ASP A N 1
ATOM 2421 C CA . ASP A 1 298 ? 2.840 5.243 7.162 1.00 90.50 298 ASP A CA 1
ATOM 2422 C C . ASP A 1 298 ? 1.721 5.928 6.366 1.00 90.50 298 ASP A C 1
ATOM 2424 O O . ASP A 1 298 ? 0.687 5.345 5.997 1.00 90.50 298 ASP A O 1
ATOM 2428 N N . LYS A 1 299 ? 1.922 7.218 6.099 1.00 89.94 299 LYS A N 1
ATOM 2429 C CA . LYS A 1 299 ? 0.980 8.047 5.348 1.00 89.94 299 LYS A CA 1
ATOM 2430 C C . LYS A 1 299 ? 0.600 7.449 3.982 1.00 89.94 299 LYS A C 1
ATOM 2432 O O . LYS A 1 299 ? -0.562 7.575 3.584 1.00 89.94 299 LYS A O 1
ATOM 2437 N N . LYS A 1 300 ? 1.532 6.835 3.246 1.00 91.06 300 LYS A N 1
ATOM 2438 C CA . LYS A 1 300 ? 1.258 6.256 1.919 1.00 91.06 300 LYS A CA 1
ATOM 2439 C C . LYS A 1 300 ? 0.461 4.965 2.038 1.00 91.06 300 LYS A C 1
ATOM 2441 O O . LYS A 1 300 ? -0.548 4.832 1.345 1.00 91.06 300 LYS A O 1
ATOM 2446 N N . GLY A 1 301 ? 0.809 4.095 2.977 1.00 95.44 301 GLY A N 1
ATOM 2447 C CA . GLY A 1 301 ? 0.064 2.878 3.255 1.00 95.44 301 GLY A CA 1
ATOM 2448 C C . GLY A 1 301 ? -1.384 3.163 3.661 1.00 95.44 301 GLY A C 1
ATOM 2449 O O . GLY A 1 301 ? -2.303 2.501 3.175 1.00 95.44 301 GLY A O 1
ATOM 2450 N N . ALA A 1 302 ? -1.632 4.190 4.485 1.00 96.06 302 ALA A N 1
ATOM 2451 C CA . ALA A 1 302 ? -2.996 4.639 4.809 1.00 96.06 302 ALA A CA 1
ATOM 2452 C C . ALA A 1 302 ? -3.746 5.204 3.584 1.00 96.06 302 ALA A C 1
ATOM 2454 O O . ALA A 1 302 ? -4.963 5.047 3.453 1.00 96.06 302 ALA A O 1
ATOM 2455 N N . TYR A 1 303 ? -3.036 5.843 2.653 1.00 94.88 303 TYR A N 1
ATOM 2456 C CA . TYR A 1 303 ? -3.624 6.298 1.396 1.00 94.88 303 TYR A CA 1
ATOM 2457 C C . TYR A 1 303 ? -3.992 5.130 0.463 1.00 94.88 303 TYR A C 1
ATOM 2459 O O . TYR A 1 303 ? -5.037 5.182 -0.188 1.00 94.88 303 TYR A O 1
ATOM 2467 N N . TYR A 1 304 ? -3.197 4.059 0.418 1.00 97.25 304 TYR A N 1
ATOM 2468 C CA . TYR A 1 304 ? -3.523 2.860 -0.361 1.00 97.25 304 TYR A CA 1
ATOM 2469 C C . TYR A 1 304 ? -4.732 2.109 0.197 1.00 97.25 304 TYR A C 1
ATOM 2471 O O . TYR A 1 304 ? -5.587 1.682 -0.582 1.00 97.25 304 TYR A O 1
ATOM 2479 N N . ASP A 1 305 ? -4.871 2.039 1.526 1.00 98.06 305 ASP A N 1
ATOM 2480 C CA . ASP A 1 305 ? -6.093 1.534 2.167 1.00 98.06 305 ASP A CA 1
ATOM 2481 C C . ASP A 1 305 ? -7.320 2.336 1.705 1.00 98.06 305 ASP A C 1
ATOM 2483 O O . ASP A 1 305 ? -8.313 1.758 1.261 1.00 98.06 305 ASP A O 1
ATOM 2487 N N . LEU A 1 306 ? -7.228 3.673 1.727 1.00 96.50 306 LEU A N 1
ATOM 2488 C CA . LEU A 1 306 ? -8.301 4.562 1.273 1.00 96.50 306 LEU A CA 1
ATOM 2489 C C . LEU A 1 306 ? -8.657 4.319 -0.199 1.00 96.50 306 LEU A C 1
ATOM 2491 O O . LEU A 1 306 ? -9.834 4.303 -0.560 1.00 96.50 306 LEU A O 1
ATOM 2495 N N . MET A 1 307 ? -7.652 4.156 -1.064 1.00 94.56 307 MET A N 1
ATOM 2496 C CA . MET A 1 307 ? -7.875 3.862 -2.481 1.00 94.56 307 MET A CA 1
ATOM 2497 C C . MET A 1 307 ? -8.645 2.555 -2.662 1.00 94.56 307 MET A C 1
ATOM 2499 O O . MET A 1 307 ? -9.647 2.545 -3.374 1.00 94.56 307 MET A O 1
ATOM 2503 N N . PHE A 1 308 ? -8.219 1.482 -1.994 1.00 97.56 308 PHE A N 1
ATOM 2504 C CA . PHE A 1 308 ? -8.870 0.180 -2.111 1.00 97.56 308 PHE A CA 1
ATOM 2505 C C . PHE A 1 308 ? -10.300 0.197 -1.557 1.00 97.56 308 PHE A C 1
ATOM 2507 O O . PHE A 1 308 ? -11.224 -0.277 -2.215 1.00 97.56 308 PHE A O 1
ATOM 2514 N N . LEU A 1 309 ? -10.510 0.810 -0.387 1.00 97.44 309 LEU A N 1
ATOM 2515 C CA . LEU A 1 309 ? -11.828 0.924 0.245 1.00 97.44 309 LEU A CA 1
ATOM 2516 C C . LEU A 1 309 ? -12.827 1.693 -0.613 1.00 97.44 309 LEU A C 1
ATOM 2518 O O . LEU A 1 309 ? -13.974 1.271 -0.753 1.00 97.44 309 LEU A O 1
ATOM 2522 N N . ARG A 1 310 ? -12.394 2.800 -1.225 1.00 94.06 310 ARG A N 1
ATOM 2523 C CA . ARG A 1 310 ? -13.248 3.580 -2.130 1.00 94.06 310 ARG A CA 1
ATOM 2524 C C . ARG A 1 310 ? -13.690 2.761 -3.337 1.00 94.06 310 ARG A C 1
ATOM 2526 O O . ARG A 1 310 ? -14.843 2.874 -3.734 1.00 94.06 310 ARG A O 1
ATOM 2533 N N . GLU A 1 311 ? -12.806 1.931 -3.885 1.00 92.81 311 GLU A N 1
ATOM 2534 C CA . GLU A 1 311 ? -13.141 1.043 -5.001 1.00 92.81 311 GLU A CA 1
ATOM 2535 C C . GLU A 1 311 ? -13.992 -0.164 -4.589 1.00 92.81 311 GLU A C 1
ATOM 2537 O O . GLU A 1 311 ? -14.716 -0.702 -5.424 1.00 92.81 311 GLU A O 1
ATOM 2542 N N . LEU A 1 312 ? -13.926 -0.623 -3.337 1.00 94.88 312 LEU A N 1
ATOM 2543 C CA . LEU A 1 312 ? -14.860 -1.634 -2.824 1.00 94.88 312 LEU A CA 1
ATOM 2544 C C . LEU A 1 312 ? -16.256 -1.053 -2.583 1.00 94.88 312 LEU A C 1
ATOM 2546 O O . LEU A 1 312 ? -17.251 -1.713 -2.859 1.00 94.88 312 LEU A O 1
ATOM 2550 N N . ALA A 1 313 ? -16.334 0.180 -2.082 1.00 92.50 313 ALA A N 1
ATOM 2551 C CA . ALA A 1 313 ? -17.596 0.843 -1.774 1.00 92.50 313 ALA A CA 1
ATOM 2552 C C . ALA A 1 313 ? -18.269 1.488 -2.999 1.00 92.50 313 ALA A C 1
ATOM 2554 O O . ALA A 1 313 ? -19.419 1.917 -2.896 1.00 92.50 313 ALA A O 1
ATOM 2555 N N . SER A 1 314 ? -17.583 1.582 -4.145 1.00 89.31 314 SER A N 1
ATOM 2556 C CA . SER A 1 314 ? -17.992 2.421 -5.282 1.00 89.31 314 SER A CA 1
ATOM 2557 C C . SER A 1 314 ? -19.322 2.024 -5.923 1.00 89.31 314 SER A C 1
ATOM 2559 O O . SER A 1 314 ? -20.005 2.896 -6.455 1.00 89.31 314 SER A O 1
ATOM 2561 N N . GLU A 1 315 ? -19.728 0.754 -5.829 1.00 85.12 315 GLU A N 1
ATOM 2562 C CA . GLU A 1 315 ? -21.028 0.289 -6.332 1.00 85.12 315 GLU A CA 1
ATOM 2563 C C . GLU A 1 315 ? -22.207 0.899 -5.566 1.00 85.12 315 GLU A C 1
ATOM 2565 O O . GLU A 1 315 ? -23.258 1.152 -6.144 1.00 85.12 315 GLU A O 1
ATOM 2570 N N . LYS A 1 316 ? -22.052 1.162 -4.264 1.00 86.25 316 LYS A N 1
ATOM 2571 C CA . LYS A 1 316 ? -23.118 1.746 -3.434 1.00 86.25 316 LYS A CA 1
ATOM 2572 C C . LYS A 1 316 ? -22.897 3.233 -3.170 1.00 86.25 316 LYS A C 1
ATOM 2574 O O . LYS A 1 316 ? -23.851 4.004 -3.098 1.00 86.25 316 LYS A O 1
ATOM 2579 N N . PHE A 1 317 ? -21.636 3.621 -3.028 1.00 88.81 317 PHE A N 1
ATOM 2580 C CA . PHE A 1 317 ? -21.196 4.945 -2.611 1.00 88.81 317 PHE A CA 1
ATOM 2581 C C . PHE A 1 317 ? -20.045 5.424 -3.507 1.00 88.81 317 PHE A C 1
ATOM 2583 O O . PHE A 1 317 ? -18.896 5.519 -3.055 1.00 88.81 317 PHE A O 1
ATOM 2590 N N . PRO A 1 318 ? -20.311 5.712 -4.795 1.00 87.12 318 PRO A N 1
ATOM 2591 C CA . PRO A 1 318 ? -19.297 6.261 -5.681 1.00 87.12 318 PRO A CA 1
ATOM 2592 C C . PRO A 1 318 ? -18.733 7.554 -5.091 1.00 87.12 318 PRO A C 1
ATOM 2594 O O . PRO A 1 318 ? -19.459 8.401 -4.564 1.00 87.12 318 PRO A O 1
ATOM 2597 N N . SER A 1 319 ? -17.412 7.708 -5.182 1.00 87.56 319 SER A N 1
ATOM 2598 C CA . SER A 1 319 ? -16.727 8.881 -4.649 1.00 87.56 319 SER A CA 1
ATOM 2599 C C . SER A 1 319 ? -15.741 9.464 -5.644 1.00 87.56 319 SER A C 1
ATOM 2601 O O . SER A 1 319 ? -14.955 8.743 -6.260 1.00 87.56 319 SER A O 1
ATOM 2603 N N . GLN A 1 320 ? -15.715 10.788 -5.743 1.00 83.88 320 GLN A N 1
ATOM 2604 C CA . GLN A 1 320 ? -14.754 11.520 -6.556 1.00 83.88 320 GLN A CA 1
ATOM 2605 C C . GLN A 1 320 ? -13.796 12.310 -5.668 1.00 83.88 320 GLN A C 1
ATOM 2607 O O . GLN A 1 320 ? -14.197 12.944 -4.694 1.00 83.88 320 GLN A O 1
ATOM 2612 N N . ARG A 1 321 ? -12.512 12.313 -6.028 1.00 82.06 321 ARG A N 1
ATOM 2613 C CA . ARG A 1 321 ? -11.537 13.223 -5.424 1.00 82.06 321 ARG A CA 1
ATOM 2614 C C . ARG A 1 321 ? -11.674 14.608 -6.057 1.00 82.06 321 ARG A C 1
ATOM 2616 O O . ARG A 1 321 ? -11.581 14.728 -7.277 1.00 82.06 321 ARG A O 1
ATOM 2623 N N . LEU A 1 322 ? -11.848 15.642 -5.238 1.00 78.12 322 LEU A N 1
ATOM 2624 C CA . LEU A 1 322 ? -11.948 17.029 -5.701 1.00 78.12 322 LEU A CA 1
ATOM 2625 C C . LEU A 1 322 ? -10.569 17.711 -5.769 1.00 78.12 322 LEU A C 1
ATOM 2627 O O . LEU A 1 322 ? -9.574 17.211 -5.239 1.00 78.12 322 LEU A O 1
ATOM 2631 N N . ALA A 1 323 ? -10.499 18.864 -6.443 1.00 67.88 323 ALA A N 1
ATOM 2632 C CA . ALA A 1 323 ? -9.302 19.702 -6.446 1.00 67.88 323 ALA A CA 1
ATOM 2633 C C . ALA A 1 323 ? -9.068 20.296 -5.042 1.00 67.88 323 ALA A C 1
ATOM 2635 O O . ALA A 1 323 ? -9.958 20.920 -4.461 1.00 67.88 323 ALA A O 1
ATOM 2636 N N . ASN A 1 324 ? -7.867 20.100 -4.490 1.00 67.31 324 ASN A N 1
ATOM 2637 C CA . ASN A 1 324 ? -7.610 20.307 -3.060 1.00 67.31 324 ASN A CA 1
ATOM 2638 C C . ASN A 1 324 ? -6.766 21.555 -2.740 1.00 67.31 324 ASN A C 1
ATOM 2640 O O . ASN A 1 324 ? -5.891 21.933 -3.526 1.00 67.31 324 ASN A O 1
ATOM 2644 N N . PRO A 1 325 ? -6.934 22.135 -1.535 1.00 56.66 325 PRO A N 1
ATOM 2645 C CA . PRO A 1 325 ? -5.891 22.917 -0.873 1.00 56.66 325 PRO A CA 1
ATOM 2646 C C . PRO A 1 325 ? -4.719 22.021 -0.416 1.00 56.66 325 PRO A C 1
ATOM 2648 O O . PRO A 1 325 ? -4.855 20.798 -0.318 1.00 56.66 325 PRO A O 1
ATOM 2651 N N . LYS A 1 326 ? -3.556 22.631 -0.149 1.00 65.31 326 LYS A N 1
ATOM 2652 C CA . LYS A 1 326 ? -2.349 21.960 0.374 1.00 65.31 326 LYS A CA 1
ATOM 2653 C C . LYS A 1 326 ? -2.692 21.148 1.641 1.00 65.31 326 LYS A C 1
ATOM 2655 O O . LYS A 1 326 ? -3.522 21.586 2.432 1.00 65.31 326 LYS A O 1
ATOM 2660 N N . ASN A 1 327 ? -2.095 19.963 1.804 1.00 79.31 327 ASN A N 1
ATOM 2661 C CA . ASN A 1 327 ? -2.212 19.104 3.001 1.00 79.31 327 ASN A CA 1
ATOM 2662 C C . ASN A 1 327 ? -3.581 18.450 3.298 1.00 79.31 327 ASN A C 1
ATOM 2664 O O . ASN A 1 327 ? -3.843 18.085 4.439 1.00 79.31 327 ASN A O 1
ATOM 2668 N N . SER A 1 328 ? -4.457 18.236 2.307 1.00 86.88 328 SER A N 1
ATOM 2669 C CA . SER A 1 328 ? -5.693 17.456 2.528 1.00 86.88 328 SER A CA 1
ATOM 2670 C C . SER A 1 328 ? -6.181 16.680 1.299 1.00 86.88 328 SER A C 1
ATOM 2672 O O . SER A 1 328 ? -5.799 16.954 0.155 1.00 86.88 328 SER A O 1
ATOM 2674 N N . ILE A 1 329 ? -7.047 15.698 1.545 1.00 88.50 329 ILE A N 1
ATOM 2675 C CA . ILE A 1 329 ? -7.803 14.909 0.577 1.00 88.50 329 ILE A CA 1
ATOM 2676 C C . ILE A 1 329 ? -9.279 15.297 0.697 1.00 88.50 329 ILE A C 1
ATOM 2678 O O . ILE A 1 329 ? -9.903 15.001 1.709 1.00 88.50 329 ILE A O 1
ATOM 2682 N N . LYS A 1 330 ? -9.853 15.942 -0.327 1.00 88.44 330 LYS A N 1
ATOM 2683 C CA . LYS A 1 330 ? -11.303 16.142 -0.416 1.00 88.44 330 LYS A CA 1
ATOM 2684 C C . LYS A 1 330 ? -11.955 15.064 -1.266 1.00 88.44 330 LYS A C 1
ATOM 2686 O O . LYS A 1 330 ? -11.531 14.834 -2.403 1.00 88.44 330 LYS A O 1
ATOM 2691 N N . LEU A 1 331 ? -12.987 14.440 -0.716 1.00 90.38 331 LEU A N 1
ATOM 2692 C CA . LEU A 1 331 ? -13.824 13.442 -1.366 1.00 90.38 331 LEU A CA 1
ATOM 2693 C C . LEU A 1 331 ? -15.261 13.955 -1.433 1.00 90.38 331 LEU A C 1
ATOM 2695 O O . LEU A 1 331 ? -15.752 14.530 -0.467 1.00 90.38 331 LEU A O 1
ATOM 2699 N N . ALA A 1 332 ? -15.917 13.728 -2.564 1.00 89.25 332 ALA A N 1
ATOM 2700 C CA . ALA A 1 332 ? -17.351 13.898 -2.734 1.00 89.25 332 ALA A CA 1
ATOM 2701 C C . ALA A 1 332 ? -17.976 12.520 -2.938 1.00 89.25 332 ALA A C 1
ATOM 2703 O O . ALA A 1 332 ? -17.672 11.864 -3.934 1.00 89.25 332 ALA A O 1
ATOM 2704 N N . PHE A 1 333 ? -18.810 12.081 -2.000 1.00 89.31 333 PHE A N 1
ATOM 2705 C CA . PHE A 1 333 ? -19.631 10.881 -2.127 1.00 89.31 333 PHE A CA 1
ATOM 2706 C C . PHE A 1 333 ? -20.978 11.258 -2.739 1.00 89.31 333 PHE A C 1
ATOM 2708 O O . PHE A 1 333 ? -21.589 12.252 -2.341 1.00 89.31 333 PHE A O 1
ATOM 2715 N N . ALA A 1 334 ? -21.433 10.464 -3.703 1.00 78.94 334 ALA A N 1
ATOM 2716 C CA . ALA A 1 334 ? -22.708 10.647 -4.382 1.00 78.94 334 ALA A CA 1
ATOM 2717 C C . ALA A 1 334 ? -23.474 9.320 -4.447 1.00 78.94 334 ALA A C 1
ATOM 2719 O O . ALA A 1 334 ? -22.912 8.254 -4.213 1.00 78.94 334 ALA A O 1
ATOM 2720 N N . SER A 1 335 ? -24.760 9.383 -4.783 1.00 65.69 335 SER A N 1
ATOM 2721 C CA . SER A 1 335 ? -25.532 8.201 -5.177 1.00 65.69 335 SER A CA 1
ATOM 2722 C C . SER A 1 335 ? -25.373 7.950 -6.675 1.00 65.69 335 SER A C 1
ATOM 2724 O O . SER A 1 335 ? -25.267 8.903 -7.448 1.00 65.69 335 SER A O 1
ATOM 2726 N N . LEU A 1 336 ? -25.434 6.685 -7.103 1.00 57.97 336 LEU A N 1
ATOM 2727 C CA . LEU A 1 336 ? -25.523 6.327 -8.527 1.00 57.97 336 LEU A CA 1
ATOM 2728 C C . LEU A 1 336 ? -26.785 6.894 -9.199 1.00 57.97 336 LEU A C 1
ATOM 2730 O O . LEU A 1 336 ? -26.798 7.126 -10.405 1.00 57.97 336 LEU A O 1
ATOM 2734 N N . GLN A 1 337 ? -27.841 7.148 -8.423 1.00 55.81 337 GLN A N 1
ATOM 2735 C CA . GLN A 1 337 ? -29.048 7.816 -8.897 1.00 55.81 337 GLN A CA 1
ATOM 2736 C C . GLN A 1 337 ? -28.847 9.331 -8.794 1.00 55.81 337 GLN A C 1
ATOM 2738 O O . GLN A 1 337 ? -29.242 9.964 -7.814 1.00 55.81 337 GLN A O 1
ATOM 2743 N N . ALA A 1 338 ? -28.183 9.913 -9.791 1.00 51.84 338 ALA A N 1
ATOM 2744 C CA . ALA A 1 338 ? -28.063 11.358 -9.917 1.00 51.84 338 ALA A CA 1
ATOM 2745 C C . ALA A 1 338 ? -29.454 11.961 -10.174 1.00 51.84 338 ALA A C 1
ATOM 2747 O O . ALA A 1 338 ? -29.938 11.979 -11.303 1.00 51.84 338 ALA A O 1
ATOM 2748 N N . GLN A 1 339 ? -30.122 12.431 -9.120 1.00 54.81 339 GLN A N 1
ATOM 2749 C CA . GLN A 1 339 ? -31.274 13.310 -9.281 1.00 54.81 339 GLN A CA 1
ATOM 2750 C C . GLN A 1 339 ? -30.806 14.727 -9.635 1.00 54.81 339 GLN A C 1
ATOM 2752 O O . GLN A 1 339 ? -29.678 15.121 -9.320 1.00 54.81 339 GLN A O 1
ATOM 2757 N N . ASN A 1 340 ? -31.665 15.434 -10.370 1.00 52.47 340 ASN A N 1
ATOM 2758 C CA . ASN A 1 340 ? -31.404 16.725 -11.001 1.00 52.47 340 ASN A CA 1
ATOM 2759 C C . ASN A 1 340 ? -30.713 17.739 -10.063 1.00 52.47 340 ASN A C 1
ATOM 2761 O O . ASN A 1 340 ? -30.957 17.735 -8.856 1.00 52.47 340 ASN A O 1
ATOM 2765 N N . PRO A 1 341 ? -29.898 18.666 -10.599 1.00 51.31 341 PRO A N 1
ATOM 2766 C CA . PRO A 1 341 ? -29.308 19.743 -9.807 1.00 51.31 341 PRO A CA 1
ATOM 2767 C C . PRO A 1 341 ? -30.371 20.458 -8.954 1.00 51.31 341 PRO A C 1
ATOM 2769 O O . PRO A 1 341 ? -31.349 20.973 -9.491 1.00 51.31 341 PRO A O 1
ATOM 2772 N N . GLY A 1 342 ? -30.187 20.474 -7.630 1.00 57.62 342 GLY A N 1
ATOM 2773 C CA . GLY A 1 342 ? -31.121 21.091 -6.678 1.00 57.62 342 GLY A CA 1
ATOM 2774 C C . GLY A 1 342 ? -32.005 20.121 -5.882 1.00 57.62 342 GLY A C 1
ATOM 2775 O O . GLY A 1 342 ? -32.678 20.567 -4.956 1.00 57.62 342 GLY A O 1
ATOM 2776 N N . THR A 1 343 ? -31.991 18.814 -6.167 1.00 58.69 343 THR A N 1
ATOM 2777 C CA . THR A 1 343 ? -32.666 17.820 -5.311 1.00 58.69 343 THR A CA 1
ATOM 2778 C C . THR A 1 343 ? -31.841 17.486 -4.057 1.00 58.69 343 THR A C 1
ATOM 2780 O O . THR A 1 343 ? -30.611 17.407 -4.161 1.00 58.69 343 THR A O 1
ATOM 2783 N N . PRO A 1 344 ? -32.481 17.241 -2.895 1.00 60.47 344 PRO A N 1
ATOM 2784 C CA . PRO A 1 344 ? -31.807 16.759 -1.686 1.00 60.47 344 PRO A CA 1
ATOM 2785 C C . PRO A 1 344 ? -31.008 15.471 -1.935 1.00 60.47 344 PRO A C 1
ATOM 2787 O O . PRO A 1 344 ? -31.361 14.675 -2.808 1.00 60.47 344 PRO A O 1
ATOM 2790 N N . ALA A 1 345 ? -29.942 15.248 -1.160 1.00 61.44 345 ALA A N 1
ATOM 2791 C CA . ALA A 1 345 ? -29.171 14.012 -1.238 1.00 61.44 345 ALA A CA 1
ATOM 2792 C C . ALA A 1 345 ? -30.047 12.778 -0.972 1.00 61.44 345 ALA A C 1
ATOM 2794 O O . ALA A 1 345 ? -30.882 12.808 -0.064 1.00 61.44 345 ALA A O 1
ATOM 2795 N N . PRO A 1 346 ? -29.861 11.684 -1.734 1.00 67.81 346 PRO A N 1
ATOM 2796 C CA . PRO A 1 346 ? -30.587 10.443 -1.489 1.00 67.81 346 PRO A CA 1
ATOM 2797 C C . PRO A 1 346 ? -30.361 9.937 -0.066 1.00 67.81 346 PRO A C 1
ATOM 2799 O O . PRO A 1 346 ? -29.253 10.065 0.459 1.00 67.81 346 PRO A O 1
ATOM 2802 N N . SER A 1 347 ? -31.381 9.307 0.527 1.00 76.62 347 SER A N 1
ATOM 2803 C CA . SER A 1 347 ? -31.338 8.813 1.912 1.00 76.62 347 SER A CA 1
ATOM 2804 C C . SER A 1 347 ? -30.098 7.967 2.195 1.00 76.62 347 SER A C 1
ATOM 2806 O O . SER A 1 347 ? -29.457 8.162 3.211 1.00 76.62 347 SER A O 1
ATOM 2808 N N . SER A 1 348 ? -29.660 7.132 1.246 1.00 81.44 348 SER A N 1
ATOM 2809 C CA . SER A 1 348 ? -28.452 6.315 1.405 1.00 81.44 348 SER A CA 1
ATOM 2810 C C . SER A 1 348 ? -27.157 7.124 1.579 1.00 81.44 348 SER A C 1
ATOM 2812 O O . SER A 1 348 ? -26.244 6.667 2.262 1.00 81.44 348 SER A O 1
ATOM 2814 N N . VAL A 1 349 ? -27.047 8.303 0.956 1.00 82.88 349 VAL A N 1
ATOM 2815 C CA . VAL A 1 349 ? -25.881 9.194 1.095 1.00 82.88 349 VAL A CA 1
ATOM 2816 C C . VAL A 1 349 ? -25.931 9.931 2.431 1.00 82.88 349 VAL A C 1
ATOM 2818 O O . VAL A 1 349 ? -24.888 10.114 3.052 1.00 82.88 349 VAL A O 1
ATOM 2821 N N . ILE A 1 350 ? -27.128 10.312 2.885 1.00 86.94 350 ILE A N 1
ATOM 2822 C CA . ILE A 1 350 ? -27.333 10.885 4.221 1.00 86.94 350 ILE A CA 1
ATOM 2823 C C . ILE A 1 350 ? -27.021 9.846 5.303 1.00 86.94 350 ILE A C 1
ATOM 2825 O O . ILE A 1 350 ? -26.221 10.131 6.183 1.00 86.94 350 ILE A O 1
ATOM 2829 N N . ASP A 1 351 ? -27.515 8.614 5.172 1.00 90.44 351 ASP A N 1
ATOM 2830 C CA . ASP A 1 351 ? -27.218 7.518 6.101 1.00 90.44 351 ASP A CA 1
ATOM 2831 C C . ASP A 1 351 ? -25.708 7.238 6.187 1.00 90.44 351 ASP A C 1
ATOM 2833 O O . ASP A 1 351 ? -25.172 6.983 7.267 1.00 90.44 351 ASP A O 1
ATOM 2837 N N . LEU A 1 352 ? -25.000 7.281 5.048 1.00 92.19 352 LEU A N 1
ATOM 2838 C CA . LEU A 1 352 ? -23.539 7.172 5.021 1.00 92.19 352 LEU A CA 1
ATOM 2839 C C . LEU A 1 352 ? -22.885 8.342 5.765 1.00 92.19 352 LEU A C 1
ATOM 2841 O O . LEU A 1 352 ? -21.945 8.123 6.530 1.00 92.19 352 LEU A O 1
ATOM 2845 N N . ALA A 1 353 ? -23.350 9.568 5.517 1.00 93.00 353 ALA A N 1
ATOM 2846 C CA . ALA A 1 353 ? -22.827 10.772 6.147 1.00 93.00 353 ALA A CA 1
ATOM 2847 C C . ALA A 1 353 ? -22.999 10.722 7.669 1.00 93.00 353 ALA A C 1
ATOM 2849 O O . ALA A 1 353 ? -22.021 10.925 8.387 1.00 93.00 353 ALA A O 1
ATOM 2850 N N . ASP A 1 354 ? -24.194 10.378 8.149 1.00 93.69 354 ASP A N 1
ATOM 2851 C CA . ASP A 1 354 ? -24.516 10.283 9.573 1.00 93.69 354 ASP A CA 1
ATOM 2852 C C . ASP A 1 354 ? -23.647 9.231 10.266 1.00 93.69 354 ASP A C 1
ATOM 2854 O O . ASP A 1 354 ? -23.018 9.520 11.287 1.00 93.69 354 ASP A O 1
ATOM 2858 N N . LYS A 1 355 ? -23.510 8.039 9.667 1.00 95.94 355 LYS A N 1
ATOM 2859 C CA . LYS A 1 355 ? -22.628 6.985 10.192 1.00 95.94 355 LYS A CA 1
ATOM 2860 C C . LYS A 1 355 ? -21.165 7.417 10.219 1.00 95.94 355 LYS A C 1
ATOM 2862 O O . LYS A 1 355 ? -20.497 7.235 11.231 1.00 95.94 355 LYS A O 1
ATOM 2867 N N . LEU A 1 356 ? -20.654 8.014 9.140 1.00 96.12 356 LEU A N 1
ATOM 2868 C CA . LEU A 1 356 ? -19.269 8.497 9.098 1.00 96.12 356 LEU A CA 1
ATOM 2869 C C . LEU A 1 356 ? -19.012 9.586 10.142 1.00 96.12 356 LEU A C 1
ATOM 2871 O O . LEU A 1 356 ? -17.972 9.563 10.799 1.00 96.12 356 LEU A O 1
ATOM 2875 N N . MET A 1 357 ? -19.938 10.532 10.308 1.00 95.00 357 MET A N 1
ATOM 2876 C CA . MET A 1 357 ? -19.824 11.572 11.330 1.00 95.00 357 MET A CA 1
ATOM 2877 C C . MET A 1 357 ? -19.861 10.977 12.739 1.00 95.00 357 MET A C 1
ATOM 2879 O O . MET A 1 357 ? -19.064 11.388 13.580 1.00 95.00 357 MET A O 1
ATOM 2883 N N . GLN A 1 358 ? -20.731 9.995 12.990 1.00 96.38 358 GLN A N 1
ATOM 2884 C CA . GLN A 1 358 ? -20.812 9.296 14.271 1.00 96.38 358 GLN A CA 1
ATOM 2885 C C . GLN A 1 358 ? -19.498 8.574 14.605 1.00 96.38 358 GLN A C 1
ATOM 2887 O O . GLN A 1 358 ? -18.952 8.781 15.689 1.00 96.38 358 GLN A O 1
ATOM 2892 N N . GLU A 1 359 ? -18.960 7.789 13.669 1.00 96.62 359 GLU A N 1
ATOM 2893 C CA . GLU A 1 359 ? -17.712 7.035 13.854 1.00 96.62 359 GLU A CA 1
ATOM 2894 C C . GLU A 1 359 ? -16.481 7.945 14.019 1.00 96.62 359 GLU A C 1
ATOM 2896 O O . GLU A 1 359 ? -15.533 7.599 14.722 1.00 96.62 359 GLU A O 1
ATOM 2901 N N . LEU A 1 360 ? -16.483 9.136 13.407 1.00 96.44 360 LEU A N 1
ATOM 2902 C CA . LEU A 1 360 ? -15.357 10.082 13.463 1.00 96.44 360 LEU A CA 1
ATOM 2903 C C . LEU A 1 360 ? -15.483 11.140 14.563 1.00 96.44 360 LEU A C 1
ATOM 2905 O O . LEU A 1 360 ? -14.522 11.870 14.826 1.00 96.44 360 LEU A O 1
ATOM 2909 N N . ASN A 1 361 ? -16.627 11.211 15.243 1.00 94.75 361 ASN A N 1
ATOM 2910 C CA . ASN A 1 361 ? -16.843 12.140 16.345 1.00 94.75 361 ASN A CA 1
ATOM 2911 C C . ASN A 1 361 ? -15.826 11.962 17.493 1.00 94.75 361 ASN A C 1
ATOM 2913 O O . ASN A 1 361 ? -15.266 12.972 17.922 1.00 94.75 361 ASN A O 1
ATOM 2917 N N . PRO A 1 362 ? -15.497 10.736 17.963 1.00 95.12 362 PRO A N 1
ATOM 2918 C CA . PRO A 1 362 ? -14.487 10.552 19.009 1.00 95.12 362 PRO A CA 1
ATOM 2919 C C . PRO A 1 362 ? -13.113 11.114 18.623 1.00 95.12 362 PRO A C 1
ATOM 2921 O O . PRO A 1 362 ? -12.475 11.781 19.434 1.00 95.12 362 PRO A O 1
ATOM 2924 N N . TYR A 1 363 ? -12.687 10.908 17.372 1.00 93.62 363 TYR A N 1
ATOM 2925 C CA . TYR A 1 363 ? -11.413 11.420 16.863 1.00 93.62 363 TYR A CA 1
ATOM 2926 C C . TYR A 1 363 ? -11.370 12.953 16.867 1.00 93.62 363 TYR A C 1
ATOM 2928 O O . TYR A 1 363 ? -10.453 13.555 17.426 1.00 93.62 363 TYR A O 1
ATOM 2936 N N . ASN A 1 364 ? -12.389 13.602 16.295 1.00 94.44 364 ASN A N 1
ATOM 2937 C CA . ASN A 1 364 ? -12.454 15.063 16.273 1.00 94.44 364 ASN A CA 1
ATOM 2938 C C . ASN A 1 364 ? -12.568 15.656 17.690 1.00 94.44 364 ASN A C 1
ATOM 2940 O O . ASN A 1 364 ? -11.951 16.686 17.963 1.00 94.44 364 ASN A O 1
ATOM 2944 N N . LYS A 1 365 ? -13.303 15.001 18.600 1.00 93.88 365 LYS A N 1
ATOM 2945 C CA . LYS A 1 365 ? -13.430 15.427 20.001 1.00 93.88 365 LYS A CA 1
ATOM 2946 C C . LYS A 1 365 ? -12.101 15.334 20.753 1.00 93.88 365 LYS A C 1
ATOM 2948 O O . LYS A 1 365 ? -11.773 16.249 21.501 1.00 93.88 365 LYS A O 1
ATOM 2953 N N . GLN A 1 366 ? -11.310 14.287 20.520 1.00 91.81 366 GLN A N 1
ATOM 2954 C CA . GLN A 1 366 ? -9.978 14.162 21.115 1.00 91.81 366 GLN A CA 1
ATOM 2955 C C . GLN A 1 366 ? -9.071 15.333 20.712 1.00 91.81 366 GLN A C 1
ATOM 2957 O O . GLN A 1 366 ? -8.371 15.889 21.554 1.00 91.81 366 GLN A O 1
ATOM 2962 N N . ILE A 1 367 ? -9.108 15.750 19.444 1.00 90.81 367 ILE A N 1
ATOM 2963 C CA . ILE A 1 367 ? -8.351 16.921 18.978 1.00 90.81 367 ILE A CA 1
ATOM 2964 C C . ILE A 1 367 ? -8.813 18.189 19.708 1.00 90.81 367 ILE A C 1
ATOM 2966 O O . ILE A 1 367 ? -7.988 18.979 20.163 1.00 90.81 367 ILE A O 1
ATOM 2970 N N . GLU A 1 368 ? -10.124 18.374 19.872 1.00 91.44 368 GLU A N 1
ATOM 2971 C CA . GLU A 1 368 ? -10.678 19.510 20.617 1.00 91.44 368 GLU A CA 1
ATOM 2972 C C . GLU A 1 368 ? -10.270 19.506 22.096 1.00 91.44 368 GLU A C 1
ATOM 2974 O O . GLU A 1 368 ? -10.044 20.569 22.675 1.00 91.44 368 GLU A O 1
ATOM 2979 N N . GLU A 1 369 ? -10.172 18.333 22.720 1.00 91.69 369 GLU A N 1
ATOM 2980 C CA . GLU A 1 369 ? -9.690 18.171 24.094 1.00 91.69 369 GLU A CA 1
ATOM 2981 C C . GLU A 1 369 ? -8.191 18.472 24.210 1.00 91.69 369 GLU A C 1
ATOM 2983 O O . GLU A 1 369 ? -7.789 19.213 25.107 1.00 91.69 369 GLU A O 1
ATOM 2988 N N . GLU A 1 370 ? -7.369 17.992 23.272 1.00 87.50 370 GLU A N 1
ATOM 2989 C CA . GLU A 1 370 ? -5.944 18.335 23.197 1.00 87.50 370 GLU A CA 1
ATOM 2990 C C . GLU A 1 370 ? -5.747 19.849 23.070 1.00 87.50 370 GLU A C 1
ATOM 2992 O O . GLU A 1 370 ? -4.963 20.435 23.810 1.00 87.50 370 GLU A O 1
ATOM 2997 N N . MET A 1 371 ? -6.528 20.522 22.221 1.00 87.00 371 MET A N 1
ATOM 2998 C CA . MET A 1 371 ? -6.460 21.978 22.044 1.00 87.00 371 MET A CA 1
ATOM 2999 C C . MET A 1 371 ? -6.811 22.784 23.308 1.00 87.00 371 MET A C 1
ATOM 3001 O O . MET A 1 371 ? -6.421 23.955 23.407 1.00 87.00 371 MET A O 1
ATOM 3005 N N . LYS A 1 372 ? -7.539 22.188 24.264 1.00 89.69 372 LYS A N 1
ATOM 3006 C CA . LYS A 1 372 ? -7.906 22.816 25.545 1.00 89.69 372 LYS A CA 1
ATOM 3007 C C . LYS A 1 372 ? -6.807 22.719 26.604 1.00 89.69 372 LYS A C 1
ATOM 3009 O O . LYS A 1 372 ? -6.912 23.422 27.606 1.00 89.69 372 LYS A O 1
ATOM 3014 N N . LYS A 1 373 ? -5.766 21.898 26.408 1.00 89.88 373 LYS A N 1
ATOM 3015 C CA . LYS A 1 373 ? -4.667 21.776 27.377 1.00 89.88 373 LYS A CA 1
ATOM 3016 C C . LYS A 1 373 ? -3.935 23.109 27.563 1.00 89.88 373 LYS A C 1
ATOM 3018 O O . LYS A 1 373 ? -3.660 23.840 26.605 1.00 89.88 373 LYS A O 1
ATOM 3023 N N . GLU A 1 374 ? -3.623 23.423 28.818 1.00 86.12 374 GLU A N 1
ATOM 3024 C CA . GLU A 1 374 ? -2.876 24.626 29.185 1.00 86.12 374 GLU A CA 1
ATOM 3025 C C . GLU A 1 374 ? -1.424 24.556 28.683 1.00 86.12 374 GLU A C 1
ATOM 3027 O O . GLU A 1 374 ? -0.858 23.479 28.504 1.00 86.12 374 GLU A O 1
ATOM 3032 N N . GLY A 1 375 ? -0.817 25.715 28.414 1.00 83.94 375 GLY A N 1
ATOM 3033 C CA . GLY A 1 375 ? 0.577 25.807 27.953 1.00 83.94 375 GLY A CA 1
ATOM 3034 C C . GLY A 1 375 ? 0.806 25.584 26.450 1.00 83.94 375 GLY A C 1
ATOM 3035 O O . GLY A 1 375 ? 1.934 25.729 25.983 1.00 83.94 375 GLY A O 1
ATOM 3036 N N . LEU A 1 376 ? -0.235 25.289 25.661 1.00 84.19 376 LEU A N 1
ATOM 3037 C CA . LEU A 1 376 ? -0.117 25.164 24.204 1.00 84.19 376 LEU A CA 1
ATOM 3038 C C . LEU A 1 376 ? 0.002 26.526 23.508 1.00 84.19 376 LEU A C 1
ATOM 3040 O O . LEU A 1 376 ? -0.841 27.410 23.688 1.00 84.19 376 LEU A O 1
ATOM 3044 N N . SER A 1 377 ? 1.006 26.666 22.638 1.00 87.00 377 SER A N 1
ATOM 3045 C CA . SER A 1 377 ? 1.167 27.855 21.797 1.00 87.00 377 SER A CA 1
ATOM 3046 C C . SER A 1 377 ? 0.065 27.954 20.733 1.00 87.00 377 SER A C 1
ATOM 3048 O O . SER A 1 377 ? -0.503 26.951 20.293 1.00 87.00 377 SER A O 1
ATOM 3050 N N . ASN A 1 378 ? -0.209 29.173 20.257 1.00 85.12 378 ASN A N 1
ATOM 3051 C CA . ASN A 1 378 ? -1.189 29.404 19.186 1.00 85.12 378 ASN A CA 1
ATOM 3052 C C . ASN A 1 378 ? -0.840 28.654 17.890 1.00 85.12 378 ASN A C 1
ATOM 3054 O O . ASN A 1 378 ? -1.738 28.225 17.173 1.00 85.12 378 ASN A O 1
ATOM 3058 N N . VAL A 1 379 ? 0.453 28.465 17.608 1.00 84.31 379 VAL A N 1
ATOM 3059 C CA . VAL A 1 379 ? 0.922 27.702 16.442 1.00 84.31 379 VAL A CA 1
ATOM 3060 C C . VAL A 1 379 ? 0.506 26.238 16.560 1.00 84.31 379 VAL A C 1
ATOM 3062 O O . VAL A 1 379 ? -0.077 25.699 15.627 1.00 84.31 379 VAL A O 1
ATOM 3065 N N . VAL A 1 380 ? 0.718 25.615 17.724 1.00 82.56 380 VAL A N 1
ATOM 3066 C CA . VAL A 1 380 ? 0.339 24.210 17.946 1.00 82.56 380 VAL A CA 1
ATOM 3067 C C . VAL A 1 380 ? -1.176 24.030 17.863 1.00 82.56 380 VAL A C 1
ATOM 3069 O O . VAL A 1 380 ? -1.646 23.095 17.223 1.00 82.56 380 VAL A O 1
ATOM 3072 N N . LYS A 1 381 ? -1.958 24.960 18.428 1.00 83.25 381 LYS A N 1
ATOM 3073 C CA . LYS A 1 381 ? -3.426 24.928 18.317 1.00 83.25 381 LYS A CA 1
ATOM 3074 C C . LYS A 1 381 ? -3.906 25.025 16.864 1.00 83.25 381 LYS A C 1
ATOM 3076 O O . LYS A 1 381 ? -4.847 24.333 16.492 1.00 83.25 381 LYS A O 1
ATOM 3081 N N . LEU A 1 382 ? -3.259 25.854 16.039 1.00 83.75 382 LEU A N 1
ATOM 3082 C CA . LEU A 1 382 ? -3.571 25.967 14.611 1.00 83.75 382 LEU A CA 1
ATOM 3083 C C . LEU A 1 382 ? -3.215 24.701 13.824 1.00 83.75 382 LEU A C 1
ATOM 3085 O O . LEU A 1 382 ? -3.935 24.370 12.885 1.00 83.75 382 LEU A O 1
ATOM 3089 N N . GLU A 1 383 ? -2.133 24.003 14.177 1.00 82.56 383 GLU A N 1
ATOM 3090 C CA . GLU A 1 383 ? -1.799 22.711 13.561 1.00 82.56 383 GLU A CA 1
ATOM 3091 C C . GLU A 1 383 ? -2.789 21.614 13.977 1.00 82.56 383 GLU A C 1
ATOM 3093 O O . GLU A 1 383 ? -3.307 20.915 13.112 1.00 82.56 383 GLU A O 1
ATOM 3098 N N . LEU A 1 384 ? -3.163 21.537 15.259 1.00 84.56 384 LEU A N 1
ATOM 3099 C CA . LEU A 1 384 ? -4.187 20.596 15.735 1.00 84.56 384 LEU A CA 1
ATOM 3100 C C . LEU A 1 384 ? -5.543 20.811 15.041 1.00 84.56 384 LEU A C 1
ATOM 3102 O O . LEU A 1 384 ? -6.180 19.857 14.607 1.00 84.56 384 LEU A O 1
ATOM 3106 N N . GLU A 1 385 ? -5.970 22.061 14.849 1.00 86.06 385 GLU A N 1
ATOM 3107 C CA . GLU A 1 385 ? -7.220 22.365 14.136 1.00 86.06 385 GLU A CA 1
ATOM 3108 C C . GLU A 1 385 ? -7.184 21.932 12.655 1.00 86.06 385 GLU A C 1
ATOM 3110 O O . GLU A 1 385 ? -8.223 21.625 12.057 1.00 86.06 385 GLU A O 1
ATOM 3115 N N . LYS A 1 386 ? -5.996 21.891 12.033 1.00 85.50 386 LYS A N 1
ATOM 3116 C CA . LYS A 1 386 ? -5.829 21.380 10.662 1.00 85.50 386 LYS A CA 1
ATOM 3117 C C . LYS A 1 386 ? -5.950 19.859 10.583 1.00 85.50 386 LYS A C 1
ATOM 3119 O O . LYS A 1 386 ? -6.247 19.374 9.494 1.00 85.50 386 LYS A O 1
ATOM 3124 N N . ASP A 1 387 ? -5.791 19.148 11.698 1.00 86.50 387 ASP A N 1
ATOM 3125 C CA . ASP A 1 387 ? -5.907 17.688 11.788 1.00 86.50 387 ASP A CA 1
ATOM 3126 C C . ASP A 1 387 ? -7.350 17.190 11.974 1.00 86.50 387 ASP A C 1
ATOM 3128 O O . ASP A 1 387 ? -7.609 15.989 11.880 1.00 86.50 387 ASP A O 1
ATOM 3132 N N . LYS A 1 388 ? -8.332 18.085 12.136 1.00 92.69 388 LYS A N 1
ATOM 3133 C CA . LYS A 1 388 ? -9.750 17.695 12.165 1.00 92.69 388 LYS A CA 1
ATOM 3134 C C . LYS A 1 388 ? -10.242 17.258 10.788 1.00 92.69 388 LYS A C 1
ATOM 3136 O O . LYS A 1 388 ? -10.032 17.948 9.784 1.00 92.69 388 LYS A O 1
ATOM 3141 N N . ILE A 1 389 ? -11.006 16.167 10.749 1.00 95.44 389 ILE A N 1
ATOM 3142 C CA . ILE A 1 389 ? -11.736 15.763 9.542 1.00 95.44 389 ILE A CA 1
ATOM 3143 C C . ILE A 1 389 ? -13.002 16.613 9.452 1.00 95.44 389 ILE A C 1
ATOM 3145 O O . ILE A 1 389 ? -13.776 16.701 10.406 1.00 95.44 389 ILE A O 1
ATOM 3149 N N . LYS A 1 390 ? -13.202 17.266 8.305 1.00 94.25 390 LYS A N 1
ATOM 3150 C CA . LYS A 1 390 ? -14.310 18.207 8.090 1.00 94.25 390 LYS A CA 1
ATOM 3151 C C . LYS A 1 390 ? -15.326 17.605 7.138 1.00 94.25 390 LYS A C 1
ATOM 3153 O O . LYS A 1 390 ? -14.952 17.004 6.133 1.00 94.25 390 LYS A O 1
ATOM 3158 N N . PHE A 1 391 ? -16.599 17.826 7.428 1.00 93.44 391 PHE A N 1
ATOM 3159 C CA . PHE A 1 391 ? -17.712 17.261 6.677 1.00 93.44 391 PHE A CA 1
ATOM 3160 C C . PHE A 1 391 ? -18.674 18.360 6.247 1.00 93.44 391 PHE A C 1
ATOM 3162 O O . PHE A 1 391 ? -18.834 19.360 6.950 1.00 93.44 391 PHE A O 1
ATOM 3169 N N . LYS A 1 392 ? -19.325 18.179 5.099 1.00 90.31 392 LYS A N 1
ATOM 3170 C CA . LYS A 1 392 ? -20.395 19.061 4.638 1.00 90.31 392 LYS A CA 1
ATOM 3171 C C . LYS A 1 392 ? -21.330 18.312 3.698 1.00 90.31 392 LYS A C 1
ATOM 3173 O O . LYS A 1 392 ? -20.865 17.638 2.788 1.00 90.31 392 LYS A O 1
ATOM 3178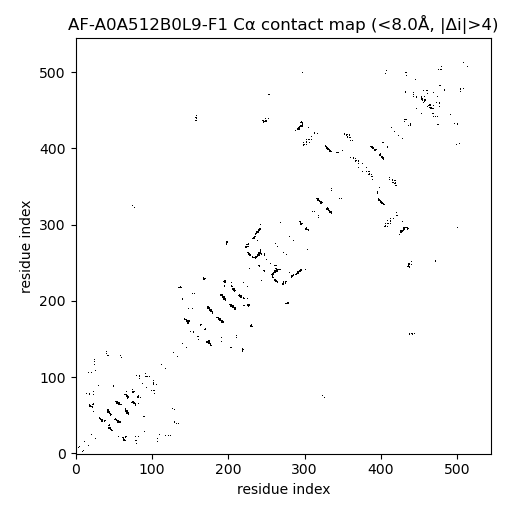 N N . VAL A 1 393 ? -22.635 18.465 3.880 1.00 84.69 393 VAL A N 1
ATOM 3179 C CA . VAL A 1 393 ? -23.625 18.027 2.888 1.00 84.69 393 VAL A CA 1
ATOM 3180 C C . VAL A 1 393 ? -23.935 19.219 1.982 1.00 84.69 393 VAL A C 1
ATOM 3182 O O . VAL A 1 393 ? -24.293 20.292 2.469 1.00 84.69 393 VAL A O 1
ATOM 3185 N N . GLU A 1 394 ? -23.752 19.060 0.672 1.00 80.88 394 GLU A N 1
ATOM 3186 C CA . GLU A 1 394 ? -24.055 20.080 -0.338 1.00 80.88 394 GLU A CA 1
ATOM 3187 C C . GLU A 1 394 ? -24.909 19.467 -1.451 1.00 80.88 394 GLU A C 1
ATOM 3189 O O . GLU A 1 394 ? -24.441 18.619 -2.211 1.00 80.88 394 GLU A O 1
ATOM 3194 N N . GLY A 1 395 ? -26.168 19.901 -1.568 1.00 74.50 395 GLY A N 1
ATOM 3195 C CA . GLY A 1 395 ? -27.091 19.383 -2.580 1.00 74.50 395 GLY A CA 1
ATOM 3196 C C . GLY A 1 395 ? -27.278 17.872 -2.448 1.00 74.50 395 GLY A C 1
ATOM 3197 O O . GLY A 1 395 ? -27.806 17.404 -1.441 1.00 74.50 395 GLY A O 1
ATOM 3198 N N . ASN A 1 396 ? -26.820 17.124 -3.457 1.00 72.75 396 ASN A N 1
ATOM 3199 C CA . ASN A 1 396 ? -26.879 15.664 -3.494 1.00 72.75 396 ASN A CA 1
ATOM 3200 C C . ASN A 1 396 ? -25.561 14.956 -3.127 1.00 72.75 396 ASN A C 1
ATOM 3202 O O . ASN A 1 396 ? -25.438 13.747 -3.339 1.00 72.75 396 ASN A O 1
ATOM 3206 N N . GLN A 1 397 ? -24.583 15.695 -2.599 1.00 82.62 397 GLN A N 1
ATOM 3207 C CA . GLN A 1 397 ? -23.255 15.184 -2.282 1.00 82.62 397 GLN A CA 1
ATOM 3208 C C . GLN A 1 397 ? -22.939 15.291 -0.795 1.00 82.62 397 GLN A C 1
ATOM 3210 O O . GLN A 1 397 ? -23.263 16.276 -0.127 1.00 82.62 397 GLN A O 1
ATOM 3215 N N . PHE A 1 398 ? -22.212 14.292 -0.305 1.00 89.94 398 PHE A N 1
ATOM 3216 C CA . PHE A 1 398 ? -21.536 14.348 0.979 1.00 89.94 398 PHE A CA 1
ATOM 3217 C C . PHE A 1 398 ? -20.046 14.614 0.761 1.00 89.94 398 PHE A C 1
ATOM 3219 O O . PHE A 1 398 ? -19.323 13.798 0.186 1.00 89.94 398 PHE A O 1
ATOM 3226 N N . LEU A 1 399 ? -19.589 15.783 1.197 1.00 91.69 399 LEU A N 1
ATOM 3227 C CA . LEU A 1 399 ? -18.210 16.228 1.082 1.00 91.69 399 LEU A CA 1
ATOM 3228 C C . LEU A 1 399 ? -17.450 15.928 2.370 1.00 91.69 399 LEU A C 1
ATOM 3230 O O . LEU A 1 399 ? -17.863 16.329 3.459 1.00 91.69 399 LEU A O 1
ATOM 3234 N N . VAL A 1 400 ? -16.286 15.304 2.226 1.00 94.38 400 VAL A N 1
ATOM 3235 C CA . VAL A 1 400 ? -15.346 15.064 3.321 1.00 94.38 400 VAL A CA 1
ATOM 3236 C C . VAL A 1 400 ? -13.998 15.660 2.968 1.00 94.38 400 VAL A C 1
ATOM 3238 O O . VAL A 1 400 ? -13.473 15.415 1.885 1.00 94.38 400 VAL A O 1
ATOM 3241 N N . GLN A 1 401 ? -13.410 16.420 3.884 1.00 94.25 401 GLN A N 1
ATOM 3242 C CA . GLN A 1 401 ? -12.028 16.873 3.818 1.00 94.25 401 GLN A CA 1
ATOM 3243 C C . GLN A 1 401 ? -11.219 16.168 4.906 1.00 94.25 401 GLN A C 1
ATOM 3245 O O . GLN A 1 401 ? -11.377 16.448 6.092 1.00 94.25 401 GLN A O 1
ATOM 3250 N N . ILE A 1 402 ? -10.333 15.278 4.470 1.00 94.44 402 ILE A N 1
ATOM 3251 C CA . ILE A 1 402 ? -9.454 14.466 5.308 1.00 94.44 402 ILE A CA 1
ATOM 3252 C C . ILE A 1 402 ? -8.063 15.112 5.295 1.00 94.44 402 ILE A C 1
ATOM 3254 O O . ILE A 1 402 ? -7.490 15.286 4.214 1.00 94.44 402 ILE A O 1
ATOM 3258 N N . PRO A 1 403 ? -7.495 15.500 6.439 1.00 92.56 403 PRO A N 1
ATOM 3259 C CA . PRO A 1 403 ? -6.105 15.943 6.524 1.00 92.56 403 PRO A CA 1
ATOM 3260 C C . PRO A 1 403 ? -5.139 14.893 5.965 1.00 92.56 403 PRO A C 1
ATOM 3262 O O . PRO A 1 403 ? -5.339 13.692 6.125 1.00 92.56 403 PRO A O 1
ATOM 3265 N N . ALA A 1 404 ? -4.089 15.334 5.271 1.00 86.94 404 ALA A N 1
ATOM 3266 C CA . ALA A 1 404 ? -3.104 14.441 4.658 1.00 86.94 404 ALA A CA 1
ATOM 3267 C C . ALA A 1 404 ? -2.043 13.980 5.675 1.00 86.94 404 ALA A C 1
ATOM 3269 O O . ALA A 1 404 ? -0.845 14.037 5.385 1.00 86.94 404 ALA A O 1
ATOM 3270 N N . THR A 1 405 ? -2.492 13.552 6.853 1.00 88.00 405 THR A N 1
ATOM 3271 C CA . THR A 1 405 ? -1.692 12.930 7.913 1.00 88.00 405 THR A CA 1
ATOM 3272 C C . THR A 1 405 ? -2.052 11.452 8.005 1.00 88.00 405 THR A C 1
ATOM 3274 O O . THR A 1 405 ? -3.160 11.056 7.630 1.00 88.00 405 THR A O 1
ATOM 3277 N N . TYR A 1 406 ? -1.127 10.621 8.490 1.00 87.81 406 TYR A N 1
ATOM 3278 C CA . TYR A 1 406 ? -1.411 9.200 8.696 1.00 87.81 406 TYR A CA 1
ATOM 3279 C C . TYR A 1 406 ? -2.665 8.997 9.555 1.00 87.81 406 TYR A C 1
ATOM 3281 O O . TYR A 1 406 ? -3.587 8.296 9.148 1.00 87.81 406 TYR A O 1
ATOM 3289 N N . PHE A 1 407 ? -2.717 9.655 10.717 1.00 88.31 407 PHE A N 1
ATOM 3290 C CA . PHE A 1 407 ? -3.771 9.471 11.713 1.00 88.31 407 PHE A CA 1
ATOM 3291 C C . PHE A 1 407 ? -5.162 9.754 11.166 1.00 88.31 407 PHE A C 1
ATOM 3293 O O . PHE A 1 407 ? -6.054 8.919 11.307 1.00 88.31 407 PHE A O 1
ATOM 3300 N N . ALA A 1 408 ? -5.342 10.907 10.522 1.00 93.12 408 ALA A N 1
ATOM 3301 C CA . ALA A 1 408 ? -6.635 11.286 9.978 1.00 93.12 408 ALA A CA 1
ATOM 3302 C C . ALA A 1 408 ? -7.094 10.293 8.904 1.00 93.12 408 ALA A C 1
ATOM 3304 O O . ALA A 1 408 ? -8.248 9.868 8.908 1.00 93.12 408 ALA A O 1
ATOM 3305 N N . MET A 1 409 ? -6.190 9.870 8.013 1.00 94.81 409 MET A N 1
ATOM 3306 C CA . MET A 1 409 ? -6.520 8.875 6.990 1.00 94.81 409 MET A CA 1
ATOM 3307 C C . MET A 1 409 ? -6.815 7.503 7.594 1.00 94.81 409 MET A C 1
ATOM 3309 O O . MET A 1 409 ? -7.791 6.873 7.203 1.00 94.81 409 MET A O 1
ATOM 3313 N N . HIS A 1 410 ? -6.024 7.051 8.567 1.00 95.38 410 HIS A N 1
ATOM 3314 C CA . HIS A 1 410 ? -6.231 5.764 9.221 1.00 95.38 410 HIS A CA 1
ATOM 3315 C C . HIS A 1 410 ? -7.584 5.707 9.946 1.00 95.38 410 HIS A C 1
ATOM 3317 O O . HIS A 1 410 ? -8.348 4.762 9.741 1.00 95.38 410 HIS A O 1
ATOM 3323 N N . GLN A 1 411 ? -7.927 6.741 10.725 1.00 96.12 411 GLN A N 1
ATOM 3324 C CA . GLN A 1 411 ? -9.228 6.814 11.398 1.00 96.12 411 GLN A CA 1
ATOM 3325 C C . GLN A 1 411 ? -10.378 6.933 10.396 1.00 96.12 411 GLN A C 1
ATOM 3327 O O . GLN A 1 411 ? -11.381 6.233 10.534 1.00 96.12 411 GLN A O 1
ATOM 3332 N N . PHE A 1 412 ? -10.214 7.739 9.341 1.00 97.88 412 PHE A N 1
ATOM 3333 C CA . PHE A 1 412 ? -11.200 7.819 8.264 1.00 97.88 412 PHE A CA 1
ATOM 3334 C C . PHE A 1 412 ? -11.441 6.460 7.598 1.00 97.88 412 PHE A C 1
ATOM 3336 O O . PHE A 1 412 ? -12.588 6.084 7.384 1.00 97.88 412 PHE A O 1
ATOM 3343 N N . ASN A 1 413 ? -10.387 5.698 7.305 1.00 98.12 413 ASN A N 1
ATOM 3344 C CA . ASN A 1 413 ? -10.512 4.383 6.680 1.00 98.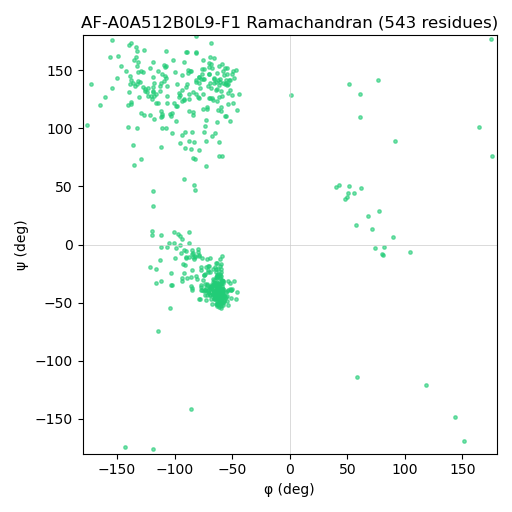12 413 ASN A CA 1
ATOM 3345 C C . ASN A 1 413 ? -11.269 3.395 7.575 1.00 98.12 413 ASN A C 1
ATOM 3347 O O . ASN A 1 413 ? -12.143 2.686 7.081 1.00 98.12 413 ASN A O 1
ATOM 3351 N N . LYS A 1 414 ? -10.985 3.375 8.885 1.00 97.75 414 LYS A N 1
ATOM 3352 C CA . LYS A 1 414 ? -11.722 2.541 9.851 1.00 97.75 414 LYS A CA 1
ATOM 3353 C C . LYS A 1 414 ? -13.204 2.914 9.901 1.00 97.75 414 LYS A C 1
ATOM 3355 O O . LYS A 1 414 ? -14.051 2.034 9.776 1.00 97.75 414 LYS A O 1
ATOM 3360 N N . ALA A 1 415 ? -13.506 4.207 10.006 1.00 98.06 415 ALA A N 1
ATOM 3361 C CA . ALA A 1 415 ? -14.878 4.704 9.987 1.00 98.06 415 ALA A CA 1
ATOM 3362 C C . ALA A 1 415 ? -15.592 4.372 8.667 1.00 98.06 415 ALA A C 1
ATOM 3364 O O . ALA A 1 415 ? -16.762 4.001 8.673 1.00 98.06 415 ALA A O 1
ATOM 3365 N N . LEU A 1 416 ? -14.890 4.453 7.532 1.00 97.88 416 LEU A N 1
ATOM 3366 C CA . LEU A 1 416 ? -15.449 4.130 6.222 1.00 97.88 416 LEU A CA 1
ATOM 3367 C C . LEU A 1 416 ? -15.828 2.652 6.109 1.00 97.88 416 LEU A C 1
ATOM 3369 O O . LEU A 1 416 ? -16.883 2.359 5.554 1.00 97.88 416 LEU A O 1
ATOM 3373 N N . VAL A 1 417 ? -15.025 1.731 6.651 1.00 98.06 417 VAL A N 1
ATOM 3374 C CA . VAL A 1 417 ? -15.366 0.296 6.683 1.00 98.06 417 VAL A CA 1
ATOM 3375 C C . VAL A 1 417 ? -16.701 0.072 7.397 1.00 98.06 417 VAL A C 1
ATOM 3377 O O . VAL A 1 417 ? -17.579 -0.579 6.835 1.00 98.06 417 VAL A O 1
ATOM 3380 N N . VAL A 1 418 ? -16.877 0.668 8.579 1.00 97.38 418 VAL A N 1
ATOM 3381 C CA . VAL A 1 418 ? -18.108 0.538 9.379 1.00 97.38 418 VAL A CA 1
ATOM 3382 C C . VAL A 1 418 ? -19.294 1.213 8.688 1.00 97.38 418 VAL A C 1
ATOM 3384 O O . VAL A 1 418 ? -20.338 0.608 8.452 1.00 97.38 418 VAL A O 1
ATOM 3387 N N . ALA A 1 419 ? -19.131 2.469 8.273 1.00 96.38 419 ALA A N 1
ATOM 3388 C CA . ALA A 1 419 ? -20.216 3.244 7.680 1.00 96.38 419 ALA A CA 1
ATOM 3389 C C . ALA A 1 419 ? -20.734 2.648 6.358 1.00 96.38 419 ALA A C 1
ATOM 3391 O O . ALA A 1 419 ? -21.913 2.803 6.024 1.00 96.38 419 ALA A O 1
ATOM 3392 N N . THR A 1 420 ? -19.876 1.936 5.620 1.00 94.62 420 THR A N 1
ATOM 3393 C CA . THR A 1 420 ? -20.241 1.267 4.362 1.00 94.62 420 THR A CA 1
ATOM 3394 C C . THR A 1 420 ? -20.744 -0.168 4.539 1.00 94.62 420 THR A C 1
ATOM 3396 O O . THR A 1 420 ? -21.329 -0.703 3.595 1.00 94.62 420 THR A O 1
ATOM 3399 N N . GLY A 1 421 ? -20.600 -0.768 5.727 1.00 94.81 421 GLY A N 1
ATOM 3400 C CA . GLY A 1 421 ? -20.999 -2.153 5.998 1.00 94.81 421 GLY A CA 1
ATOM 3401 C C . GLY A 1 421 ? -20.018 -3.200 5.450 1.00 94.81 421 GLY A C 1
ATOM 3402 O O . GLY A 1 421 ? -20.437 -4.284 5.038 1.00 94.81 421 GLY A O 1
ATOM 3403 N N . LEU A 1 422 ? -18.729 -2.859 5.345 1.00 95.81 422 LEU A N 1
ATOM 3404 C CA . LEU A 1 422 ? -17.689 -3.710 4.756 1.00 95.81 422 LEU A CA 1
ATOM 3405 C C . LEU A 1 422 ? -16.883 -4.517 5.794 1.00 95.81 422 LEU A C 1
ATOM 3407 O O . LEU A 1 422 ? -15.908 -5.171 5.428 1.00 95.81 422 LEU A O 1
ATOM 3411 N N . GLU A 1 423 ? -17.273 -4.538 7.067 1.00 95.38 423 GLU A N 1
ATOM 3412 C CA . GLU A 1 423 ? -16.543 -5.172 8.182 1.00 95.38 423 GLU A CA 1
ATOM 3413 C C . GLU A 1 423 ? -16.303 -6.677 7.969 1.00 95.38 423 GLU A C 1
ATOM 3415 O O . GLU A 1 423 ? -15.294 -7.246 8.398 1.00 95.38 423 GLU A O 1
ATOM 3420 N N . ASN A 1 424 ? -17.231 -7.336 7.273 1.00 94.56 424 ASN A N 1
ATOM 3421 C CA . ASN A 1 424 ? -17.118 -8.751 6.926 1.00 94.56 424 ASN A CA 1
ATOM 3422 C C . ASN A 1 424 ? -16.369 -9.001 5.612 1.00 94.56 424 ASN A C 1
ATOM 3424 O O . ASN A 1 424 ? -16.013 -10.143 5.347 1.00 94.56 424 ASN A O 1
ATOM 3428 N N . VAL A 1 425 ? -16.091 -7.957 4.828 1.00 95.75 425 VAL A N 1
ATOM 3429 C CA . VAL A 1 425 ? -15.468 -8.037 3.496 1.00 95.75 425 VAL A CA 1
ATOM 3430 C C . VAL A 1 425 ? -13.994 -7.638 3.535 1.00 95.75 425 VAL A C 1
ATOM 3432 O O . VAL A 1 425 ? -13.188 -8.200 2.795 1.00 95.75 425 VAL A O 1
ATOM 3435 N N . ILE A 1 426 ? -13.620 -6.676 4.382 1.00 97.88 426 ILE A N 1
ATOM 3436 C CA . ILE A 1 426 ? -12.256 -6.146 4.453 1.00 97.88 426 ILE A CA 1
ATOM 3437 C C . ILE A 1 426 ? -11.788 -5.931 5.892 1.00 97.88 426 ILE A C 1
ATOM 3439 O O . ILE A 1 426 ? -12.528 -5.460 6.750 1.00 97.88 426 ILE A O 1
ATOM 3443 N N . LYS A 1 427 ? -10.513 -6.238 6.136 1.00 97.81 427 LYS A N 1
ATOM 3444 C CA . LYS A 1 427 ? -9.783 -5.892 7.357 1.00 97.81 427 LYS A CA 1
ATOM 3445 C C . LYS A 1 427 ? -8.595 -4.999 7.003 1.00 97.81 427 LYS A C 1
ATOM 3447 O O . LYS A 1 427 ? -7.804 -5.355 6.137 1.00 97.81 427 LYS A O 1
ATOM 3452 N N . ILE A 1 428 ? -8.432 -3.894 7.724 1.00 97.94 428 ILE A N 1
ATOM 3453 C CA . ILE A 1 428 ? -7.186 -3.119 7.727 1.00 97.94 428 ILE A CA 1
ATOM 3454 C C . ILE A 1 428 ? -6.289 -3.728 8.812 1.00 97.94 428 ILE A C 1
ATOM 3456 O O . ILE A 1 428 ? -6.655 -3.729 9.987 1.00 97.94 428 ILE A O 1
ATOM 3460 N N . ASP A 1 429 ? -5.153 -4.304 8.431 1.00 96.50 429 ASP A N 1
ATOM 3461 C CA . ASP A 1 429 ? -4.174 -4.917 9.337 1.00 96.50 429 ASP A CA 1
ATOM 3462 C C . ASP A 1 429 ? -2.858 -4.177 9.121 1.00 96.50 429 ASP A C 1
ATOM 3464 O O . ASP A 1 429 ? -2.307 -4.232 8.035 1.00 96.50 429 ASP A O 1
ATOM 3468 N N . LYS A 1 430 ? -2.388 -3.410 10.102 1.00 94.44 430 LYS A N 1
ATOM 3469 C CA . LYS A 1 430 ? -1.145 -2.641 9.968 1.00 94.44 430 LYS A CA 1
ATOM 3470 C C . LYS A 1 430 ? 0.014 -3.365 10.633 1.00 94.44 430 LYS A C 1
ATOM 3472 O O . LYS A 1 430 ? -0.182 -4.062 11.633 1.00 94.44 430 LYS A O 1
ATOM 3477 N N . ALA A 1 431 ? 1.210 -3.170 10.080 1.00 93.94 431 ALA A N 1
ATOM 3478 C CA . ALA A 1 431 ? 2.445 -3.465 10.791 1.00 93.94 431 ALA A CA 1
ATOM 3479 C C . ALA A 1 431 ? 2.516 -2.643 12.090 1.00 93.94 431 ALA A C 1
ATOM 3481 O O . ALA A 1 431 ? 1.869 -1.601 12.229 1.00 93.94 431 ALA A O 1
ATOM 3482 N N . VAL A 1 432 ? 3.274 -3.140 13.060 1.00 91.56 432 VAL A N 1
ATOM 3483 C CA . VAL A 1 432 ? 3.495 -2.487 14.350 1.00 91.56 432 VAL A CA 1
ATOM 3484 C C . VAL A 1 432 ? 4.531 -1.371 14.210 1.00 91.56 432 VAL A C 1
ATOM 3486 O O . VAL A 1 432 ? 4.309 -0.268 14.707 1.00 91.56 432 VAL A O 1
ATOM 3489 N N . LEU A 1 433 ? 5.645 -1.660 13.535 1.00 90.75 433 LEU A N 1
ATOM 3490 C CA . LEU A 1 433 ? 6.683 -0.705 13.148 1.00 90.75 433 LEU A CA 1
ATOM 3491 C C . LEU A 1 433 ? 6.315 -0.046 11.817 1.00 90.75 433 LEU A C 1
ATOM 3493 O O . LEU A 1 433 ? 5.146 0.276 11.636 1.00 90.75 433 LEU A O 1
ATOM 3497 N N . ASN A 1 434 ? 7.273 0.196 10.915 1.00 89.94 434 ASN A N 1
ATOM 3498 C CA . ASN A 1 434 ? 6.994 0.799 9.614 1.00 89.94 434 ASN A CA 1
ATOM 3499 C C . ASN A 1 434 ? 6.393 -0.214 8.624 1.00 89.94 434 ASN A C 1
ATOM 3501 O O . ASN A 1 434 ? 5.382 0.074 7.989 1.00 89.94 434 ASN A O 1
ATOM 3505 N N . ASP A 1 435 ? 6.985 -1.407 8.525 1.00 94.38 435 ASP A N 1
ATOM 3506 C CA . ASP A 1 435 ? 6.561 -2.473 7.612 1.00 94.38 435 ASP A CA 1
ATOM 3507 C C . ASP A 1 435 ? 6.621 -3.867 8.275 1.00 94.38 435 ASP A C 1
ATOM 3509 O O . ASP A 1 435 ? 7.116 -4.041 9.396 1.00 94.38 435 ASP A O 1
ATOM 3513 N N . TYR A 1 436 ? 6.093 -4.888 7.592 1.00 97.19 436 TYR A N 1
ATOM 3514 C CA . TYR A 1 436 ? 6.052 -6.249 8.138 1.00 97.19 436 TYR A CA 1
ATOM 3515 C C . TYR A 1 436 ? 7.437 -6.908 8.198 1.00 97.19 436 TYR A C 1
ATOM 3517 O O . TYR A 1 436 ? 7.643 -7.836 8.988 1.00 97.19 436 TYR A O 1
ATOM 3525 N N . ASN A 1 437 ? 8.402 -6.474 7.381 1.00 95.69 437 ASN A N 1
ATOM 3526 C CA . ASN A 1 437 ? 9.761 -7.001 7.434 1.00 95.69 437 ASN A CA 1
ATOM 3527 C C . ASN A 1 437 ? 10.531 -6.504 8.663 1.00 95.69 437 ASN A C 1
ATOM 3529 O O . ASN A 1 437 ? 11.257 -7.288 9.281 1.00 95.69 437 ASN A O 1
ATOM 3533 N N . GLU A 1 438 ? 10.363 -5.238 9.037 1.00 94.06 438 GLU A N 1
ATOM 3534 C CA . GLU A 1 438 ? 10.88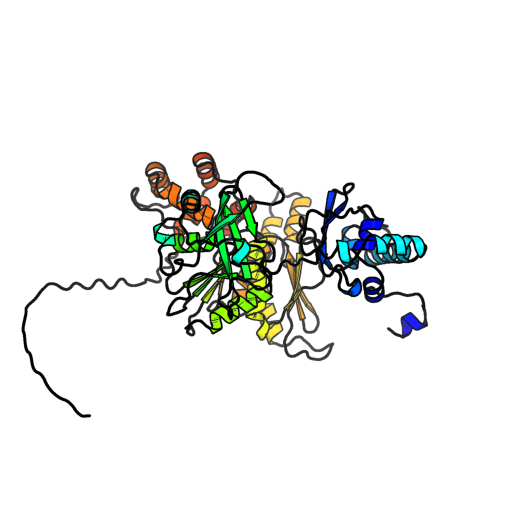0 -4.672 10.282 1.00 94.06 438 GLU A CA 1
ATOM 3535 C C . GLU A 1 438 ? 10.273 -5.376 11.496 1.00 94.06 438 GLU A C 1
ATOM 3537 O O . GLU A 1 438 ? 11.018 -5.824 12.375 1.00 94.06 438 GLU A O 1
ATOM 3542 N N . ASP A 1 439 ? 8.952 -5.579 11.495 1.00 95.62 439 ASP A N 1
ATOM 3543 C CA . ASP A 1 439 ? 8.261 -6.356 12.526 1.00 95.62 439 ASP A CA 1
ATOM 3544 C C . ASP A 1 439 ? 8.861 -7.757 12.666 1.00 95.62 439 ASP A C 1
ATOM 3546 O O . ASP A 1 439 ? 9.193 -8.186 13.770 1.00 95.62 439 ASP A O 1
ATOM 3550 N N . LEU A 1 440 ? 9.050 -8.469 11.548 1.00 96.94 440 LEU A N 1
ATOM 3551 C CA . LEU A 1 440 ? 9.615 -9.818 11.546 1.00 96.94 440 LEU A CA 1
ATOM 3552 C C . LEU A 1 440 ? 11.037 -9.848 12.106 1.00 96.94 440 LEU A C 1
ATOM 3554 O O . LEU A 1 440 ? 11.382 -10.760 12.866 1.00 96.94 440 LEU A O 1
ATOM 3558 N N . LYS A 1 441 ? 11.872 -8.876 11.725 1.00 93.81 441 LYS A N 1
ATOM 3559 C CA . LYS A 1 441 ? 13.248 -8.768 12.218 1.00 93.81 441 LYS A CA 1
ATOM 3560 C C . LYS A 1 441 ? 13.263 -8.574 13.726 1.00 93.81 441 LYS A C 1
ATOM 3562 O O . LYS A 1 441 ? 13.891 -9.380 14.412 1.00 93.81 441 LYS A O 1
ATOM 3567 N N . LEU A 1 442 ? 12.544 -7.574 14.237 1.00 93.88 442 LEU A N 1
ATOM 3568 C CA . LEU A 1 442 ? 12.488 -7.303 15.672 1.00 93.88 442 LEU A CA 1
ATOM 3569 C C . LEU A 1 442 ? 11.903 -8.497 16.437 1.00 93.88 442 LEU A C 1
ATOM 3571 O O . LEU A 1 442 ? 12.494 -8.965 17.409 1.00 93.88 442 LEU A O 1
ATOM 3575 N N . PHE A 1 443 ? 10.790 -9.047 15.951 1.00 95.81 443 PHE A N 1
ATOM 3576 C CA . PHE A 1 443 ? 10.128 -10.204 16.543 1.00 95.81 443 PHE A CA 1
ATOM 3577 C C . PHE A 1 443 ? 11.069 -11.407 16.693 1.00 95.81 443 PHE A C 1
ATOM 3579 O O . PHE A 1 443 ? 11.117 -12.047 17.747 1.00 95.81 443 PHE A O 1
ATOM 3586 N N . LYS A 1 444 ? 11.852 -11.717 15.651 1.00 94.88 444 LYS A N 1
ATOM 3587 C CA . LYS A 1 444 ? 12.829 -12.812 15.697 1.00 94.88 444 LYS A CA 1
ATOM 3588 C C . LYS A 1 444 ? 14.038 -12.493 16.564 1.00 94.88 444 LYS A C 1
ATOM 3590 O O . LYS A 1 444 ? 14.561 -13.414 17.182 1.00 94.88 444 LYS A O 1
ATOM 3595 N N . LEU A 1 445 ? 14.494 -11.243 16.602 1.00 93.56 445 LEU A N 1
ATOM 3596 C CA . LEU A 1 445 ? 15.612 -10.831 17.451 1.00 93.56 445 LEU A CA 1
ATOM 3597 C C . LEU A 1 445 ? 15.266 -10.968 18.935 1.00 93.56 445 LEU A C 1
ATOM 3599 O O . LEU A 1 445 ? 16.043 -11.573 19.670 1.00 93.56 445 LEU A O 1
ATOM 3603 N N . ILE A 1 446 ? 14.073 -10.523 19.347 1.00 94.50 446 ILE A N 1
ATOM 3604 C CA . ILE A 1 446 ? 13.581 -10.708 20.720 1.00 94.50 446 ILE A CA 1
ATOM 3605 C C . ILE A 1 446 ? 13.504 -12.201 21.056 1.00 94.50 446 ILE A C 1
ATOM 3607 O O . ILE A 1 446 ? 14.113 -12.652 22.018 1.00 94.50 446 ILE A O 1
ATOM 3611 N N . ASN A 1 447 ? 12.828 -12.998 20.222 1.00 94.81 447 ASN A N 1
ATOM 3612 C CA . ASN A 1 447 ? 12.657 -14.433 20.477 1.00 94.81 447 ASN A CA 1
ATOM 3613 C C . ASN A 1 447 ? 13.964 -15.248 20.449 1.00 94.81 447 ASN A C 1
ATOM 3615 O O . ASN A 1 447 ? 13.992 -16.368 20.955 1.00 94.81 447 ASN A O 1
ATOM 3619 N N . LYS A 1 448 ? 15.032 -14.729 19.834 1.00 93.88 448 LYS A N 1
ATOM 3620 C CA . LYS A 1 448 ? 16.359 -15.364 19.812 1.00 93.88 448 LYS A CA 1
ATOM 3621 C C . LYS A 1 448 ? 17.255 -14.939 20.973 1.00 93.88 448 LYS A C 1
ATOM 3623 O O . LYS A 1 448 ? 18.302 -15.556 21.142 1.00 93.88 448 LYS A O 1
ATOM 3628 N N . ASN A 1 449 ? 16.880 -13.915 21.739 1.00 93.94 449 ASN A N 1
ATOM 3629 C CA . ASN A 1 449 ? 17.658 -13.423 22.869 1.00 93.94 449 ASN A CA 1
ATOM 3630 C C . ASN A 1 449 ? 16.930 -13.742 24.193 1.00 93.94 449 ASN A C 1
ATOM 3632 O O . ASN A 1 449 ? 15.994 -13.028 24.558 1.00 93.94 449 ASN A O 1
ATOM 3636 N N . PRO A 1 450 ? 17.344 -14.800 24.920 1.00 93.62 450 PRO A N 1
ATOM 3637 C CA . PRO A 1 450 ? 16.657 -15.245 26.132 1.00 93.62 450 PRO A CA 1
ATOM 3638 C C . PRO A 1 450 ? 16.615 -14.196 27.245 1.00 93.62 450 PRO A C 1
ATOM 3640 O O . PRO A 1 450 ? 15.630 -14.126 27.972 1.00 93.62 450 PRO A O 1
ATOM 3643 N N . GLU A 1 451 ? 17.657 -13.371 27.372 1.00 93.62 451 GLU A N 1
ATOM 3644 C CA . GLU A 1 451 ? 17.738 -12.346 28.417 1.00 93.62 451 GLU A CA 1
ATOM 3645 C C . GLU A 1 451 ? 16.707 -11.239 28.179 1.00 93.62 451 GLU A C 1
ATOM 3647 O O . GLU A 1 451 ? 15.953 -10.880 29.082 1.00 93.62 451 GLU A O 1
ATOM 3652 N N . ILE A 1 452 ? 16.618 -10.754 26.938 1.00 93.19 452 ILE A N 1
ATOM 3653 C CA . ILE A 1 452 ? 15.639 -9.732 26.545 1.00 93.19 452 ILE A CA 1
ATOM 3654 C C . ILE A 1 452 ? 14.220 -10.286 26.633 1.00 93.19 452 ILE A C 1
ATOM 3656 O O . ILE A 1 452 ? 13.321 -9.606 27.122 1.00 93.19 452 ILE A O 1
ATOM 3660 N N . LEU A 1 453 ? 14.005 -11.519 26.170 1.00 94.81 453 LEU A N 1
ATOM 3661 C CA . LEU A 1 453 ? 12.698 -12.163 26.246 1.00 94.81 453 LEU A CA 1
ATOM 3662 C C . LEU A 1 453 ? 12.240 -12.315 27.704 1.00 94.81 453 LEU A C 1
ATOM 3664 O O . LEU A 1 453 ? 11.094 -12.000 28.015 1.00 94.81 453 LEU A O 1
ATOM 3668 N N . ALA A 1 454 ? 13.135 -12.729 28.606 1.00 94.25 454 ALA A N 1
ATOM 3669 C CA . ALA A 1 454 ? 12.843 -12.830 30.032 1.00 94.25 454 ALA A CA 1
ATOM 3670 C C . ALA A 1 454 ? 12.521 -11.463 30.661 1.00 94.25 454 ALA A C 1
ATOM 3672 O O . ALA A 1 454 ? 11.577 -11.372 31.450 1.00 94.25 454 ALA A O 1
ATOM 3673 N N . ASP A 1 455 ? 13.256 -10.406 30.293 1.00 94.69 455 ASP A N 1
ATOM 3674 C CA . ASP A 1 455 ? 12.986 -9.030 30.732 1.00 94.69 455 ASP A CA 1
ATOM 3675 C C . ASP A 1 455 ? 11.601 -8.550 30.281 1.00 94.69 455 ASP A C 1
ATOM 3677 O O . ASP A 1 455 ? 10.794 -8.133 31.112 1.00 94.69 455 ASP A O 1
ATOM 3681 N N . ILE A 1 456 ? 11.289 -8.684 28.988 1.00 94.38 456 ILE A N 1
ATOM 3682 C CA . ILE A 1 456 ? 9.993 -8.300 28.409 1.00 94.38 456 ILE A CA 1
ATOM 3683 C C . ILE A 1 456 ? 8.856 -9.099 29.051 1.00 94.38 456 ILE A C 1
ATOM 3685 O O . ILE A 1 456 ? 7.834 -8.535 29.446 1.00 94.38 456 ILE A O 1
ATOM 3689 N N . ASN A 1 457 ? 9.022 -10.413 29.199 1.00 94.81 457 ASN A N 1
ATOM 3690 C CA . ASN A 1 457 ? 8.000 -11.263 29.801 1.00 94.81 457 ASN A CA 1
ATOM 3691 C C . ASN A 1 457 ? 7.714 -10.864 31.249 1.00 94.81 457 ASN A C 1
ATOM 3693 O O . ASN A 1 457 ? 6.550 -10.806 31.642 1.00 94.81 457 ASN A O 1
ATOM 3697 N N . LYS A 1 458 ? 8.750 -10.550 32.029 1.00 93.69 458 LYS A N 1
ATOM 3698 C CA . LYS A 1 458 ? 8.608 -10.157 33.432 1.00 93.69 458 LYS A CA 1
ATOM 3699 C C . LYS A 1 458 ? 8.030 -8.751 33.592 1.00 93.69 458 LYS A C 1
ATOM 3701 O O . LYS A 1 458 ? 7.139 -8.550 34.412 1.00 93.69 458 LYS A O 1
ATOM 3706 N N . ASN A 1 459 ? 8.567 -7.786 32.854 1.00 92.38 459 ASN A N 1
ATOM 3707 C CA . ASN A 1 459 ? 8.325 -6.370 33.120 1.00 92.38 459 ASN A CA 1
ATOM 3708 C C . ASN A 1 459 ? 7.164 -5.807 32.296 1.00 92.38 459 ASN A C 1
ATOM 3710 O O . ASN A 1 459 ? 6.429 -4.964 32.804 1.00 92.38 459 ASN A O 1
ATOM 3714 N N . ASP A 1 460 ? 6.940 -6.324 31.085 1.00 92.25 460 ASP A N 1
ATOM 3715 C CA . ASP A 1 460 ? 5.903 -5.811 30.188 1.00 92.25 460 ASP A CA 1
ATOM 3716 C C . ASP A 1 460 ? 4.688 -6.749 30.161 1.00 92.25 460 ASP A C 1
ATOM 3718 O O . ASP A 1 460 ? 3.560 -6.333 30.416 1.00 92.25 460 ASP A O 1
ATOM 3722 N N . LEU A 1 461 ? 4.893 -8.038 29.869 1.00 91.75 461 LEU A N 1
ATOM 3723 C CA . LEU A 1 461 ? 3.784 -8.940 29.516 1.00 91.75 461 LEU A CA 1
ATOM 3724 C C . LEU A 1 461 ? 3.177 -9.712 30.693 1.00 91.75 461 LEU A C 1
ATOM 3726 O O . LEU A 1 461 ? 2.062 -10.234 30.565 1.00 91.75 461 LEU A O 1
ATOM 3730 N N . GLN A 1 462 ? 3.886 -9.778 31.823 1.00 91.44 462 GLN A N 1
ATOM 3731 C CA . GLN A 1 462 ? 3.545 -10.613 32.981 1.00 91.44 462 GLN A CA 1
ATOM 3732 C C . GLN A 1 462 ? 3.393 -12.100 32.600 1.00 91.44 462 GLN A C 1
ATOM 3734 O O . GLN A 1 462 ? 2.439 -12.774 32.992 1.00 91.44 462 GLN A O 1
ATOM 3739 N N . LYS A 1 463 ? 4.330 -12.599 31.786 1.00 91.69 463 LYS A N 1
ATOM 3740 C CA . LYS A 1 463 ? 4.416 -13.983 31.292 1.00 91.69 463 LYS A CA 1
ATOM 3741 C C . LYS A 1 463 ? 5.562 -14.744 31.959 1.00 91.69 463 LYS A C 1
ATOM 3743 O O . LYS A 1 463 ? 6.441 -14.157 32.592 1.00 91.69 463 LYS A O 1
ATOM 3748 N N . LYS A 1 464 ? 5.580 -16.073 31.805 1.00 90.56 464 LYS A N 1
ATOM 3749 C CA . LYS A 1 464 ? 6.725 -16.893 32.240 1.00 90.56 464 LYS A CA 1
ATOM 3750 C C . LYS A 1 464 ? 7.956 -16.543 31.403 1.00 90.56 464 LYS A C 1
ATOM 3752 O O . LYS A 1 464 ? 7.840 -16.322 30.206 1.00 90.56 464 LYS A O 1
ATOM 3757 N N . HIS A 1 465 ? 9.136 -16.552 32.020 1.00 86.75 465 HIS A N 1
ATOM 3758 C CA . HIS A 1 465 ? 10.370 -16.094 31.371 1.00 86.75 465 HIS A CA 1
ATOM 3759 C C . HIS A 1 465 ? 10.729 -16.849 30.073 1.00 86.75 465 HIS A C 1
ATOM 3761 O O . HIS A 1 465 ? 11.235 -16.231 29.145 1.00 86.75 465 HIS A O 1
ATOM 3767 N N . GLU A 1 466 ? 10.408 -18.144 29.978 1.00 88.19 466 GLU A N 1
ATOM 3768 C CA . GLU A 1 466 ? 10.694 -19.003 28.811 1.00 88.19 466 GLU A CA 1
ATOM 3769 C C . GLU A 1 466 ? 9.638 -18.916 27.696 1.00 88.19 466 GLU A C 1
ATOM 3771 O O . GLU A 1 466 ? 9.805 -19.508 26.627 1.00 88.19 466 GLU A O 1
ATOM 3776 N N . GLU A 1 467 ? 8.515 -18.234 27.937 1.00 92.81 467 GLU A N 1
ATOM 3777 C CA . GLU A 1 467 ? 7.426 -18.170 26.967 1.00 92.81 467 GLU A CA 1
ATOM 3778 C C . GLU A 1 467 ? 7.853 -17.340 25.753 1.00 92.81 467 GLU A C 1
ATOM 3780 O O . GLU A 1 467 ? 8.292 -16.198 25.888 1.00 92.81 467 GLU A O 1
ATOM 3785 N N . LYS A 1 468 ? 7.722 -17.905 24.548 1.00 93.81 468 LYS A N 1
ATOM 3786 C CA . LYS A 1 468 ? 8.013 -17.164 23.317 1.00 93.81 468 LYS A CA 1
ATOM 3787 C C . LYS A 1 468 ? 7.066 -15.979 23.177 1.00 93.81 468 LYS A C 1
ATOM 3789 O O . LYS A 1 468 ? 5.865 -16.101 23.412 1.00 93.81 468 LYS A O 1
ATOM 3794 N N . LEU A 1 469 ? 7.605 -14.866 22.694 1.00 93.94 469 LEU A N 1
ATOM 3795 C CA . LEU A 1 469 ? 6.816 -13.713 22.301 1.00 93.94 469 LEU A CA 1
ATOM 3796 C C . LEU A 1 469 ? 5.880 -14.131 21.161 1.00 93.94 469 LEU A C 1
ATOM 3798 O O . LEU A 1 469 ? 6.343 -14.663 20.146 1.00 93.94 469 LEU A O 1
ATOM 3802 N N . ALA A 1 470 ? 4.582 -13.872 21.306 1.00 94.25 470 ALA A N 1
ATOM 3803 C CA . ALA A 1 470 ? 3.627 -13.957 20.210 1.00 94.25 470 ALA A CA 1
ATOM 3804 C C . ALA A 1 470 ? 3.614 -12.627 19.450 1.00 94.25 470 ALA A C 1
ATOM 3806 O O . ALA A 1 470 ? 3.817 -11.564 20.030 1.00 94.25 470 ALA A O 1
ATOM 3807 N N . TYR A 1 471 ? 3.352 -12.638 18.141 1.00 94.38 471 TYR A N 1
ATOM 3808 C CA . TYR A 1 471 ? 3.379 -11.385 17.374 1.00 94.38 471 TYR A CA 1
ATOM 3809 C C . TYR A 1 471 ? 2.306 -10.379 17.838 1.00 94.38 471 TYR A C 1
ATOM 3811 O O . TYR A 1 471 ? 2.516 -9.172 17.765 1.00 94.38 471 TYR A O 1
ATOM 3819 N N . SER A 1 472 ? 1.185 -10.851 18.396 1.00 91.69 472 SER A N 1
ATOM 3820 C CA . SER A 1 472 ? 0.179 -9.995 19.044 1.00 91.69 472 SER A CA 1
ATOM 3821 C C . SER A 1 472 ? 0.727 -9.189 20.224 1.0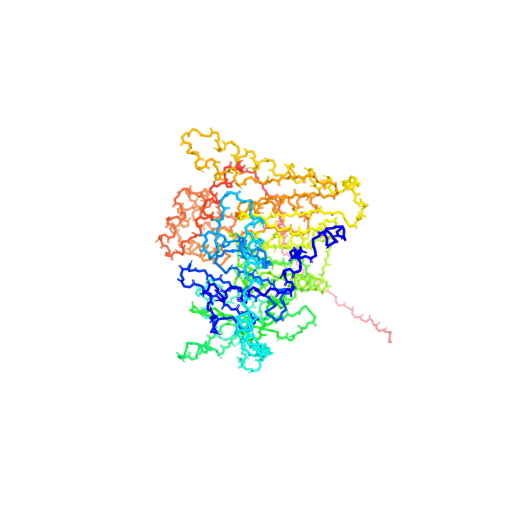0 91.69 472 SER A C 1
ATOM 3823 O O . SER A 1 472 ? 0.220 -8.106 20.501 1.00 91.69 472 SER A O 1
ATOM 3825 N N . ASP A 1 473 ? 1.767 -9.687 20.896 1.00 93.94 473 ASP A N 1
ATOM 3826 C CA . ASP A 1 473 ? 2.391 -9.004 22.028 1.00 93.94 473 ASP A CA 1
ATOM 3827 C C . ASP A 1 473 ? 3.250 -7.819 21.568 1.00 93.94 473 ASP A C 1
ATOM 3829 O O . ASP A 1 473 ? 3.440 -6.865 22.321 1.00 93.94 473 ASP A O 1
ATOM 3833 N N . LEU A 1 474 ? 3.762 -7.857 20.329 1.00 93.31 474 LEU A N 1
ATOM 3834 C CA . LEU A 1 474 ? 4.780 -6.919 19.858 1.00 93.31 474 LEU A CA 1
ATOM 3835 C C . LEU A 1 474 ? 4.314 -5.468 19.979 1.00 93.31 474 LEU A C 1
ATOM 3837 O O . LEU A 1 474 ? 5.065 -4.638 20.481 1.00 93.31 474 LEU A O 1
ATOM 3841 N N . LYS A 1 475 ? 3.064 -5.181 19.588 1.00 90.50 475 LYS A N 1
ATOM 3842 C CA . LYS A 1 475 ? 2.474 -3.838 19.682 1.00 90.50 475 LYS A CA 1
ATOM 3843 C C . LYS A 1 475 ? 2.512 -3.300 21.109 1.00 90.50 475 LYS A C 1
ATOM 3845 O O . LYS A 1 475 ? 2.914 -2.161 21.326 1.00 90.50 475 LYS A O 1
ATOM 3850 N N . PHE A 1 476 ? 2.124 -4.130 22.074 1.00 90.81 476 PHE A N 1
ATOM 3851 C CA . PHE A 1 476 ? 2.125 -3.751 23.479 1.00 90.81 476 PHE A CA 1
ATOM 3852 C C . PHE A 1 476 ? 3.548 -3.475 23.976 1.00 90.81 476 PHE A C 1
ATOM 3854 O O . PHE A 1 476 ? 3.775 -2.444 24.609 1.00 90.81 476 PHE A O 1
ATOM 3861 N N . VAL A 1 477 ? 4.503 -4.345 23.632 1.00 91.81 477 VAL A N 1
ATOM 3862 C CA . VAL A 1 477 ? 5.918 -4.203 24.011 1.00 91.81 477 VAL A CA 1
ATOM 3863 C C . VAL A 1 477 ? 6.503 -2.900 23.476 1.00 91.81 477 VAL A C 1
ATOM 3865 O O . VAL A 1 477 ? 7.005 -2.092 24.250 1.00 91.81 477 VAL A O 1
ATOM 3868 N N . VAL A 1 478 ? 6.406 -2.642 22.169 1.00 89.06 478 VAL A N 1
ATOM 3869 C CA . VAL A 1 478 ? 7.021 -1.439 21.578 1.00 89.06 478 VAL A CA 1
ATOM 3870 C C . VAL A 1 478 ? 6.361 -0.141 22.045 1.00 89.06 478 VAL A C 1
ATOM 3872 O O . VAL A 1 478 ? 6.972 0.919 21.969 1.00 89.06 478 VAL A O 1
ATOM 3875 N N . SER A 1 479 ? 5.122 -0.221 22.534 1.00 85.69 479 SER A N 1
ATOM 3876 C CA . SER A 1 479 ? 4.393 0.928 23.064 1.00 85.69 479 SER A CA 1
ATOM 3877 C C . SER A 1 479 ? 4.751 1.278 24.513 1.00 85.69 479 SER A C 1
ATOM 3879 O O . SER A 1 479 ? 4.343 2.337 24.994 1.00 85.69 479 SER A O 1
ATOM 3881 N N . GLN A 1 480 ? 5.516 0.423 25.208 1.00 87.19 480 GLN A N 1
ATOM 3882 C CA . GLN A 1 480 ? 5.995 0.728 26.555 1.00 87.19 480 GLN A CA 1
ATOM 3883 C C . GLN A 1 480 ? 6.980 1.912 26.530 1.00 87.19 480 GLN A C 1
ATOM 3885 O O . GLN A 1 480 ? 7.791 2.019 25.603 1.00 87.19 480 GLN A O 1
ATOM 3890 N N . PRO A 1 481 ? 6.952 2.806 27.538 1.00 85.19 481 PRO A N 1
ATOM 3891 C CA . PRO A 1 481 ? 7.822 3.980 27.575 1.00 85.19 481 PRO A CA 1
ATOM 3892 C C . PRO A 1 481 ? 9.312 3.630 27.426 1.00 85.19 481 PRO A C 1
ATOM 3894 O O . PRO A 1 481 ? 9.865 2.890 28.233 1.00 85.19 481 PRO A O 1
ATOM 3897 N N . GLY A 1 482 ? 9.970 4.175 26.397 1.00 83.81 482 GLY A N 1
ATOM 3898 C CA . GLY A 1 482 ? 11.406 3.988 26.146 1.00 83.81 482 GLY A CA 1
ATOM 3899 C C . GLY A 1 482 ? 11.805 2.610 25.600 1.00 83.81 482 GLY A C 1
ATOM 3900 O O . GLY A 1 482 ? 12.989 2.379 25.335 1.00 83.81 482 GLY A O 1
ATOM 3901 N N . ARG A 1 483 ? 10.855 1.675 25.448 1.00 88.19 483 ARG A N 1
ATOM 3902 C CA . ARG A 1 483 ? 11.153 0.278 25.108 1.00 88.19 483 ARG A CA 1
ATOM 3903 C C . ARG A 1 483 ? 11.602 0.127 23.665 1.00 88.19 483 ARG A C 1
ATOM 3905 O O . ARG A 1 483 ? 12.565 -0.591 23.398 1.00 88.19 483 ARG A O 1
ATOM 3912 N N . TYR A 1 484 ? 10.939 0.803 22.731 1.00 85.62 484 TYR A N 1
ATOM 3913 C CA . TYR A 1 484 ? 11.362 0.751 21.339 1.00 85.62 484 TYR A CA 1
ATOM 3914 C C . TYR A 1 484 ? 12.743 1.391 21.160 1.00 85.62 484 TYR A C 1
ATOM 3916 O O . TYR A 1 484 ? 13.600 0.796 20.520 1.00 85.62 484 TYR A O 1
ATOM 3924 N N . GLU A 1 485 ? 13.004 2.540 21.785 1.00 85.12 485 GLU A N 1
ATOM 3925 C CA . GLU A 1 485 ? 14.298 3.226 21.734 1.00 85.12 485 GLU A CA 1
ATOM 3926 C C . GLU A 1 485 ? 15.429 2.345 22.305 1.00 85.12 485 GLU A C 1
ATOM 3928 O O . GLU A 1 485 ? 16.528 2.283 21.746 1.00 85.12 485 GLU A O 1
ATOM 3933 N N . GLN A 1 486 ? 15.147 1.599 23.380 1.00 87.75 486 GLN A N 1
ATOM 3934 C CA . GLN A 1 486 ? 16.061 0.599 23.935 1.00 87.75 486 GLN A CA 1
ATOM 3935 C C . GLN A 1 486 ? 16.357 -0.527 22.932 1.00 87.75 486 GLN A C 1
ATOM 3937 O O . GLN A 1 486 ? 17.525 -0.827 22.677 1.00 87.75 486 GLN A O 1
ATOM 3942 N N . LEU A 1 487 ? 15.316 -1.148 22.365 1.00 87.44 487 LEU A N 1
ATOM 3943 C CA . LEU A 1 487 ? 15.446 -2.249 21.401 1.00 87.44 487 LEU A CA 1
ATOM 3944 C C . LEU A 1 487 ? 16.162 -1.796 20.127 1.00 87.44 487 LEU A C 1
ATOM 3946 O O . LEU A 1 487 ? 17.007 -2.512 19.595 1.00 87.44 487 LEU A O 1
ATOM 3950 N N . GLN A 1 488 ? 15.869 -0.581 19.675 1.00 83.56 488 GLN A N 1
ATOM 3951 C CA . GLN A 1 488 ? 16.486 0.027 18.513 1.00 83.56 488 GLN A CA 1
ATOM 3952 C C . GLN A 1 488 ? 17.993 0.206 18.710 1.00 83.56 488 GLN A C 1
ATOM 3954 O O . GLN A 1 488 ? 18.775 -0.230 17.867 1.00 83.56 488 GLN A O 1
ATOM 3959 N N . LYS A 1 489 ? 18.407 0.773 19.852 1.00 85.62 489 LYS A N 1
ATOM 3960 C CA . LYS A 1 489 ? 19.824 0.942 20.202 1.00 85.62 489 LYS A CA 1
ATOM 3961 C C . LYS A 1 489 ? 20.550 -0.396 20.340 1.00 85.62 489 LYS A C 1
ATOM 3963 O O . LYS A 1 489 ? 21.724 -0.497 20.004 1.00 85.62 489 LYS A O 1
ATOM 3968 N N . MET A 1 490 ? 19.866 -1.408 20.864 1.00 85.06 490 MET A N 1
ATOM 3969 C CA . MET A 1 490 ? 20.449 -2.722 21.126 1.00 85.06 490 MET A CA 1
ATOM 3970 C C . MET A 1 490 ? 20.678 -3.542 19.853 1.00 85.06 490 MET A C 1
ATOM 3972 O O . MET A 1 490 ? 21.642 -4.300 19.780 1.00 85.06 490 MET A O 1
ATOM 3976 N N . PHE A 1 491 ? 19.797 -3.397 18.865 1.00 83.62 491 PHE A N 1
ATOM 3977 C CA . PHE A 1 491 ? 19.801 -4.216 17.654 1.00 83.62 491 PHE A CA 1
ATOM 3978 C C . PHE A 1 491 ? 20.177 -3.459 16.378 1.00 83.62 491 PHE A C 1
ATOM 3980 O O . PHE A 1 491 ? 20.061 -4.032 15.297 1.00 83.62 491 PHE A O 1
ATOM 3987 N N . ASP A 1 492 ? 20.613 -2.202 16.500 1.00 75.44 492 ASP A N 1
ATOM 3988 C CA . ASP A 1 492 ? 20.939 -1.329 15.364 1.00 75.44 492 ASP A CA 1
ATOM 3989 C C . ASP A 1 492 ? 19.800 -1.287 14.327 1.00 75.44 492 ASP A C 1
ATOM 3991 O O . ASP A 1 492 ? 19.985 -1.444 13.119 1.00 75.44 492 ASP A O 1
ATOM 3995 N N . LEU A 1 493 ? 18.564 -1.168 14.824 1.00 69.56 493 LEU A N 1
ATOM 3996 C CA . LEU A 1 493 ? 17.385 -1.104 13.960 1.00 69.56 493 LEU A CA 1
ATOM 3997 C C . LEU A 1 493 ? 17.310 0.276 13.301 1.00 69.56 493 LEU A C 1
ATOM 3999 O O . LEU A 1 493 ? 17.714 1.288 13.887 1.00 69.56 493 LEU A O 1
ATOM 4003 N N . SER A 1 494 ? 16.724 0.325 12.102 1.00 58.94 494 SER A N 1
ATOM 4004 C CA . SER A 1 494 ? 16.316 1.582 11.470 1.00 58.94 494 SER A CA 1
ATOM 4005 C C . SER A 1 494 ? 15.537 2.436 12.473 1.00 58.94 494 SER A C 1
ATOM 4007 O O . SER A 1 494 ? 14.769 1.915 13.283 1.00 58.94 494 SER A O 1
ATOM 4009 N N . ASN A 1 495 ? 15.729 3.759 12.429 1.00 53.50 495 ASN A N 1
ATOM 4010 C CA . ASN A 1 495 ? 14.798 4.668 13.096 1.00 53.50 495 ASN A CA 1
ATOM 4011 C C . ASN A 1 495 ? 13.408 4.369 12.526 1.00 53.50 495 ASN A C 1
ATOM 4013 O O . ASN A 1 495 ? 13.183 4.654 11.348 1.00 53.50 495 ASN A O 1
ATOM 4017 N N . ALA A 1 496 ? 12.496 3.792 13.321 1.00 50.19 496 ALA A N 1
ATOM 4018 C CA . ALA A 1 496 ? 11.084 3.779 12.950 1.00 50.19 496 ALA A CA 1
ATOM 4019 C C . ALA A 1 496 ? 10.671 5.204 12.579 1.00 50.19 496 ALA A C 1
ATOM 4021 O O . ALA A 1 496 ? 11.174 6.177 13.157 1.00 50.19 496 ALA A O 1
ATOM 4022 N N . ASN A 1 497 ? 9.744 5.329 11.629 1.00 50.44 497 ASN A N 1
ATOM 4023 C CA . ASN A 1 497 ? 9.140 6.616 11.327 1.00 50.44 497 ASN A CA 1
ATOM 4024 C C . ASN A 1 497 ? 8.658 7.249 12.650 1.00 50.44 497 ASN A C 1
ATOM 4026 O O . ASN A 1 497 ? 7.975 6.593 13.443 1.00 50.44 497 ASN A O 1
ATOM 4030 N N . GLN A 1 498 ? 9.049 8.502 12.913 1.00 49.81 498 GLN A N 1
ATOM 4031 C CA . GLN A 1 498 ? 8.630 9.241 14.112 1.00 49.81 498 GLN A CA 1
ATOM 4032 C C . GLN A 1 498 ? 7.100 9.216 14.258 1.00 49.81 498 GLN A C 1
ATOM 4034 O O . GLN A 1 498 ? 6.588 9.096 15.370 1.00 49.81 498 GLN A O 1
ATOM 4039 N N . GLU A 1 499 ? 6.377 9.202 13.131 1.00 50.22 499 GLU A N 1
ATOM 4040 C CA . GLU A 1 499 ? 4.925 9.031 13.096 1.00 50.22 499 GLU A CA 1
ATOM 4041 C C . GLU A 1 499 ? 4.482 7.688 13.717 1.00 50.22 499 GLU A C 1
ATOM 4043 O O . GLU A 1 499 ? 3.600 7.696 14.571 1.00 50.22 499 GLU A O 1
ATOM 4048 N N . SER A 1 500 ? 5.110 6.547 13.387 1.00 47.75 500 SER A N 1
ATOM 4049 C CA . SER A 1 500 ? 4.775 5.203 13.916 1.00 47.75 500 SER A CA 1
ATOM 4050 C C . SER A 1 500 ? 4.878 5.121 15.442 1.00 47.75 500 SER A C 1
ATOM 4052 O O . SER A 1 500 ? 4.007 4.539 16.093 1.00 47.75 500 SER A O 1
ATOM 4054 N N . GLN A 1 501 ? 5.885 5.761 16.044 1.00 50.84 501 GLN A N 1
ATOM 4055 C CA . GLN A 1 501 ? 6.005 5.815 17.505 1.00 50.84 501 GLN A CA 1
ATOM 4056 C C . GLN A 1 501 ? 4.945 6.705 18.161 1.00 50.84 501 GLN A C 1
ATOM 4058 O O . GLN A 1 501 ? 4.410 6.357 19.217 1.00 50.84 501 GLN A O 1
ATOM 4063 N N . GLU A 1 502 ? 4.625 7.851 17.556 1.00 55.47 502 GLU A N 1
ATOM 4064 C CA . GLU A 1 502 ? 3.541 8.708 18.038 1.00 55.47 502 GLU A CA 1
ATOM 4065 C C . GLU A 1 502 ? 2.179 8.009 17.932 1.00 55.47 502 GLU A C 1
ATOM 4067 O O . GLU A 1 502 ? 1.318 8.215 18.790 1.00 55.47 502 GLU A O 1
ATOM 4072 N N . ILE A 1 503 ? 1.989 7.154 16.917 1.00 52.12 503 ILE A N 1
ATOM 4073 C CA . ILE A 1 503 ? 0.767 6.365 16.707 1.00 52.12 503 ILE A CA 1
ATOM 4074 C C . ILE A 1 503 ? 0.555 5.372 17.837 1.00 52.12 503 ILE A C 1
ATOM 4076 O O . ILE A 1 503 ? -0.505 5.376 18.466 1.00 52.12 503 ILE A O 1
ATOM 4080 N N . LEU A 1 504 ? 1.581 4.581 18.143 1.00 50.44 504 LEU A N 1
ATOM 4081 C CA . LEU A 1 504 ? 1.546 3.600 19.226 1.00 50.44 504 LEU A CA 1
ATOM 4082 C C . LEU A 1 504 ? 1.240 4.258 20.582 1.00 50.44 504 LEU A C 1
ATOM 4084 O O . LEU A 1 504 ? 0.465 3.721 21.371 1.00 50.44 504 LEU A O 1
ATOM 4088 N N . LYS A 1 505 ? 1.788 5.457 20.826 1.00 54.66 505 LYS A N 1
ATOM 4089 C CA . LYS A 1 505 ? 1.538 6.239 22.048 1.00 54.66 505 LYS A CA 1
ATOM 4090 C C . LYS A 1 505 ? 0.112 6.813 22.095 1.00 54.66 505 LYS A C 1
ATOM 4092 O O . LYS A 1 505 ? -0.505 6.814 23.158 1.00 54.66 505 LYS A O 1
ATOM 4097 N N . LYS A 1 506 ? -0.438 7.285 20.967 1.00 53.88 506 LYS A N 1
ATOM 4098 C CA . LYS A 1 506 ? -1.794 7.869 20.897 1.00 53.88 506 LYS A CA 1
ATOM 4099 C C . LYS A 1 506 ? -2.906 6.819 20.933 1.00 53.88 506 LYS A C 1
ATOM 4101 O O . LYS A 1 506 ? -3.905 7.054 21.604 1.00 53.88 506 LYS A O 1
ATOM 4106 N N . GLU A 1 507 ? -2.754 5.670 20.272 1.00 50.12 507 GLU A N 1
ATOM 4107 C CA . GLU A 1 507 ? -3.781 4.613 20.286 1.00 50.12 507 GLU A CA 1
ATOM 4108 C C . GLU A 1 507 ? -3.996 4.025 21.687 1.00 50.12 507 GLU A C 1
ATOM 4110 O O . GLU A 1 507 ? -5.142 3.836 22.092 1.00 50.12 507 GLU A O 1
ATOM 4115 N N . ASN A 1 508 ? -2.926 3.854 22.471 1.00 47.25 508 ASN A N 1
ATOM 4116 C CA . ASN A 1 508 ? -3.011 3.419 23.869 1.00 47.25 508 ASN A CA 1
ATOM 4117 C C . ASN A 1 508 ? -3.775 4.400 24.778 1.00 47.25 508 ASN A C 1
ATOM 4119 O O . ASN A 1 508 ? -4.332 3.983 25.787 1.00 47.25 508 ASN A O 1
ATOM 4123 N N . ASN A 1 509 ? -3.828 5.689 24.423 1.00 42.88 509 ASN A N 1
ATOM 4124 C CA . ASN A 1 509 ? -4.591 6.694 25.170 1.00 42.88 509 ASN A CA 1
ATOM 4125 C C . ASN A 1 509 ? -6.075 6.745 24.760 1.00 42.88 509 ASN A C 1
ATOM 4127 O O . ASN A 1 509 ? -6.900 7.218 25.536 1.00 42.88 509 ASN A O 1
ATOM 4131 N N . VAL A 1 510 ? -6.424 6.273 23.556 1.00 41.22 510 VAL A N 1
ATOM 4132 C CA . VAL A 1 510 ? -7.812 6.237 23.047 1.00 41.22 510 VAL A CA 1
ATOM 4133 C C . VAL A 1 510 ? -8.531 4.970 23.497 1.00 41.22 510 VAL A C 1
ATOM 4135 O O . VAL A 1 510 ? -9.724 4.995 23.794 1.00 41.22 510 VAL A O 1
ATOM 4138 N N . SER A 1 511 ? -7.809 3.857 23.581 1.00 36.19 511 SER A N 1
ATOM 4139 C CA . SER A 1 511 ? -8.326 2.606 24.109 1.00 36.19 511 SER A CA 1
ATOM 4140 C C . SER A 1 511 ? -7.809 2.423 25.531 1.00 36.19 511 SER A C 1
ATOM 4142 O O . SER A 1 511 ? -6.701 1.930 25.725 1.00 36.19 511 SER A O 1
ATOM 4144 N N . GLY A 1 512 ? -8.601 2.799 26.535 1.00 32.91 512 GLY A N 1
ATOM 4145 C CA . GLY A 1 512 ? -8.394 2.324 27.903 1.00 32.91 512 GLY A CA 1
ATOM 4146 C C . GLY A 1 512 ? -8.546 0.802 27.950 1.00 32.91 512 GLY A C 1
ATOM 4147 O O . GLY A 1 512 ? -9.586 0.296 28.357 1.00 32.91 512 GLY A O 1
ATOM 4148 N N . ILE A 1 513 ? -7.543 0.061 27.477 1.00 33.25 513 ILE A N 1
ATOM 4149 C CA . ILE A 1 513 ? -7.539 -1.399 27.474 1.00 33.25 513 ILE A CA 1
ATOM 4150 C C . ILE A 1 513 ? -7.084 -1.832 28.863 1.00 33.25 513 ILE A C 1
ATOM 4152 O O . ILE A 1 513 ? -5.906 -2.082 29.115 1.00 33.25 513 ILE A O 1
ATOM 4156 N N . SER A 1 514 ? -8.047 -1.965 29.773 1.00 32.12 514 SER A N 1
ATOM 4157 C CA . SER A 1 514 ? -8.006 -3.146 30.625 1.00 32.12 514 SER A CA 1
ATOM 4158 C C . SER A 1 514 ? -8.240 -4.352 29.709 1.00 32.12 514 SER A C 1
ATOM 4160 O O . SER A 1 514 ? -9.021 -4.277 28.759 1.00 32.12 514 SER A O 1
ATOM 4162 N N . ARG A 1 515 ? -7.496 -5.443 29.923 1.00 31.08 515 ARG A N 1
ATOM 4163 C CA . ARG A 1 515 ? -7.654 -6.682 29.148 1.00 31.08 515 ARG A CA 1
ATOM 4164 C C . ARG A 1 515 ? -9.134 -7.101 29.156 1.00 31.08 515 ARG A C 1
ATOM 4166 O O . ARG A 1 515 ? -9.599 -7.629 30.162 1.00 31.08 515 ARG A O 1
ATOM 4173 N N . SER A 1 516 ? -9.847 -6.934 28.042 1.00 25.16 516 SER A N 1
ATOM 4174 C CA . SER A 1 516 ? -11.000 -7.777 27.732 1.00 25.16 516 SER A CA 1
ATOM 4175 C C . SER A 1 516 ? -10.481 -9.014 26.995 1.00 25.16 516 SER A C 1
ATOM 4177 O O . SER A 1 516 ? -9.689 -8.879 26.058 1.00 25.16 516 SER A O 1
ATOM 4179 N N . PRO A 1 517 ? -10.852 -10.230 27.419 1.00 26.88 517 PRO A N 1
ATOM 4180 C CA . PRO A 1 517 ? -10.428 -11.441 26.744 1.00 26.88 517 PRO A CA 1
ATOM 4181 C C . PRO A 1 517 ? -11.211 -11.574 25.436 1.00 26.88 517 PRO A C 1
ATOM 4183 O O . PRO A 1 517 ? -12.310 -12.119 25.419 1.00 26.88 517 PRO A O 1
ATOM 4186 N N . ASP A 1 518 ? -10.624 -11.135 24.325 1.00 24.69 518 ASP A N 1
ATOM 4187 C CA . ASP A 1 518 ? -10.998 -11.643 23.002 1.00 24.69 518 ASP A CA 1
ATOM 4188 C C . ASP A 1 518 ? -10.450 -13.070 22.852 1.00 24.69 518 ASP A C 1
ATOM 4190 O O . ASP A 1 518 ? -9.539 -13.368 22.081 1.00 24.69 518 ASP A O 1
ATOM 4194 N N . THR A 1 519 ? -11.008 -13.983 23.645 1.00 26.92 519 THR A N 1
ATOM 4195 C CA . THR A 1 519 ? -11.020 -15.412 23.355 1.00 26.92 519 THR A CA 1
ATOM 4196 C C . THR A 1 519 ? -12.249 -15.697 22.505 1.00 26.92 519 THR A C 1
ATOM 4198 O O . THR A 1 519 ? -13.303 -16.047 23.028 1.00 26.92 519 THR A O 1
ATOM 4201 N N . VAL A 1 520 ? -12.112 -15.599 21.184 1.00 26.89 520 VAL A N 1
ATOM 4202 C CA . VAL A 1 520 ? -12.884 -16.478 20.299 1.00 26.89 520 VAL A CA 1
ATOM 4203 C C . VAL A 1 520 ? -11.983 -17.671 20.027 1.00 26.89 520 VAL A C 1
ATOM 4205 O O . VAL A 1 520 ? -11.067 -17.622 19.207 1.00 26.89 520 VAL A O 1
ATOM 4208 N N . GLY A 1 521 ? -12.184 -18.708 20.838 1.00 25.25 521 GLY A N 1
ATOM 4209 C CA . GLY A 1 521 ? -11.435 -19.949 20.782 1.00 25.25 521 GLY A CA 1
ATOM 4210 C C . GLY A 1 521 ? -11.649 -20.670 19.457 1.00 25.25 521 GLY A C 1
ATOM 4211 O O . GLY A 1 521 ? -12.767 -21.034 19.106 1.00 25.25 521 GLY A O 1
ATOM 4212 N N . LEU A 1 522 ? -10.550 -20.944 18.760 1.00 25.97 522 LEU A N 1
ATOM 4213 C CA . LEU A 1 522 ? -10.443 -22.165 17.976 1.00 25.97 522 LEU A CA 1
ATOM 4214 C C . LEU A 1 522 ? -10.256 -23.294 18.992 1.00 25.97 522 LEU A C 1
ATOM 4216 O O . LEU A 1 522 ? -9.191 -23.426 19.596 1.00 25.97 522 LEU A O 1
ATOM 4220 N N . ALA A 1 523 ? -11.331 -24.035 19.254 1.00 25.06 523 ALA A N 1
ATOM 4221 C CA . ALA A 1 523 ? -11.277 -25.233 20.073 1.00 25.06 523 ALA A CA 1
ATOM 4222 C C . ALA A 1 523 ? -10.317 -26.233 19.417 1.00 25.06 523 ALA A C 1
ATOM 4224 O O . ALA A 1 523 ? -10.516 -26.663 18.282 1.00 25.06 523 ALA A O 1
ATOM 4225 N N . ALA A 1 524 ? -9.252 -26.567 20.139 1.00 26.78 524 ALA A N 1
ATOM 4226 C CA . ALA A 1 524 ? -8.416 -27.709 19.839 1.00 26.78 524 ALA A CA 1
ATOM 4227 C C . ALA A 1 524 ? -9.198 -28.975 20.213 1.00 26.78 524 ALA A C 1
ATOM 4229 O O . ALA A 1 524 ? -9.369 -29.271 21.397 1.00 26.78 524 ALA A O 1
ATOM 4230 N N . ASP A 1 525 ? -9.663 -29.718 19.211 1.00 24.48 525 ASP A N 1
ATOM 4231 C CA . ASP A 1 525 ? -10.113 -31.095 19.397 1.00 24.48 525 ASP A CA 1
ATOM 4232 C C . ASP A 1 525 ? -8.902 -31.966 19.749 1.00 24.48 525 ASP A C 1
ATOM 4234 O O . ASP A 1 525 ? -8.185 -32.477 18.893 1.00 24.48 525 ASP A O 1
ATOM 4238 N N . ASN A 1 526 ? -8.673 -32.124 21.049 1.00 24.59 526 ASN A N 1
ATOM 4239 C CA . ASN A 1 526 ? -7.894 -33.216 21.611 1.00 24.59 526 ASN A CA 1
ATOM 4240 C C . ASN A 1 526 ? -8.857 -34.105 22.404 1.00 24.59 526 ASN A C 1
ATOM 4242 O O . ASN A 1 526 ? -8.985 -33.977 23.622 1.00 24.59 526 ASN A O 1
ATOM 4246 N N . GLN A 1 527 ? -9.540 -35.019 21.710 1.00 26.45 527 GLN A N 1
ATOM 4247 C CA . GLN A 1 527 ? -10.093 -36.203 22.355 1.00 26.45 527 GLN A CA 1
ATOM 4248 C C . GLN A 1 527 ? -9.171 -37.398 22.132 1.00 26.45 527 GLN A C 1
ATOM 4250 O O . GLN A 1 527 ? -8.884 -37.841 21.025 1.00 26.45 527 GLN A O 1
ATOM 4255 N N . SER A 1 528 ? -8.713 -37.895 23.273 1.00 25.78 528 SER A N 1
ATOM 4256 C CA . SER A 1 528 ? -8.016 -39.143 23.515 1.00 25.78 528 SER A CA 1
ATOM 4257 C C . SER A 1 528 ? -8.622 -40.344 22.783 1.00 25.78 528 SER A C 1
ATOM 4259 O O . SER A 1 528 ? -9.785 -40.677 23.003 1.00 25.78 528 SER A O 1
ATOM 4261 N N . SER A 1 529 ? -7.792 -41.108 22.076 1.00 24.81 529 SER A N 1
ATOM 4262 C CA . SER A 1 529 ? -8.059 -42.520 21.793 1.00 24.81 529 SER A CA 1
ATOM 4263 C C . SER A 1 529 ? -6.961 -43.383 22.418 1.00 24.81 529 SER A C 1
ATOM 4265 O O . SER A 1 529 ? -5.821 -43.398 21.952 1.00 24.81 529 SER A O 1
ATOM 4267 N N . LYS A 1 530 ? -7.307 -44.098 23.494 1.00 27.70 530 LYS A N 1
ATOM 4268 C CA . LYS A 1 530 ? -6.555 -45.267 23.980 1.00 27.70 530 LYS A CA 1
ATOM 4269 C C . LYS A 1 530 ? -6.835 -46.488 23.076 1.00 27.70 530 LYS A C 1
ATOM 4271 O O . LYS A 1 530 ? -7.846 -46.496 22.377 1.00 27.70 530 LYS A O 1
ATOM 4276 N N . PRO A 1 531 ? -5.951 -47.505 23.071 1.00 33.28 531 PRO A N 1
ATOM 4277 C CA . PRO A 1 531 ? -5.868 -48.516 22.018 1.00 33.28 531 PRO A CA 1
ATOM 4278 C C . PRO A 1 531 ? -6.787 -49.721 22.272 1.00 33.28 531 PRO A C 1
ATOM 4280 O O . PRO A 1 531 ? -7.006 -50.104 23.420 1.00 33.28 531 PRO A O 1
ATOM 4283 N N . GLY A 1 532 ? -7.265 -50.374 21.206 1.00 23.97 532 GLY A N 1
ATOM 4284 C CA . GLY A 1 532 ? -8.024 -51.620 21.340 1.00 23.97 532 GLY A CA 1
ATOM 4285 C C . GLY A 1 532 ? -8.428 -52.301 20.027 1.00 23.97 532 GLY A C 1
ATOM 4286 O O . GLY A 1 532 ? -9.417 -51.930 19.417 1.00 23.97 532 GLY A O 1
ATOM 4287 N N . ASN A 1 533 ? -7.685 -53.360 19.692 1.00 25.06 533 ASN A N 1
ATOM 4288 C CA . ASN A 1 533 ? -8.081 -54.598 19.002 1.00 25.06 533 ASN A CA 1
ATOM 4289 C C . ASN A 1 533 ? -8.664 -54.605 17.571 1.00 25.06 533 ASN A C 1
ATOM 4291 O O . ASN A 1 533 ? -9.837 -54.354 17.323 1.00 25.06 533 ASN A O 1
ATOM 4295 N N . PHE A 1 534 ? -7.819 -55.132 16.674 1.00 26.73 534 PHE A N 1
ATOM 4296 C CA . PHE A 1 534 ? -8.090 -56.153 15.651 1.00 26.73 534 PHE A CA 1
ATOM 4297 C C . PHE A 1 534 ? -9.524 -56.709 15.549 1.00 26.73 534 PHE A C 1
ATOM 4299 O O . PHE A 1 534 ? -10.009 -57.361 16.475 1.00 26.73 534 PHE A O 1
ATOM 4306 N N . LYS A 1 535 ? -10.071 -56.686 14.323 1.00 25.64 535 LYS A N 1
ATOM 4307 C CA . LYS A 1 535 ? -10.577 -57.895 13.643 1.00 25.64 535 LYS A CA 1
ATOM 4308 C C . LYS A 1 535 ? -10.698 -57.693 12.127 1.00 25.64 535 LYS A C 1
ATOM 4310 O O . LYS A 1 535 ? -11.332 -56.760 11.651 1.00 25.64 535 LYS A O 1
ATOM 4315 N N . GLN A 1 536 ? -10.084 -58.620 11.395 1.00 26.50 536 GLN A N 1
ATOM 4316 C CA . GLN A 1 536 ? -10.279 -58.881 9.969 1.00 26.50 536 GLN A CA 1
ATOM 4317 C C . GLN A 1 536 ? -11.759 -59.126 9.637 1.00 26.50 536 GLN A C 1
ATOM 4319 O O . GLN A 1 536 ? -12.437 -59.819 10.398 1.00 26.50 536 GLN A O 1
ATOM 4324 N N . LYS A 1 537 ? -12.195 -58.711 8.440 1.00 25.58 537 LYS A N 1
ATOM 4325 C CA . LYS A 1 537 ? -12.937 -59.585 7.512 1.00 25.58 537 LYS A CA 1
ATOM 4326 C C . LYS A 1 537 ? -12.992 -59.003 6.093 1.00 25.58 537 LYS A C 1
ATOM 4328 O O . LYS A 1 537 ? -13.490 -57.911 5.854 1.00 25.58 537 LYS A O 1
ATOM 4333 N N . THR A 1 538 ? -12.444 -59.792 5.182 1.00 24.09 538 THR A N 1
ATOM 4334 C CA . THR A 1 538 ? -12.563 -59.804 3.719 1.00 24.09 538 THR A CA 1
ATOM 4335 C C . THR A 1 538 ? -14.006 -60.044 3.250 1.00 24.09 538 THR A C 1
ATOM 4337 O O . THR A 1 538 ? -14.743 -60.697 3.976 1.00 24.09 538 THR A O 1
ATOM 4340 N N . TYR A 1 539 ? -14.355 -59.562 2.042 1.00 25.88 539 TYR A N 1
ATOM 4341 C CA . TYR A 1 539 ? -15.180 -60.165 0.952 1.00 25.88 539 TYR A CA 1
ATOM 4342 C C . TYR A 1 539 ? -15.570 -59.026 -0.029 1.00 25.88 539 TYR A C 1
ATOM 4344 O O . TYR A 1 539 ? -16.231 -58.082 0.376 1.00 25.88 539 TYR A O 1
ATOM 4352 N N . GLN A 1 540 ? -14.926 -58.855 -1.193 1.00 25.19 540 GLN A N 1
ATOM 4353 C CA . GLN A 1 540 ? -15.157 -59.455 -2.529 1.00 25.19 540 GLN A CA 1
ATOM 4354 C C . GLN A 1 540 ? -16.523 -59.202 -3.218 1.00 25.19 540 GLN A C 1
ATOM 4356 O O . GLN A 1 540 ? -17.557 -59.583 -2.685 1.00 25.19 540 GLN A O 1
ATOM 4361 N N . ALA A 1 541 ? -16.408 -58.760 -4.493 1.00 27.27 541 ALA A N 1
ATOM 4362 C CA . ALA A 1 541 ? -17.291 -58.956 -5.669 1.00 27.27 541 ALA A CA 1
ATOM 4363 C C . ALA A 1 541 ? -18.605 -58.130 -5.749 1.00 27.27 541 ALA A C 1
ATOM 4365 O O . ALA A 1 541 ? -19.280 -57.976 -4.748 1.00 27.27 541 ALA A O 1
ATOM 4366 N N . ARG A 1 542 ? -19.096 -57.612 -6.895 1.00 27.09 542 ARG A N 1
ATOM 4367 C CA . ARG A 1 542 ? -18.770 -57.747 -8.338 1.00 27.09 542 ARG A CA 1
ATOM 4368 C C . ARG A 1 542 ? -19.605 -56.731 -9.168 1.00 27.09 542 ARG A C 1
ATOM 4370 O O . ARG A 1 542 ? -20.801 -56.640 -8.941 1.00 27.09 542 ARG A O 1
ATOM 4377 N N . LEU A 1 543 ? -18.957 -56.089 -10.153 1.00 29.92 543 LEU A N 1
ATOM 4378 C CA . LEU A 1 543 ? -19.273 -55.996 -11.605 1.00 29.92 543 LEU A CA 1
ATOM 4379 C C . LEU A 1 543 ? -20.665 -55.572 -12.125 1.00 29.92 543 LEU A C 1
ATOM 4381 O O . LEU A 1 543 ? -21.682 -56.152 -11.765 1.00 29.92 543 LEU A O 1
ATOM 4385 N N . GLY A 1 544 ? -20.641 -54.734 -13.175 1.00 33.69 544 GLY A N 1
ATOM 4386 C CA . GLY A 1 544 ? -21.735 -54.599 -14.143 1.00 33.69 544 GLY A CA 1
ATOM 4387 C C . GLY A 1 544 ? -21.547 -53.507 -15.209 1.00 33.69 544 GLY A C 1
ATOM 4388 O O . GLY A 1 544 ? -22.213 -52.491 -15.098 1.00 33.69 544 GLY A O 1
ATOM 4389 N N . PHE A 1 545 ? -20.695 -53.804 -16.206 1.00 38.38 545 PHE A N 1
ATOM 4390 C CA . PHE A 1 545 ? -20.519 -53.224 -17.561 1.00 38.38 545 PHE A CA 1
ATOM 4391 C C . PHE A 1 545 ? -20.120 -51.757 -17.766 1.00 38.38 545 PHE A C 1
ATOM 4393 O O . PHE A 1 545 ? -20.862 -50.841 -17.360 1.00 38.38 545 PHE A O 1
#

Nearest PDB structures (foldseek):
  1q57-assembly1_E  TM=6.568E-01  e=3.635E-04  Escherichia phage T7
  6n9x-assembly1_C  TM=6.315E-01  e=2.660E-04  Escherichia phage T7
  6n9v-assembly1_F  TM=6.659E-01  e=5.806E-04  Escherichia phage T7
  6n9w-assembly1_B  TM=6.384E-01  e=1.029E-03  Escherichia phage T7
  8jb1-assembly1_A-2  TM=2.541E-01  e=1.156E+00  Corynebacterium glutamicum ATCC 13032

Mean predicted aligned error: 13.94 Å

Organism: NCBI:txid670289

Sequence (545 aa):
MEDIKNKFPQARTFEDFRNEISIIELATANGYQHEIKKGSRTPVFFNPQTNDRIIIMNPTNPGKQGYWNPDDDTDKGSLINFVKRRLGTTFPQNNTRNENANVNAVLYNYLKLPQPVRQQNRELVNSEVLQNIEAHKFLVDYYKIKPLFKKDFFRERSISLDTLEKPEFTGRIFNVQYQDPTKPGPIYTNVAFPYHLANDTRMVGLEIRNSNYKAHAEGSDRSNGVWHSNMPPKLDKMVLVESALDALSYKELRNPENTLFVSYGGNLTINQIQTIKDLKAKGNTDANFKYVTANDNDKKGAYYDLMFLRELASEKFPSQRLANPKNSIKLAFASLQAQNPGTPAPSSVIDLADKLMQELNPYNKQIEEEMKKEGLSNVVKLELEKDKIKFKVEGNQFLVQIPATYFAMHQFNKALVVATGLENVIKIDKAVLNDYNEDLKLFKLINKNPEILADINKNDLQKKHEEKLAYSDLKFVVSQPGRYEQLQKMFDLSNANQESQEILKKENNVSGISRSPDTVGLAADNQSSKPGNFKQKTYQARLGF

Radius of gyration: 27.97 Å; Cα contacts (8 Å, |Δi|>4): 845; chains: 1; bounding box: 63×102×65 Å

Foldseek 3Di:
DVVVCVVPVPDDDPLNLQQVDAPQLLCVVQQWDWPLVDDQQWIKTAHPQLRFIKTWDPRVGSSPIKIDGPVARLQIDHLLSVQLVQDVNSADDDPVDDSSVSSVVSSVVLVPPDPVSSVVSVVVSVVCSRPPVPLPQQDVVVQVKAAPPPCVQCVVLLQDPVLCVDQFNHPQKTWTQDDDPVDDDHGDTWIWGFWDFLPDPDGQWIFTDGPPDTDIRRSHPLQQTKGKTDQDQAAQEEEEEQDPSLQSLCCVQPVDPNYMYIHSPHADHPNNLVSVVSNVVPHNYDPQHAYEQAYWLFLRSLVVLVSNLQVVLCQAWHKDWDNDDGFKTKIKTAGPPDDDFQAAAPPLQVLLLVLLCVLCVLVQVVLVVVLPDPPDDPVNNVVSVLQRWDWDGDHRITMIIFGSGSVSSNSSSVSSCVSSVVPSHYHYDYDLFGGSSLLSVLLVVCQVDLVNQQVCCVPFVVHHSNDRDRSVCVLSQCLPPCRVVVSCVVPVGPDGDPSSNVVSPVVCVSDPDPDDDPPPDPDDPDDDDDDDDDDDDDDDDDDDD

pLDDT: mean 82.06, std 19.57, range [23.97, 98.88]

Solvent-accessible surface area (backbone atoms only — not comparable to full-atom values): 30668 Å² total; per-residue (Å²): 113,69,70,53,42,73,75,34,81,84,68,74,51,74,64,56,46,25,56,74,43,41,55,65,36,54,39,43,77,61,59,32,40,76,43,84,94,42,55,67,84,36,48,28,32,38,21,80,91,77,72,44,54,40,35,33,39,55,82,91,38,37,61,68,26,31,39,36,22,90,90,39,91,67,50,52,40,41,51,68,44,56,47,58,76,26,48,70,72,78,37,84,60,57,88,92,49,57,69,69,60,37,42,49,50,53,54,53,54,58,69,67,48,56,65,70,60,53,48,52,39,48,58,75,57,39,64,74,74,60,36,48,77,61,67,36,69,44,53,65,76,79,42,59,71,38,74,64,77,83,60,64,65,39,54,79,53,60,44,58,68,68,63,54,66,33,79,46,36,53,92,45,48,26,27,26,67,55,62,59,86,90,58,80,76,78,75,38,82,25,41,30,40,47,14,27,42,60,92,38,92,57,66,39,27,32,42,37,38,49,96,90,45,79,51,62,45,73,36,36,40,61,54,43,21,28,30,54,41,42,79,39,89,46,29,45,31,38,42,37,20,41,34,67,61,35,42,56,25,40,44,72,66,65,58,72,71,40,45,30,37,35,13,39,71,57,68,78,41,73,50,31,54,50,27,52,54,47,42,52,72,71,39,52,58,61,93,75,32,28,42,30,42,45,27,39,37,42,53,65,27,30,49,47,48,44,54,53,51,46,67,70,38,32,90,73,44,34,66,45,78,53,96,61,65,85,62,41,48,33,38,37,34,33,52,89,76,75,66,62,95,84,41,74,42,55,66,71,52,49,55,35,47,54,41,35,50,60,60,44,42,65,60,45,48,50,48,57,54,60,62,65,47,82,92,68,51,72,67,57,44,54,54,51,63,56,53,41,70,45,77,46,80,53,61,48,31,41,34,37,38,34,22,70,45,40,66,43,34,46,53,49,43,56,23,48,34,60,43,70,68,33,67,73,43,46,42,85,47,65,35,69,41,45,31,34,39,58,40,42,40,54,52,49,51,41,66,70,33,67,69,58,32,25,49,44,18,56,76,70,68,72,46,60,51,86,58,74,79,54,67,82,49,48,54,61,52,50,48,38,90,67,40,42,63,50,52,30,69,75,66,73,49,76,83,60,52,70,64,32,57,52,46,46,52,49,52,57,70,74,46,83,74,67,90,71,84,87,72,81,74,81,79,80,89,79,78,88,80,83,88,84,81,90,79,90,82,89,84,85,90,81,90,86,135